Protein AF-A0A822IF97-F1 (afdb_monomer_lite)

pLDDT: mean 88.43, std 11.33, range [44.56, 98.5]

Foldseek 3Di:
DAQPAAEWEKFLFPCVVDVDPLQVVFQPDKAWPAWDPAFKDLQAQDVLLVRARDIAGDPDAGDTWTIIIRGGHRPDDPQVVQQSNQCVVVVVPPVPDGDDDDPDQDQADKDWDWDACGPSYGIYIYIHHHGDRPDPALLVNLVSQLSSLLDPPGDPLSGRLSRLVVSVVSVTDIPSSVSNQVNNCVVQVHDHSVVSSVSSVVVSVVVFDPLVVLLCCLVVPVLVVLVVLLCCCVPPPLVVLVCLLVVLVVQLVVQLVVLVPDDDDPPDDNVVSNVVSNVRSVVSSLQSLLQSQLVLLVSLLVSLVSLLVVLLVCCLRGVDDPVCNPPPVCSDPVNSQVSCVVVVDHLCPQPLNVLSVLSVLSSCCLVPFFDPSVVVNCVVPVLQQDEPVCSPPPVCPPPPDRDGTDCSNSSHRGGQDSVSSVVSSVSSSVSSNSVSVSVVVD

Radius of gyration: 36.89 Å; chains: 1; bounding box: 85×54×101 Å

Sequence (442 aa):
MKNMYEIGILAYGSLIEEPGEEIVPLVRERLCNVSTPFSVEFARSSSSRCGAPTLVPVERGGAPVQAVILVLDATLNIERAEDLLWRRETRNEGGGKHYKPARIIGPNNVVIKRLNDFYGVKKVLYTYIKSNIETLTPQHLADLAICSSRDKECRSGRDGISYLASVKSHGIVTPLMKDYETAILDKTGTKTLNEALKKIKAQALVIWLDPEYWSDYFKQVFCKHIATFMDSIANRVLPTFTQIESEAEAVAEREWERLCGLPASEYSDMGDLAERAQEAGIDYYQSLEAVRQSLINITATAMYHMFEQQILFFHRKQLLQPTEKDSNRSVSMEEFKSRLTSKGICIEKLSIWPKVNELRVVANVVKHAEGASARELRSLRPDLFDHPAIRKHPLFKFRRDRPPVYLPLAGEDIYITIDDLHVYGSALISFWEEFAKAIDGH

Structure (mmCIF, N/CA/C/O backbone):
data_AF-A0A822IF97-F1
#
_entry.id   AF-A0A822IF97-F1
#
loop_
_atom_site.group_PDB
_atom_site.id
_atom_site.type_symbol
_atom_site.label_atom_id
_atom_site.label_alt_id
_atom_site.label_comp_id
_atom_site.label_asym_id
_atom_site.label_entity_id
_atom_site.label_seq_id
_atom_site.pdbx_PDB_ins_code
_atom_site.Cartn_x
_atom_site.Cartn_y
_atom_site.Cartn_z
_atom_site.occupancy
_atom_site.B_iso_or_equiv
_atom_site.auth_seq_id
_atom_site.auth_comp_id
_atom_site.auth_asym_id
_atom_site.auth_atom_id
_atom_site.pdbx_PDB_model_num
ATOM 1 N N . MET A 1 1 ? -33.472 -26.837 52.175 1.00 47.44 1 MET A N 1
ATOM 2 C CA . MET A 1 1 ? -33.866 -26.784 50.749 1.00 47.44 1 MET A CA 1
ATOM 3 C C . MET A 1 1 ? -32.910 -27.682 49.984 1.00 47.44 1 MET A C 1
ATOM 5 O O . MET A 1 1 ? -31.723 -27.632 50.267 1.00 47.44 1 MET A O 1
ATOM 9 N N . LYS A 1 2 ? -33.414 -28.583 49.135 1.00 52.03 2 LYS A N 1
ATOM 10 C CA . LYS A 1 2 ? -32.572 -29.513 48.366 1.00 52.03 2 LYS A CA 1
ATOM 11 C C . LYS A 1 2 ? -31.867 -28.703 47.272 1.00 52.03 2 LYS A C 1
ATOM 13 O O . LYS A 1 2 ? -32.556 -28.042 46.503 1.00 52.03 2 LYS A O 1
ATOM 18 N N . ASN A 1 3 ? -30.536 -28.718 47.232 1.00 59.28 3 ASN A N 1
ATOM 19 C CA . ASN A 1 3 ? -29.794 -28.098 46.134 1.00 59.28 3 ASN A CA 1
ATOM 20 C C . ASN A 1 3 ? -30.145 -28.820 44.831 1.00 59.28 3 ASN A C 1
ATOM 22 O O . ASN A 1 3 ? -30.134 -30.051 44.793 1.00 59.28 3 ASN A O 1
ATOM 26 N N . MET A 1 4 ? -30.488 -28.054 43.797 1.00 74.56 4 MET A N 1
ATOM 27 C CA . MET A 1 4 ? -30.891 -28.587 42.491 1.00 74.56 4 MET A CA 1
ATOM 28 C C . MET A 1 4 ? -29.689 -28.723 41.548 1.00 74.56 4 MET A C 1
ATOM 30 O O . MET A 1 4 ? -29.712 -29.547 40.640 1.00 74.56 4 MET A O 1
ATOM 34 N N . TYR A 1 5 ? -28.613 -27.972 41.821 1.00 85.75 5 TYR A N 1
ATOM 35 C CA . TYR A 1 5 ? -27.390 -27.952 41.023 1.00 85.75 5 TYR A CA 1
ATOM 36 C C . TYR A 1 5 ? -26.131 -27.989 41.900 1.00 85.75 5 TYR A C 1
ATOM 38 O O . TYR A 1 5 ? -26.105 -27.440 43.006 1.00 85.75 5 TYR A O 1
ATOM 46 N N . GLU A 1 6 ? -25.064 -28.609 41.392 1.00 90.69 6 GLU A N 1
ATOM 47 C CA . GLU A 1 6 ? -23.808 -28.784 42.135 1.00 90.69 6 GLU A CA 1
ATOM 48 C C . GLU A 1 6 ? -22.864 -27.575 42.003 1.00 90.69 6 GLU A C 1
ATOM 50 O O . GLU A 1 6 ? -22.404 -27.055 43.022 1.00 90.69 6 GLU A O 1
ATOM 55 N N . ILE A 1 7 ? -22.585 -27.097 40.781 1.00 94.88 7 ILE A N 1
ATOM 56 C CA . ILE A 1 7 ? -21.593 -26.037 40.523 1.00 94.88 7 ILE A CA 1
ATOM 57 C C . ILE A 1 7 ? -22.157 -24.971 39.577 1.00 94.88 7 ILE A C 1
ATOM 59 O O . ILE A 1 7 ? -22.777 -25.290 38.564 1.00 94.88 7 ILE A O 1
ATOM 63 N N . GLY A 1 8 ? -21.887 -23.698 39.871 1.00 96.06 8 GLY A N 1
ATOM 64 C CA . GLY A 1 8 ? -22.164 -22.586 38.964 1.00 96.06 8 GLY A CA 1
ATOM 65 C C . GLY A 1 8 ? -21.112 -21.478 39.012 1.00 96.06 8 GLY A C 1
ATOM 66 O O . GLY A 1 8 ? -20.292 -21.424 39.927 1.00 96.06 8 GLY A O 1
ATOM 67 N N . ILE A 1 9 ? -21.145 -20.577 38.030 1.00 97.25 9 ILE A N 1
ATOM 68 C CA . ILE A 1 9 ? -20.306 -19.371 37.956 1.00 97.25 9 ILE A CA 1
ATOM 69 C C . ILE A 1 9 ? -21.207 -18.136 38.024 1.00 97.25 9 ILE A C 1
ATOM 71 O O . ILE A 1 9 ? -22.090 -17.974 37.186 1.00 97.25 9 ILE A O 1
ATOM 75 N N . LEU A 1 10 ? -20.979 -17.250 38.993 1.00 97.12 10 LEU A N 1
ATOM 76 C CA . LEU A 1 10 ? -21.680 -15.974 39.113 1.00 97.12 10 LEU A CA 1
ATOM 77 C C . LEU A 1 10 ? -21.065 -14.945 38.156 1.00 97.12 10 LEU A C 1
ATOM 79 O O . LEU A 1 10 ? -19.958 -14.452 38.377 1.00 97.12 10 LEU A O 1
ATOM 83 N N . ALA A 1 11 ? -21.811 -14.595 37.116 1.00 95.00 11 ALA A N 1
ATOM 84 C CA . ALA A 1 11 ? -21.452 -13.604 36.116 1.00 95.00 11 ALA A CA 1
ATOM 85 C C . ALA A 1 11 ? -22.204 -12.285 36.369 1.00 95.00 11 ALA A C 1
ATOM 87 O O . ALA A 1 11 ? -23.431 -12.249 36.348 1.00 95.00 11 ALA A O 1
ATOM 88 N N . TYR A 1 12 ? -21.465 -11.195 36.584 1.00 92.81 12 TYR A N 1
ATOM 89 C CA . TYR A 1 12 ? -21.990 -9.836 36.828 1.00 92.81 12 TYR A CA 1
ATOM 90 C C . TYR A 1 12 ? -21.290 -8.786 35.939 1.00 92.81 12 TYR A C 1
ATOM 92 O O . TYR A 1 12 ? -21.083 -7.639 36.321 1.00 92.81 12 TYR A O 1
ATOM 100 N N . GLY A 1 13 ? -20.862 -9.205 34.749 1.00 89.38 13 GLY A N 1
ATOM 101 C CA . GLY A 1 13 ? -20.104 -8.397 33.794 1.00 89.38 13 GLY A CA 1
ATOM 102 C C . GLY A 1 13 ? -19.954 -9.144 32.472 1.00 89.38 13 GLY A C 1
ATOM 103 O O . GLY A 1 13 ? -20.868 -9.852 32.058 1.00 89.38 13 GLY A O 1
ATOM 104 N N . SER A 1 14 ? -18.786 -9.066 31.827 1.00 88.06 14 SER A N 1
ATOM 105 C CA . SER A 1 14 ? -18.593 -9.649 30.486 1.00 88.06 14 SER A CA 1
ATOM 106 C C . SER A 1 14 ? -18.764 -11.163 30.382 1.00 88.06 14 SER A C 1
ATOM 108 O O . SER A 1 14 ? -18.995 -11.658 29.286 1.00 88.06 14 SER A O 1
ATOM 110 N N . LEU A 1 15 ? -18.686 -11.898 31.494 1.00 91.38 15 LEU A N 1
ATOM 111 C CA . LEU A 1 15 ? -19.001 -13.331 31.528 1.00 91.38 15 LEU A CA 1
ATOM 112 C C . LEU A 1 15 ? -20.465 -13.638 31.176 1.00 91.38 15 LEU A C 1
ATOM 114 O O . LEU A 1 15 ? -20.772 -14.777 30.839 1.00 91.38 15 LEU A O 1
ATOM 118 N N . ILE A 1 16 ? -21.373 -12.657 31.265 1.00 90.19 16 ILE A N 1
ATOM 119 C CA . ILE A 1 16 ? -22.780 -12.854 30.906 1.00 90.19 16 ILE A CA 1
ATOM 120 C C . ILE A 1 16 ? -22.902 -13.058 29.388 1.00 90.19 16 ILE A C 1
ATOM 122 O O . ILE A 1 16 ? -23.472 -14.063 28.963 1.00 90.19 16 ILE A O 1
ATOM 126 N N . GLU A 1 17 ? -22.319 -12.173 28.578 1.00 86.25 17 GLU A N 1
ATOM 127 C CA . GLU A 1 17 ? -22.324 -12.289 27.109 1.00 86.25 17 GLU A CA 1
ATOM 128 C C . GLU A 1 17 ? -21.291 -13.302 26.605 1.00 86.25 17 GLU A C 1
ATOM 130 O O . GLU A 1 17 ? -21.602 -14.158 25.780 1.00 86.25 17 GLU A O 1
ATOM 135 N N . GLU A 1 18 ? -20.068 -13.242 27.137 1.00 88.25 18 GLU A N 1
ATOM 136 C CA . GLU A 1 18 ? -18.925 -14.031 26.676 1.00 88.25 18 GLU A CA 1
ATOM 137 C C . GLU A 1 18 ? -18.343 -14.899 27.815 1.00 88.25 18 GLU A C 1
ATOM 139 O O . GLU A 1 18 ? -17.287 -14.560 28.370 1.00 88.25 18 GLU A O 1
ATOM 144 N N . PRO A 1 19 ? -18.960 -16.046 28.167 1.00 89.38 19 PRO A N 1
ATOM 145 C CA . PRO A 1 19 ? -18.396 -16.953 29.169 1.00 89.38 19 PRO A CA 1
ATOM 146 C C . PRO A 1 19 ? -17.024 -17.529 28.788 1.00 89.38 19 PRO A C 1
ATOM 148 O O . PRO A 1 19 ? -16.260 -17.876 29.677 1.00 89.38 19 PRO A O 1
ATOM 151 N N . GLY A 1 20 ? -16.684 -17.595 27.496 1.00 89.62 20 GLY A N 1
ATOM 152 C CA . GLY A 1 20 ? -15.437 -18.187 26.991 1.00 89.62 20 GLY A CA 1
ATOM 153 C C . GLY A 1 20 ? -15.649 -19.537 26.312 1.00 89.62 20 GLY A C 1
ATOM 154 O O . GLY A 1 20 ? -16.633 -20.227 26.580 1.00 89.62 20 GLY A O 1
ATOM 155 N N . GLU A 1 21 ? -14.724 -19.918 25.438 1.00 91.56 21 GLU A N 1
ATOM 156 C CA . GLU A 1 21 ? -14.827 -21.124 24.605 1.00 91.56 21 GLU A CA 1
ATOM 157 C C . GLU A 1 21 ? -14.781 -22.403 25.444 1.00 91.56 21 GLU A C 1
ATOM 159 O O . GLU A 1 21 ? -15.428 -23.388 25.102 1.00 91.56 21 GLU A O 1
ATOM 164 N N . GLU A 1 22 ? -14.071 -22.383 26.576 1.00 91.88 22 GLU A N 1
ATOM 165 C CA . GLU A 1 22 ? -14.015 -23.540 27.474 1.00 91.88 22 GLU A CA 1
ATOM 166 C C . GLU A 1 22 ? -15.252 -23.669 28.376 1.00 91.88 22 GLU A C 1
ATOM 168 O O . GLU A 1 22 ? -15.615 -24.779 28.763 1.00 91.88 22 GLU A O 1
ATOM 173 N N . ILE A 1 23 ? -15.891 -22.550 28.739 1.00 93.75 23 ILE A N 1
ATOM 174 C CA . ILE A 1 23 ? -17.024 -22.536 29.677 1.00 93.75 23 ILE A CA 1
ATOM 175 C C . ILE A 1 23 ? -18.343 -22.743 28.935 1.00 93.75 23 ILE A C 1
ATOM 177 O O . ILE A 1 23 ? -19.179 -23.507 29.411 1.00 93.75 23 ILE A O 1
ATOM 181 N N . VAL A 1 24 ? -18.534 -22.105 27.773 1.00 93.62 24 VAL A N 1
ATOM 182 C CA . VAL A 1 24 ? -19.789 -22.153 26.997 1.00 93.62 24 VAL A CA 1
ATOM 183 C C . VAL A 1 24 ? -20.318 -23.581 26.780 1.00 93.62 24 VAL A C 1
ATOM 185 O O . VAL A 1 24 ? -21.492 -23.796 27.080 1.00 93.62 24 VAL A O 1
ATOM 188 N N . PRO A 1 25 ? -19.511 -24.575 26.351 1.00 93.00 25 PRO A N 1
ATOM 189 C CA . PRO A 1 25 ? -19.992 -25.942 26.118 1.00 93.00 25 PRO A CA 1
ATOM 190 C C . PRO A 1 25 ? -20.470 -26.662 27.386 1.00 93.00 25 PRO A C 1
ATOM 192 O O . PRO A 1 25 ? -21.144 -27.685 27.302 1.00 93.00 25 PRO A O 1
ATOM 195 N N . LEU A 1 26 ? -20.087 -26.154 28.558 1.00 93.62 26 LEU A N 1
ATOM 196 C CA . LEU A 1 26 ? -20.357 -26.751 29.861 1.00 93.62 26 LEU A CA 1
ATOM 197 C C . LEU A 1 26 ? -21.537 -26.087 30.577 1.00 93.62 26 LEU A C 1
ATOM 199 O O . LEU A 1 26 ? -21.980 -26.602 31.604 1.00 93.62 26 LEU A O 1
ATOM 203 N N . VAL A 1 27 ? -22.044 -24.961 30.062 1.00 94.75 27 VAL A N 1
ATOM 204 C CA . VAL A 1 27 ? -23.209 -24.275 30.629 1.00 94.75 27 VAL A CA 1
ATOM 205 C C . VAL A 1 27 ? -24.471 -25.055 30.272 1.00 94.75 27 VAL A C 1
ATOM 207 O O . VAL A 1 27 ? -24.853 -25.151 29.108 1.00 94.75 27 VAL A O 1
ATOM 210 N N . ARG A 1 28 ? -25.141 -25.592 31.292 1.00 93.50 28 ARG A N 1
ATOM 211 C CA . ARG A 1 28 ? -26.421 -26.299 31.159 1.00 93.50 28 ARG A CA 1
ATOM 212 C C . ARG A 1 28 ? -27.606 -25.354 31.255 1.00 93.50 28 ARG A C 1
ATOM 214 O O . ARG A 1 28 ? -28.579 -25.513 30.527 1.00 93.50 28 ARG A O 1
ATOM 221 N N . GLU A 1 29 ? -27.508 -24.375 32.145 1.00 93.94 29 GLU A N 1
ATOM 222 C CA . GLU A 1 29 ? -28.594 -23.449 32.435 1.00 93.94 29 GLU A CA 1
ATOM 223 C C . GLU A 1 29 ? -28.049 -22.090 32.880 1.00 93.94 29 GLU A C 1
ATOM 225 O O . GLU A 1 29 ? -26.932 -21.979 33.392 1.00 93.94 29 GLU A O 1
ATOM 230 N N . ARG A 1 30 ? -28.842 -21.038 32.674 1.00 94.75 30 ARG A N 1
ATOM 231 C CA . ARG A 1 30 ? -28.550 -19.680 33.135 1.00 94.75 30 ARG A CA 1
ATOM 232 C C . ARG A 1 30 ? -29.645 -19.246 34.098 1.00 94.75 30 ARG A C 1
ATOM 234 O O . ARG A 1 30 ? -30.759 -18.958 33.670 1.00 94.75 30 ARG A O 1
ATOM 241 N N . LEU A 1 31 ? -29.322 -19.182 35.386 1.00 94.25 31 LEU A N 1
ATOM 242 C CA . LEU A 1 31 ? -30.243 -18.673 36.398 1.00 94.25 31 LEU A CA 1
ATOM 243 C C . LEU A 1 31 ? -30.178 -17.145 36.392 1.00 94.25 31 LEU A C 1
ATOM 245 O O . LEU A 1 31 ? -29.184 -16.550 36.819 1.00 94.25 31 LEU A O 1
ATOM 249 N N . CYS A 1 32 ? -31.229 -16.525 35.865 1.00 91.38 32 CYS A N 1
ATOM 250 C CA . CYS A 1 32 ? -31.416 -15.077 35.857 1.00 91.38 32 CYS A CA 1
ATOM 251 C C . CYS A 1 32 ? -31.975 -14.581 37.203 1.00 91.38 32 CYS A C 1
ATOM 253 O O . CYS A 1 32 ? -32.321 -15.371 38.078 1.00 91.38 32 CYS A O 1
ATOM 255 N N . ASN A 1 33 ? -32.103 -13.260 37.355 1.00 87.31 33 ASN A N 1
ATOM 256 C CA . ASN A 1 33 ? -32.670 -12.612 38.546 1.00 87.31 33 ASN A CA 1
ATOM 257 C C . ASN A 1 33 ? -31.870 -12.840 39.843 1.00 87.31 33 ASN A C 1
ATOM 259 O O . ASN A 1 33 ? -32.414 -12.775 40.943 1.00 87.31 33 ASN A O 1
ATOM 263 N N . VAL A 1 34 ? -30.563 -13.079 39.722 1.00 93.81 34 VAL A N 1
ATOM 264 C CA . VAL A 1 34 ? -29.655 -13.224 40.863 1.00 93.81 34 VAL A CA 1
ATOM 265 C C . VAL A 1 34 ? -29.108 -11.850 41.245 1.00 93.81 34 VAL A C 1
ATOM 267 O O . VAL A 1 34 ? -28.776 -11.059 40.366 1.00 93.81 34 VAL A O 1
ATOM 270 N N . SER A 1 35 ? -28.994 -11.561 42.541 1.00 95.50 35 SER A N 1
ATOM 271 C CA . SER A 1 35 ? -28.269 -10.387 43.050 1.00 95.50 35 SER A CA 1
ATOM 272 C C . SER A 1 35 ? -26.910 -10.806 43.594 1.00 95.50 35 SER A C 1
ATOM 274 O O . SER A 1 35 ? -26.833 -11.795 44.322 1.00 95.50 35 SER A O 1
ATOM 276 N N . THR A 1 36 ? -25.843 -10.055 43.310 1.00 96.06 36 THR A N 1
ATOM 277 C CA . THR A 1 36 ? -24.531 -10.307 43.929 1.00 96.06 36 THR A CA 1
ATOM 278 C C . THR A 1 36 ? -24.619 -10.187 45.459 1.00 96.06 36 THR A C 1
ATOM 280 O O . THR A 1 36 ? -25.330 -9.319 45.962 1.00 96.06 36 THR A O 1
ATOM 283 N N . PRO A 1 37 ? -23.899 -11.015 46.239 1.00 95.19 37 PRO A N 1
ATOM 284 C CA . PRO A 1 37 ? -23.889 -10.907 47.704 1.00 95.19 37 PRO A CA 1
ATOM 285 C C . PRO A 1 37 ? -22.910 -9.839 48.225 1.00 95.19 37 PRO A C 1
ATOM 287 O O . PRO A 1 37 ? -22.706 -9.709 49.428 1.00 95.19 37 PRO A O 1
ATOM 290 N N . PHE A 1 38 ? -22.265 -9.106 47.320 1.00 95.12 38 PHE A N 1
ATOM 291 C CA . PHE A 1 38 ? -21.295 -8.052 47.594 1.00 95.12 38 PHE A CA 1
ATOM 292 C C . PHE A 1 38 ? -21.590 -6.840 46.713 1.00 95.12 38 PHE A C 1
ATOM 294 O O . PHE A 1 38 ? -22.201 -6.971 45.647 1.00 95.12 38 PHE A O 1
ATOM 301 N N . SER A 1 39 ? -21.111 -5.677 47.145 1.00 96.06 39 SER A N 1
ATOM 302 C CA . SER A 1 39 ? -21.191 -4.448 46.364 1.00 96.06 39 SER A CA 1
ATOM 303 C C . SER A 1 39 ? -20.260 -4.493 45.156 1.00 96.06 39 SER A C 1
ATOM 305 O O . SER A 1 39 ? -19.117 -4.943 45.260 1.00 96.06 39 SER A O 1
ATOM 307 N N . VAL A 1 40 ? -20.743 -4.004 44.016 1.00 96.06 40 VAL A N 1
ATOM 308 C CA . VAL A 1 40 ? -20.001 -3.898 42.756 1.00 96.06 40 VAL A CA 1
ATOM 309 C C . VAL A 1 40 ? -20.011 -2.445 42.283 1.00 96.06 40 VAL A C 1
ATOM 311 O O . VAL A 1 40 ? -21.006 -1.738 42.445 1.00 96.06 40 VAL A O 1
ATOM 314 N N . GLU A 1 41 ? -18.897 -1.995 41.703 1.00 96.19 41 GLU A N 1
ATOM 315 C CA . GLU A 1 41 ? -18.779 -0.686 41.049 1.00 96.19 41 GLU A CA 1
ATOM 316 C C . GLU A 1 41 ? -17.734 -0.727 39.916 1.00 96.19 41 GLU A C 1
ATOM 318 O O . GLU A 1 41 ? -16.892 -1.632 39.871 1.00 96.19 41 GLU A O 1
ATOM 323 N N . PHE A 1 42 ? -17.755 0.258 39.010 1.00 95.31 42 PHE A N 1
ATOM 324 C CA . PHE A 1 42 ? -16.718 0.506 37.998 1.00 95.31 42 PHE A CA 1
ATOM 325 C C . PHE A 1 42 ? -15.401 1.007 38.618 1.00 95.31 42 PHE A C 1
ATOM 327 O O . PHE A 1 42 ? -14.911 2.082 38.298 1.00 95.31 42 PHE A O 1
ATOM 334 N N . ALA A 1 43 ? -14.805 0.235 39.523 1.00 94.12 43 ALA A N 1
ATOM 335 C CA . ALA A 1 43 ? -13.655 0.663 40.322 1.00 94.12 43 ALA A CA 1
ATOM 336 C C . ALA A 1 43 ? -12.300 0.132 39.819 1.00 94.12 43 ALA A C 1
ATOM 338 O O . ALA A 1 43 ? -11.286 0.220 40.523 1.00 94.12 43 ALA A O 1
ATOM 339 N N . ARG A 1 44 ? -12.255 -0.439 38.609 1.00 92.38 44 ARG A N 1
ATOM 340 C CA . ARG A 1 44 ? -11.013 -0.947 38.016 1.00 92.38 44 ARG A CA 1
ATOM 341 C C . ARG A 1 44 ? -10.821 -0.518 36.567 1.00 92.38 44 ARG A C 1
ATOM 343 O O . ARG A 1 44 ? -11.662 -0.816 35.728 1.00 92.38 44 ARG A O 1
ATOM 350 N N . SER A 1 45 ? -9.674 0.072 36.253 1.00 90.44 45 SER A N 1
ATOM 351 C CA . SER A 1 45 ? -9.196 0.273 34.887 1.00 90.44 45 SER A CA 1
ATOM 352 C C . SER A 1 45 ? -8.554 -1.016 34.361 1.00 90.44 45 SER A C 1
ATOM 354 O O . SER A 1 45 ? -7.679 -1.606 35.008 1.00 90.44 45 SER A O 1
ATOM 356 N N . SER A 1 46 ? -9.014 -1.481 33.198 1.00 87.19 46 SER A N 1
ATOM 357 C CA . SER A 1 46 ? -8.575 -2.731 32.573 1.00 87.19 46 SER A CA 1
ATOM 358 C C . SER A 1 46 ? -7.694 -2.458 31.358 1.00 87.19 46 SER A C 1
ATOM 360 O O . SER A 1 46 ? -8.177 -2.007 30.323 1.00 87.19 46 SER A O 1
ATOM 362 N N . SER A 1 47 ? -6.407 -2.812 31.435 1.00 84.50 47 SER A N 1
ATOM 363 C CA . SER A 1 47 ? -5.476 -2.751 30.289 1.00 84.50 47 SER A CA 1
ATOM 364 C C . SER A 1 47 ? -5.970 -3.579 29.103 1.00 84.50 47 SER A C 1
ATOM 366 O O . SER A 1 47 ? -5.870 -3.196 27.946 1.00 84.50 47 SER A O 1
ATOM 368 N N . SER A 1 48 ? -6.605 -4.701 29.416 1.00 82.25 48 SER A N 1
ATOM 369 C CA . SER A 1 48 ? -7.191 -5.635 28.466 1.00 82.25 48 SER A CA 1
ATOM 370 C C . SER A 1 48 ? -8.368 -5.034 27.664 1.00 82.25 48 SER A C 1
ATOM 372 O O . SER A 1 48 ? -8.751 -5.585 26.626 1.00 82.25 48 SER A O 1
ATOM 374 N N . ARG A 1 49 ? -8.927 -3.925 28.168 1.00 86.00 49 ARG A N 1
ATOM 375 C CA . ARG A 1 49 ? -9.960 -3.065 27.578 1.00 86.00 49 ARG A CA 1
ATOM 376 C C . ARG A 1 49 ? -9.446 -1.627 27.415 1.00 86.00 49 ARG A C 1
ATOM 378 O O . ARG A 1 49 ? -10.206 -0.671 27.525 1.00 86.00 49 ARG A O 1
ATOM 385 N N . CYS A 1 50 ? -8.142 -1.466 27.191 1.00 88.31 50 CYS A N 1
ATOM 386 C CA . CYS A 1 50 ? -7.554 -0.186 26.781 1.00 88.31 50 CYS A CA 1
ATOM 387 C C . CYS A 1 50 ? -7.771 0.912 27.828 1.00 88.31 50 CYS A C 1
ATOM 389 O O . CYS A 1 50 ? -8.154 2.036 27.529 1.00 88.31 50 CYS A O 1
ATOM 391 N N . GLY A 1 51 ? -7.640 0.536 29.099 1.00 87.56 51 GLY A N 1
ATOM 392 C CA . GLY A 1 51 ? -7.842 1.436 30.228 1.00 87.56 51 GLY A CA 1
ATOM 393 C C . GLY A 1 51 ? -9.305 1.667 30.620 1.00 87.56 51 GLY A C 1
ATOM 394 O O . GLY A 1 51 ? -9.547 2.436 31.550 1.00 87.56 51 GLY A O 1
ATOM 395 N N . ALA A 1 52 ? -10.275 0.995 29.984 1.00 92.56 52 ALA A N 1
ATOM 396 C CA . ALA A 1 52 ? -11.694 1.147 30.309 1.00 92.56 52 ALA A CA 1
ATOM 397 C C . ALA A 1 52 ? -11.996 0.846 31.787 1.00 92.56 52 ALA A C 1
ATOM 399 O O . ALA A 1 52 ? -11.447 -0.124 32.334 1.00 92.56 52 ALA A O 1
ATOM 400 N N . PRO A 1 53 ? -12.938 1.578 32.406 1.00 94.50 53 PRO A N 1
ATOM 401 C CA . PRO A 1 53 ? -13.518 1.183 33.679 1.00 94.50 53 PRO A CA 1
ATOM 402 C C . PRO A 1 53 ? -14.271 -0.147 33.568 1.00 94.50 53 PRO A C 1
ATOM 404 O O . PRO A 1 53 ? -15.024 -0.383 32.624 1.00 94.50 53 PRO A O 1
ATOM 407 N N . THR A 1 54 ? -14.098 -1.015 34.560 1.00 93.56 54 THR A N 1
ATOM 408 C CA . THR A 1 54 ? -14.692 -2.353 34.635 1.00 93.56 54 THR A CA 1
ATOM 409 C C . THR A 1 54 ? -15.292 -2.629 36.005 1.00 93.56 54 THR A C 1
ATOM 411 O O . THR A 1 54 ? -14.827 -2.093 37.013 1.00 93.56 54 THR A O 1
ATOM 414 N N . LEU A 1 55 ? -16.329 -3.469 36.020 1.00 94.62 55 LEU A N 1
ATOM 415 C CA . LEU A 1 55 ? -17.046 -3.861 37.231 1.00 94.62 55 LEU A CA 1
ATOM 416 C C . LEU A 1 55 ? -16.194 -4.801 38.078 1.00 94.62 55 LEU A C 1
ATOM 418 O O . LEU A 1 55 ? -15.747 -5.844 37.598 1.00 94.62 55 LEU A O 1
ATOM 422 N N . VAL A 1 56 ? -16.010 -4.452 39.346 1.00 93.50 56 VAL A N 1
ATOM 423 C CA . VAL A 1 56 ? -15.311 -5.280 40.332 1.00 93.50 56 VAL A CA 1
ATOM 424 C C . VAL A 1 56 ? -16.023 -5.223 41.684 1.00 93.50 56 VAL A C 1
ATOM 426 O O . VAL A 1 56 ? -16.689 -4.226 41.975 1.00 93.50 56 VAL A O 1
ATOM 429 N N . PRO A 1 57 ? -15.888 -6.259 42.531 1.00 93.94 57 PRO A N 1
ATOM 430 C CA . PRO A 1 57 ? -16.335 -6.185 43.915 1.00 93.94 57 PRO A CA 1
ATOM 431 C C . PRO A 1 57 ? -15.591 -5.076 44.675 1.00 93.94 57 PRO A C 1
ATOM 433 O O . PRO A 1 57 ? -14.371 -4.949 44.544 1.00 93.94 57 PRO A O 1
ATOM 436 N N . VAL A 1 58 ? -16.306 -4.304 45.495 1.00 91.81 58 VAL A N 1
ATOM 437 C CA . VAL A 1 58 ? -15.750 -3.197 46.291 1.00 91.81 58 VAL A CA 1
ATOM 438 C C . VAL A 1 58 ? -16.111 -3.328 47.770 1.00 91.81 58 VAL A C 1
ATOM 440 O O . VAL A 1 58 ? -17.196 -3.784 48.121 1.00 91.81 58 VAL A O 1
ATOM 443 N N . GLU A 1 59 ? -15.192 -2.924 48.650 1.00 86.94 59 GLU A N 1
ATOM 444 C CA . GLU A 1 59 ? -15.411 -2.924 50.108 1.00 86.94 59 GLU A CA 1
ATOM 445 C C . GLU A 1 59 ? -16.141 -1.665 50.600 1.00 86.94 59 GLU A C 1
ATOM 447 O O . GLU A 1 59 ? -16.797 -1.689 51.638 1.00 86.94 59 GLU A O 1
ATOM 452 N N . ARG A 1 60 ? -16.009 -0.549 49.872 1.00 84.69 60 ARG A N 1
ATOM 453 C CA . ARG A 1 60 ? -16.635 0.742 50.184 1.00 84.69 60 ARG A CA 1
ATOM 454 C C . ARG A 1 60 ? -17.270 1.316 48.922 1.00 84.69 60 ARG A C 1
ATOM 456 O O . ARG A 1 60 ? -16.641 1.307 47.867 1.00 84.69 60 ARG A O 1
ATOM 463 N N . GLY A 1 61 ? -18.485 1.842 49.053 1.00 86.88 61 GLY A N 1
ATOM 464 C CA . GLY A 1 61 ? -19.294 2.276 47.912 1.00 86.88 61 GLY A CA 1
ATOM 465 C C . GLY A 1 61 ? -19.903 1.100 47.139 1.00 86.88 61 GLY A C 1
ATOM 466 O O . GLY A 1 61 ? -19.909 -0.036 47.618 1.00 86.88 61 GLY A O 1
ATOM 467 N N . GLY A 1 62 ? -20.425 1.384 45.945 1.00 92.56 62 GLY A N 1
ATOM 468 C CA . GLY A 1 62 ? -21.110 0.394 45.114 1.00 92.56 62 GLY A CA 1
ATOM 469 C C . GLY A 1 62 ? -22.433 -0.100 45.711 1.00 92.56 62 GLY A C 1
ATOM 470 O O . GLY A 1 62 ? -22.888 0.365 46.756 1.00 92.56 62 GLY A O 1
ATOM 471 N N . ALA A 1 63 ? -23.055 -1.056 45.030 1.00 95.31 63 ALA A N 1
ATOM 472 C CA . ALA A 1 63 ? -24.250 -1.749 45.509 1.00 95.31 63 ALA A CA 1
ATOM 473 C C . ALA A 1 63 ? -24.269 -3.192 44.986 1.00 95.31 63 ALA A C 1
ATOM 475 O O . ALA A 1 63 ? -23.578 -3.485 44.005 1.00 95.31 63 ALA A O 1
ATOM 476 N N . PRO A 1 64 ? -25.017 -4.107 45.621 1.00 96.25 64 PRO A N 1
ATOM 477 C CA . PRO A 1 64 ? -25.389 -5.370 44.998 1.00 96.25 64 PRO A CA 1
ATOM 478 C C . PRO A 1 64 ? -26.030 -5.136 43.627 1.00 96.25 64 PRO A C 1
ATOM 480 O O . PRO A 1 64 ? -26.866 -4.244 43.484 1.00 96.25 64 PRO A O 1
ATOM 483 N N . VAL A 1 65 ? -25.640 -5.925 42.628 1.00 95.88 65 VAL A N 1
ATOM 484 C CA . VAL A 1 65 ? -26.119 -5.766 41.249 1.00 95.88 65 VAL A CA 1
ATOM 485 C C . VAL A 1 65 ? -26.758 -7.034 40.709 1.00 95.88 65 VAL A C 1
ATOM 487 O O . VAL A 1 65 ? -26.502 -8.138 41.196 1.00 95.88 65 VAL A O 1
ATOM 490 N N . GLN A 1 66 ? -27.558 -6.866 39.656 1.00 94.81 66 GLN A N 1
ATOM 491 C CA . GLN A 1 66 ? -28.090 -7.969 38.869 1.00 94.81 66 GLN A CA 1
ATOM 492 C C . GLN A 1 66 ? -26.947 -8.818 38.288 1.00 94.81 66 GLN A C 1
ATOM 494 O O . GLN A 1 66 ? -25.968 -8.301 37.751 1.00 94.81 66 GLN A O 1
ATOM 499 N N . ALA A 1 67 ? -27.086 -10.132 38.397 1.00 95.12 67 ALA A N 1
ATOM 500 C CA . ALA A 1 67 ? -26.138 -11.130 37.939 1.00 95.12 67 ALA A CA 1
ATOM 501 C C . ALA A 1 67 ? -26.876 -12.346 37.361 1.00 95.12 67 ALA A C 1
ATOM 503 O O . ALA A 1 67 ? -28.093 -12.502 37.505 1.00 95.12 67 ALA A O 1
ATOM 504 N N . VAL A 1 68 ? -26.107 -13.225 36.725 1.00 96.12 68 VAL A N 1
ATOM 505 C CA . VAL A 1 68 ? -26.558 -14.513 36.196 1.00 96.12 68 VAL A CA 1
ATOM 506 C C . VAL A 1 68 ? -25.662 -15.606 36.761 1.00 96.12 68 VAL A C 1
ATOM 508 O O . VAL A 1 68 ? -24.441 -15.455 36.762 1.00 96.12 68 VAL A O 1
ATOM 511 N N . ILE A 1 69 ? -26.236 -16.718 37.219 1.00 96.94 69 ILE A N 1
ATOM 512 C CA . ILE A 1 69 ? -25.444 -17.915 37.533 1.00 96.94 69 ILE A CA 1
ATOM 513 C C . ILE A 1 69 ? -25.441 -18.826 36.309 1.00 96.94 69 ILE A C 1
ATOM 515 O O . ILE A 1 69 ? -26.486 -19.314 35.884 1.00 96.94 69 ILE A O 1
ATOM 519 N N . LEU A 1 70 ? -24.256 -19.061 35.750 1.00 96.44 70 LEU A N 1
ATOM 520 C CA . LEU A 1 70 ? -24.021 -20.069 34.722 1.00 96.44 70 LEU A CA 1
ATOM 521 C C . LEU A 1 70 ? -23.891 -21.424 35.417 1.00 96.44 70 LEU A C 1
ATOM 523 O O . LEU A 1 70 ? -22.863 -21.707 36.033 1.00 96.44 70 LEU A O 1
ATOM 527 N N . VAL A 1 71 ? -24.939 -22.238 35.368 1.00 95.69 71 VAL A N 1
ATOM 528 C CA . VAL A 1 71 ? -24.945 -23.582 35.948 1.00 95.69 71 VAL A CA 1
ATOM 529 C C . VAL A 1 71 ? -24.136 -24.504 35.048 1.00 95.69 71 VAL A C 1
ATOM 531 O O . VAL A 1 71 ? -24.406 -24.599 33.848 1.00 95.69 71 VAL A O 1
ATOM 534 N N . LEU A 1 72 ? -23.145 -25.173 35.629 1.00 94.00 72 LEU A N 1
ATOM 535 C CA . LEU A 1 72 ? -22.238 -26.051 34.901 1.00 94.00 72 LEU A CA 1
ATOM 536 C C . LEU A 1 72 ? -22.701 -27.511 34.952 1.00 94.00 72 LEU A C 1
ATOM 538 O O . LEU A 1 72 ? -23.488 -27.905 35.814 1.00 94.00 72 LEU A O 1
ATOM 542 N N . ASP A 1 73 ? -22.187 -28.319 34.029 1.00 87.81 73 ASP A N 1
ATOM 543 C CA . ASP A 1 73 ? -22.407 -29.764 34.004 1.00 87.81 73 ASP A CA 1
ATOM 544 C C . ASP A 1 73 ? -22.055 -30.439 35.345 1.00 87.81 73 ASP A C 1
ATOM 546 O O . ASP A 1 73 ? -20.991 -30.201 35.917 1.00 87.81 73 ASP A O 1
ATOM 550 N N . ALA A 1 74 ? -22.936 -31.323 35.825 1.00 77.19 74 ALA A N 1
ATOM 551 C CA . ALA A 1 74 ? -22.787 -32.021 37.104 1.00 77.19 74 ALA A CA 1
ATOM 552 C C . ALA A 1 74 ? -21.582 -32.980 37.161 1.00 77.19 74 ALA A C 1
ATOM 554 O O . ALA A 1 74 ? -21.181 -33.396 38.246 1.00 77.19 74 ALA A O 1
ATOM 555 N N . THR A 1 75 ? -20.997 -33.334 36.015 1.00 80.50 75 THR A N 1
ATOM 556 C CA . THR A 1 75 ? -19.783 -34.161 35.942 1.00 80.50 75 THR A CA 1
ATOM 557 C C . THR A 1 75 ? -18.500 -33.384 36.247 1.00 80.50 75 THR A C 1
ATOM 559 O O . THR A 1 75 ? -17.445 -33.991 36.442 1.00 80.50 75 THR A O 1
ATOM 562 N N . LEU A 1 76 ? -18.560 -32.049 36.309 1.00 87.94 76 LEU A N 1
ATOM 563 C CA . LEU A 1 76 ? -17.415 -31.218 36.670 1.00 87.94 76 LEU A CA 1
ATOM 564 C C . LEU A 1 76 ? -17.149 -31.261 38.172 1.00 87.94 76 LEU A C 1
ATOM 566 O O . LEU A 1 76 ? -18.053 -31.159 38.997 1.00 87.94 76 LEU A O 1
ATOM 570 N N . ASN A 1 77 ? -15.869 -31.338 38.525 1.00 90.62 77 ASN A N 1
ATOM 571 C CA . ASN A 1 77 ? -15.424 -31.079 39.885 1.00 90.62 77 ASN A CA 1
ATOM 572 C C . ASN A 1 77 ? -15.116 -29.582 40.078 1.00 90.62 77 ASN A C 1
ATOM 574 O O . ASN A 1 77 ? -14.962 -28.816 39.122 1.00 90.62 77 ASN A O 1
ATOM 578 N N . ILE A 1 78 ? -15.030 -29.164 41.343 1.00 90.69 78 ILE A N 1
ATOM 579 C CA . ILE A 1 78 ? -14.832 -27.755 41.701 1.00 90.69 78 ILE A CA 1
ATOM 580 C C . ILE A 1 78 ? -13.492 -27.204 41.204 1.00 90.69 78 ILE A C 1
ATOM 582 O O . ILE A 1 78 ? -13.446 -26.081 40.721 1.00 90.69 78 ILE A O 1
ATOM 586 N N . GLU A 1 79 ? -12.427 -28.003 41.261 1.00 91.38 79 GLU A N 1
ATOM 587 C CA . GLU A 1 79 ? -11.074 -27.601 40.855 1.00 91.38 79 GLU A CA 1
ATOM 588 C C . GLU A 1 79 ? -11.022 -27.272 39.361 1.00 91.38 79 GLU A C 1
ATOM 590 O O . GLU A 1 79 ? -10.537 -26.216 38.959 1.00 91.38 79 GLU A O 1
ATOM 595 N N . ARG A 1 80 ? -11.629 -28.121 38.527 1.00 91.81 80 ARG A N 1
ATOM 596 C CA . ARG A 1 80 ? -11.726 -27.876 37.089 1.00 91.81 80 ARG A CA 1
ATOM 597 C C . ARG A 1 80 ? -12.580 -26.649 36.784 1.00 91.81 80 ARG A C 1
ATOM 599 O O . ARG A 1 80 ? -12.249 -25.909 35.864 1.00 91.81 80 ARG A O 1
ATOM 606 N N . ALA A 1 81 ? -13.652 -26.408 37.539 1.00 93.12 81 ALA A N 1
ATOM 607 C CA . ALA A 1 81 ? -14.465 -25.202 37.382 1.00 93.12 81 ALA A CA 1
ATOM 608 C C . ALA A 1 81 ? -13.690 -23.918 37.747 1.00 93.12 81 ALA A C 1
ATOM 610 O O . ALA A 1 81 ? -13.828 -22.902 37.064 1.00 93.12 81 ALA A O 1
ATOM 611 N N . GLU A 1 82 ? -12.833 -23.965 38.770 1.00 94.25 82 GLU A N 1
ATOM 612 C CA . GLU A 1 82 ? -11.940 -22.852 39.123 1.00 94.25 82 GLU A CA 1
ATOM 613 C C . GLU A 1 82 ? -10.892 -22.591 38.050 1.00 94.25 82 GLU A C 1
ATOM 615 O O . GLU A 1 82 ? -10.664 -21.439 37.682 1.00 94.25 82 GLU A O 1
ATOM 620 N N . ASP A 1 83 ? -10.297 -23.655 37.520 1.00 93.44 83 ASP A N 1
ATOM 621 C CA . ASP A 1 83 ? -9.334 -23.577 36.432 1.00 93.44 83 ASP A CA 1
ATOM 622 C C . ASP A 1 83 ? -9.935 -22.912 35.187 1.00 93.44 83 ASP A C 1
ATOM 624 O O . ASP A 1 83 ? -9.321 -22.015 34.609 1.00 93.44 83 ASP A O 1
ATOM 628 N N . LEU A 1 84 ? -11.145 -23.330 34.797 1.00 93.31 84 LEU A N 1
ATOM 629 C CA . LEU A 1 84 ? -11.887 -22.777 33.660 1.00 93.31 84 LEU A CA 1
ATOM 630 C C . LEU A 1 84 ? -12.126 -21.272 33.838 1.00 93.31 84 LEU A C 1
ATOM 632 O O . LEU A 1 84 ? -11.776 -20.469 32.970 1.00 93.31 84 LEU A O 1
ATOM 636 N N . LEU A 1 85 ? -12.671 -20.877 34.992 1.00 94.19 85 LEU A N 1
ATOM 637 C CA . LEU A 1 85 ? -12.968 -19.478 35.296 1.00 94.19 85 LEU A CA 1
ATOM 638 C C . LEU A 1 85 ? -11.697 -18.625 35.374 1.00 94.19 85 LEU A C 1
ATOM 640 O O . LEU A 1 85 ? -11.642 -17.524 34.828 1.00 94.19 85 LEU A O 1
ATOM 644 N N . TRP A 1 86 ? -10.643 -19.134 36.007 1.00 93.88 86 TRP A N 1
ATOM 645 C CA . TRP A 1 86 ? -9.377 -18.418 36.107 1.00 93.88 86 TRP A CA 1
ATOM 646 C C . TRP A 1 86 ? -8.693 -18.248 34.745 1.00 93.88 86 TRP A C 1
ATOM 648 O O . TRP A 1 86 ? -8.192 -17.158 34.441 1.00 93.88 86 TRP A O 1
ATOM 658 N N . ARG A 1 87 ? -8.685 -19.285 33.895 1.00 92.12 87 ARG A N 1
ATOM 659 C CA . ARG A 1 87 ? -8.145 -19.185 32.530 1.00 92.12 87 ARG A CA 1
ATOM 660 C C . ARG A 1 87 ? -8.916 -18.162 31.710 1.00 92.12 87 ARG A C 1
ATOM 662 O O . ARG A 1 87 ? -8.278 -17.367 31.022 1.00 92.12 87 ARG A O 1
ATOM 669 N N . ARG A 1 88 ? -10.243 -18.113 31.845 1.00 92.00 88 ARG A N 1
ATOM 670 C CA . ARG A 1 88 ? -11.083 -17.112 31.180 1.00 92.00 88 ARG A CA 1
ATOM 671 C C . ARG A 1 88 ? -10.695 -15.682 31.562 1.00 92.00 88 ARG A C 1
ATOM 673 O O . ARG A 1 88 ? -10.385 -14.869 30.692 1.00 92.00 88 ARG A O 1
ATOM 680 N N . GLU A 1 89 ? -10.630 -15.382 32.855 1.00 89.94 89 GL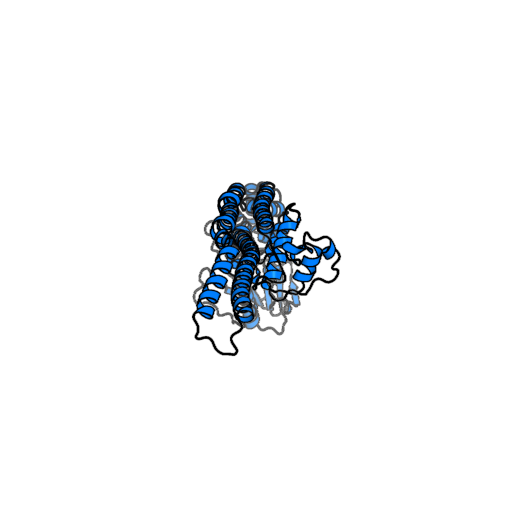U A N 1
ATOM 681 C CA . GLU A 1 89 ? -10.318 -14.029 33.340 1.00 89.94 89 GLU A CA 1
ATOM 682 C C . GLU A 1 89 ? -8.877 -13.587 33.073 1.00 89.94 89 GLU A C 1
ATOM 684 O O . GLU A 1 89 ? -8.590 -12.397 32.940 1.00 89.94 89 GLU A O 1
ATOM 689 N N . THR A 1 90 ? -7.952 -14.542 32.982 1.00 86.62 90 THR A N 1
ATOM 690 C CA . THR A 1 90 ? -6.539 -14.271 32.685 1.00 86.62 90 THR A CA 1
ATOM 691 C C . THR A 1 90 ? -6.184 -14.433 31.207 1.00 86.62 90 THR A C 1
ATOM 693 O O . THR A 1 90 ? -5.022 -14.243 30.849 1.00 86.62 90 THR A O 1
ATOM 696 N N . ARG A 1 91 ? -7.164 -14.747 30.344 1.00 84.12 91 ARG A N 1
ATOM 697 C CA . ARG A 1 91 ? -7.000 -15.005 28.899 1.00 84.12 91 ARG A CA 1
ATOM 698 C C . ARG A 1 91 ? -6.007 -16.134 28.575 1.00 84.12 91 ARG A C 1
ATOM 700 O O . ARG A 1 91 ? -5.248 -16.037 27.617 1.00 84.12 91 ARG A O 1
ATOM 707 N N . ASN A 1 92 ? -6.007 -17.197 29.376 1.00 85.62 92 ASN A N 1
ATOM 708 C CA . ASN A 1 92 ? -5.184 -18.401 29.199 1.00 85.62 92 ASN A CA 1
ATOM 709 C C . ASN A 1 92 ? -6.004 -19.631 28.755 1.00 85.62 92 ASN A C 1
ATOM 711 O O . ASN A 1 92 ? -5.569 -20.760 28.988 1.00 85.62 92 ASN A O 1
ATOM 715 N N . GLU A 1 93 ? -7.188 -19.431 28.166 1.00 85.62 93 GLU A N 1
ATOM 716 C CA . GLU A 1 93 ? -8.006 -20.505 27.573 1.00 85.62 93 GLU A CA 1
ATOM 717 C C . GLU A 1 93 ? -7.179 -21.328 26.559 1.00 85.62 93 GLU A C 1
ATOM 719 O O . GLU A 1 93 ? -6.275 -20.808 25.905 1.00 85.62 93 GLU A O 1
ATOM 724 N N . GLY A 1 94 ? -7.414 -22.637 26.492 1.00 83.44 94 GLY A N 1
ATOM 725 C CA . GLY A 1 94 ? -6.656 -23.619 25.712 1.00 83.44 94 GLY A CA 1
ATOM 726 C C . GLY A 1 94 ? -5.296 -24.001 26.308 1.00 83.44 94 GLY A C 1
ATOM 727 O O . GLY A 1 94 ? -4.683 -24.972 25.875 1.00 83.44 94 GLY A O 1
ATOM 728 N N . GLY A 1 95 ? -4.808 -23.275 27.320 1.00 81.50 95 GLY A N 1
ATOM 729 C CA . GLY A 1 95 ? -3.443 -23.430 27.828 1.00 81.50 95 GLY A CA 1
ATOM 730 C C . GLY A 1 95 ? -3.219 -24.587 28.806 1.00 81.50 95 GLY A C 1
ATOM 731 O O . GLY A 1 95 ? -2.090 -24.764 29.256 1.00 81.50 95 GLY A O 1
ATOM 732 N N . GLY A 1 96 ? -4.267 -25.312 29.220 1.00 84.94 96 GLY A N 1
ATOM 733 C CA . GLY A 1 96 ? -4.172 -26.413 30.196 1.00 84.94 96 GLY A CA 1
ATOM 734 C C . GLY A 1 96 ? -3.636 -26.011 31.581 1.00 84.94 96 GLY A C 1
ATOM 735 O O . GLY A 1 96 ? -3.326 -26.865 32.403 1.00 84.94 96 GLY A O 1
ATOM 736 N N . LYS A 1 97 ? -3.495 -24.707 31.850 1.00 88.94 97 LYS A N 1
ATOM 737 C CA . LYS A 1 97 ? -2.944 -24.182 33.103 1.00 88.94 97 LYS A CA 1
ATOM 738 C C . LYS A 1 97 ? -3.947 -24.342 34.243 1.00 88.94 97 LYS A C 1
ATOM 740 O O . LYS A 1 97 ? -5.133 -24.071 34.058 1.00 88.94 97 LYS A O 1
ATOM 745 N N . HIS A 1 98 ? -3.435 -24.698 35.415 1.00 90.38 98 HIS A N 1
ATOM 746 C CA . HIS A 1 98 ? -4.213 -24.841 36.643 1.00 90.38 98 HIS A CA 1
ATOM 747 C C . HIS A 1 98 ? -4.136 -23.581 37.506 1.00 90.38 98 HIS A C 1
ATOM 749 O O . HIS A 1 98 ? -3.070 -22.967 37.643 1.00 90.38 98 HIS A O 1
ATOM 755 N N . TYR A 1 99 ? -5.260 -23.219 38.113 1.00 90.12 99 TYR A N 1
ATOM 756 C CA . TYR A 1 99 ? -5.363 -22.143 39.074 1.00 90.12 99 TYR A CA 1
ATOM 757 C C . TYR A 1 99 ? -4.587 -22.497 40.343 1.00 90.12 99 TYR A C 1
ATOM 759 O O . TYR A 1 99 ? -4.789 -23.534 40.972 1.00 90.12 99 TYR A O 1
ATOM 767 N N . LYS A 1 100 ? -3.681 -21.602 40.738 1.00 85.19 100 LYS A N 1
ATOM 768 C CA . LYS A 1 100 ? -2.965 -21.681 42.012 1.00 85.19 100 LYS A CA 1
ATOM 769 C C . LYS A 1 100 ? -3.240 -20.399 42.794 1.00 85.19 100 LYS A C 1
ATOM 771 O O . LYS A 1 100 ? -2.787 -19.336 42.360 1.00 85.19 100 LYS A O 1
ATOM 776 N N . PRO A 1 101 ? -3.962 -20.465 43.925 1.00 77.00 101 PRO A N 1
ATOM 777 C CA . PRO A 1 101 ? -4.203 -19.298 44.760 1.00 77.00 101 PRO A CA 1
ATOM 778 C C . PRO A 1 101 ? -2.876 -18.664 45.185 1.00 77.00 101 PRO A C 1
ATOM 780 O O . PRO A 1 101 ? -1.994 -19.335 45.727 1.00 77.00 101 PRO A O 1
ATOM 783 N N . ALA A 1 102 ? -2.711 -17.368 44.924 1.00 72.75 102 ALA A N 1
ATOM 784 C CA . ALA A 1 102 ? -1.516 -16.651 45.343 1.00 72.75 102 ALA A CA 1
ATOM 785 C C . ALA A 1 102 ? -1.497 -16.511 46.875 1.00 72.75 102 ALA A C 1
ATOM 787 O O . ALA A 1 102 ? -2.500 -16.126 47.473 1.00 72.75 102 ALA A O 1
ATOM 788 N N . ARG A 1 103 ? -0.343 -16.776 47.508 1.00 66.44 103 ARG A N 1
ATOM 789 C CA . ARG A 1 103 ? -0.160 -16.581 48.963 1.00 66.44 103 ARG A CA 1
ATOM 790 C C . ARG A 1 103 ? -0.273 -15.107 49.377 1.00 66.44 103 ARG A C 1
ATOM 792 O O . ARG A 1 103 ? -0.637 -14.825 50.510 1.00 66.44 103 ARG A O 1
ATOM 799 N N . ILE A 1 104 ? 0.031 -14.186 48.459 1.00 70.00 104 ILE A N 1
ATOM 800 C CA . ILE A 1 104 ? -0.102 -12.735 48.627 1.00 70.00 104 ILE A CA 1
ATOM 801 C C . ILE A 1 104 ? -0.938 -12.209 47.458 1.00 70.00 104 ILE A C 1
ATOM 803 O O . ILE A 1 104 ? -0.588 -12.422 46.297 1.00 70.00 104 ILE A O 1
ATOM 807 N N . ILE A 1 105 ? -2.049 -11.536 47.761 1.00 70.94 105 ILE A N 1
ATOM 808 C CA . ILE A 1 105 ? -2.950 -10.965 46.753 1.00 70.94 105 ILE A CA 1
ATOM 809 C C . ILE A 1 105 ? -2.439 -9.567 46.388 1.00 70.94 105 ILE A C 1
ATOM 811 O O . ILE A 1 105 ? -2.682 -8.594 47.101 1.00 70.94 105 ILE A O 1
ATOM 815 N N . GLY A 1 106 ? -1.711 -9.470 45.278 1.00 71.56 106 GLY A N 1
ATOM 816 C CA . GLY A 1 106 ? -1.338 -8.199 44.664 1.00 71.56 106 GLY A CA 1
ATOM 817 C C . GLY A 1 106 ? -2.502 -7.545 43.900 1.00 71.56 106 GLY A C 1
ATOM 818 O O . GLY A 1 106 ? -3.557 -8.154 43.699 1.00 71.56 106 GLY A O 1
ATOM 819 N N . PRO A 1 107 ? -2.327 -6.300 43.423 1.00 71.44 107 PRO A N 1
ATOM 820 C CA . PRO A 1 107 ? -3.396 -5.509 42.798 1.00 71.44 107 PRO A CA 1
ATOM 821 C C . PRO A 1 107 ? -3.905 -6.071 41.459 1.00 71.44 107 PRO A C 1
ATOM 823 O O . PRO A 1 107 ? -4.979 -5.683 41.000 1.00 71.44 107 PRO A O 1
ATOM 826 N N . ASN A 1 108 ? -3.155 -6.979 40.828 1.00 79.62 108 ASN A N 1
ATOM 827 C CA . ASN A 1 108 ? -3.479 -7.570 39.525 1.00 79.62 108 ASN A CA 1
ATOM 828 C C . ASN A 1 108 ? -3.793 -9.071 39.597 1.00 79.62 108 ASN A C 1
ATOM 830 O O . ASN A 1 108 ? -3.989 -9.707 38.564 1.00 79.62 108 ASN A O 1
ATOM 834 N N . ASN A 1 109 ? -3.834 -9.656 40.795 1.00 84.19 109 ASN A N 1
ATOM 835 C CA . ASN A 1 109 ? -4.128 -11.073 40.954 1.00 84.19 109 ASN A CA 1
ATOM 836 C C . ASN A 1 109 ? -5.637 -11.316 40.852 1.00 84.19 109 ASN A C 1
ATOM 838 O O . ASN A 1 109 ? -6.405 -10.828 41.680 1.00 84.19 109 ASN A O 1
ATOM 842 N N . VAL A 1 110 ? -6.046 -12.109 39.860 1.00 86.19 110 VAL A N 1
ATOM 843 C CA . VAL A 1 110 ? -7.401 -12.668 39.797 1.00 86.19 110 VAL A CA 1
ATOM 844 C C . VAL A 1 110 ? -7.504 -13.803 40.813 1.00 86.19 110 VAL A C 1
ATOM 846 O O . VAL A 1 110 ? -6.730 -14.764 40.769 1.00 86.19 110 VAL A O 1
ATOM 849 N N . VAL A 1 111 ? -8.462 -13.692 41.727 1.00 90.88 111 VAL A N 1
ATOM 850 C CA . VAL A 1 111 ? -8.763 -14.693 42.752 1.00 90.88 111 VAL A CA 1
ATOM 851 C C . VAL A 1 111 ? -10.137 -15.284 42.483 1.00 90.88 111 VAL A C 1
ATOM 853 O O . VAL A 1 111 ? -11.078 -14.541 42.224 1.00 90.88 111 VAL A O 1
ATOM 856 N N . ILE A 1 112 ? -10.272 -16.606 42.568 1.00 92.81 112 ILE A N 1
ATOM 857 C CA . ILE A 1 112 ? -11.580 -17.256 42.500 1.00 92.81 112 ILE A CA 1
ATOM 858 C C . ILE A 1 112 ? -12.103 -17.436 43.923 1.00 92.81 112 ILE A C 1
ATOM 860 O O . ILE A 1 112 ? -11.438 -18.025 44.774 1.00 92.81 112 ILE A O 1
ATOM 864 N N . LYS A 1 113 ? -13.281 -16.879 44.200 1.00 93.56 113 LYS A N 1
ATOM 865 C CA . LYS A 1 113 ? -13.982 -17.008 45.480 1.00 93.56 113 LYS A CA 1
ATOM 866 C C . LYS A 1 113 ? -15.193 -17.920 45.323 1.00 93.56 113 LYS A C 1
ATOM 868 O O . LYS A 1 113 ? -15.723 -18.095 44.228 1.00 93.56 113 LYS A O 1
ATOM 873 N N . ARG A 1 114 ? -15.611 -18.515 46.441 1.00 94.69 114 ARG A N 1
ATOM 874 C CA . ARG A 1 114 ? -16.668 -19.528 46.497 1.00 94.69 114 ARG A CA 1
ATOM 875 C C . ARG A 1 114 ? -17.804 -19.052 47.396 1.00 94.69 114 ARG A C 1
ATOM 877 O O . ARG A 1 114 ? -17.553 -18.535 48.482 1.00 94.69 114 ARG A O 1
ATOM 884 N N . LEU A 1 115 ? -19.033 -19.289 46.964 1.00 94.69 115 LEU A N 1
ATOM 885 C CA . LEU A 1 115 ? -20.253 -19.170 47.756 1.00 94.69 115 LEU A CA 1
ATOM 886 C C . LEU A 1 115 ? -20.856 -20.565 47.920 1.00 94.69 115 LEU A C 1
ATOM 888 O O . LEU A 1 115 ? -20.779 -21.387 47.004 1.00 94.69 115 LEU A O 1
ATOM 892 N N . ASN A 1 116 ? -21.441 -20.824 49.085 1.00 94.56 116 ASN A N 1
ATOM 893 C CA . ASN A 1 116 ? -22.122 -22.081 49.377 1.00 94.56 116 ASN A CA 1
ATOM 894 C C . ASN A 1 116 ? -23.630 -21.851 49.371 1.00 94.56 116 ASN A C 1
ATOM 896 O O . ASN A 1 116 ? -24.077 -20.822 49.874 1.00 94.56 116 ASN A O 1
ATOM 900 N N . ASP A 1 117 ? -24.373 -22.816 48.833 1.00 93.56 117 ASP A N 1
ATOM 901 C CA . ASP A 1 117 ? -25.839 -22.867 48.891 1.00 93.56 117 ASP A CA 1
ATOM 902 C C . ASP A 1 117 ? -26.499 -21.553 48.431 1.00 93.56 117 ASP A C 1
ATOM 904 O O . ASP A 1 117 ? -27.362 -20.977 49.094 1.00 93.56 117 ASP A O 1
ATOM 908 N N . PHE A 1 118 ? -26.056 -21.054 47.275 1.00 94.62 118 PHE A N 1
ATOM 909 C CA . PHE A 1 118 ? -26.444 -19.755 46.739 1.00 94.62 118 PHE A CA 1
ATOM 910 C C . PHE A 1 118 ? -27.435 -19.928 45.584 1.00 94.62 118 PHE A C 1
ATOM 912 O O . PHE A 1 118 ? -27.116 -20.572 44.587 1.00 94.62 118 PHE A O 1
ATOM 919 N N . TYR A 1 119 ? -28.649 -19.377 45.727 1.00 93.00 119 TYR A N 1
ATOM 920 C CA . TYR A 1 119 ? -29.739 -19.482 44.737 1.00 93.00 119 TYR A CA 1
ATOM 921 C C . TYR A 1 119 ? -30.007 -20.928 44.257 1.00 93.00 119 TYR A C 1
ATOM 923 O O . TYR A 1 119 ? -30.247 -21.180 43.081 1.00 93.00 119 TYR A O 1
ATOM 931 N N . GLY A 1 120 ? -29.954 -21.901 45.176 1.00 90.56 120 GLY A N 1
ATOM 932 C CA . GLY A 1 120 ? -30.219 -23.318 44.876 1.00 90.56 120 GLY A CA 1
ATOM 933 C C . GLY A 1 120 ? -29.048 -24.086 44.247 1.00 90.56 120 GLY A C 1
ATOM 934 O O . GLY A 1 120 ? -29.209 -25.264 43.911 1.00 90.56 120 GLY A O 1
ATOM 935 N N . VAL A 1 121 ? -27.877 -23.451 44.123 1.00 92.75 121 VAL A N 1
ATOM 936 C CA . VAL A 1 121 ? -26.626 -24.058 43.653 1.00 92.75 121 VAL A CA 1
ATOM 937 C C . VAL A 1 121 ? -25.677 -24.267 44.834 1.00 92.75 121 VAL A C 1
ATOM 939 O O . VAL A 1 121 ? -25.370 -23.335 45.579 1.00 92.75 121 VAL A O 1
ATOM 942 N N . LYS A 1 122 ? -25.178 -25.494 45.002 1.00 92.94 122 LYS A N 1
ATOM 943 C CA . LYS A 1 122 ? -24.358 -25.890 46.158 1.00 92.94 122 LYS A CA 1
ATOM 944 C C . LYS A 1 122 ? -23.031 -25.135 46.242 1.00 92.94 122 LYS A C 1
ATOM 946 O O . LYS A 1 122 ? -22.630 -24.735 47.335 1.00 92.94 122 LYS A O 1
ATOM 951 N N . LYS A 1 123 ? -22.338 -24.949 45.113 1.00 94.94 123 LYS A N 1
ATOM 952 C CA . LYS A 1 123 ? -21.093 -24.170 45.011 1.00 94.94 123 LYS A CA 1
ATOM 953 C C . LYS A 1 123 ? -21.181 -23.175 43.861 1.00 94.94 123 LYS A C 1
ATOM 955 O O . LYS A 1 123 ? -21.329 -23.573 42.712 1.00 94.94 123 LYS A O 1
ATOM 960 N N . VAL A 1 124 ? -21.023 -21.887 44.154 1.00 96.19 124 VAL A N 1
ATOM 961 C CA . VAL A 1 124 ? -20.974 -20.837 43.127 1.00 96.19 124 VAL A CA 1
ATOM 962 C C . VAL A 1 124 ? -19.622 -20.140 43.158 1.00 96.19 124 VAL A C 1
ATOM 964 O O . VAL A 1 124 ? -19.201 -19.626 44.194 1.00 96.19 124 VAL A O 1
ATOM 967 N N . LEU A 1 125 ? -18.936 -20.142 42.021 1.00 96.62 125 LEU A N 1
ATOM 968 C CA . LEU A 1 125 ? -17.643 -19.506 41.824 1.00 96.62 125 LEU A CA 1
ATOM 969 C C . LEU A 1 125 ? -17.823 -18.086 41.302 1.00 96.62 125 LEU A C 1
ATOM 971 O O . LEU A 1 125 ? -18.686 -17.833 40.466 1.00 96.62 125 LEU A O 1
ATOM 975 N N . TYR A 1 126 ? -16.989 -17.161 41.755 1.00 95.38 126 TYR A N 1
ATOM 976 C CA . TYR A 1 126 ? -16.948 -15.809 41.210 1.00 95.38 126 TYR A CA 1
ATOM 977 C C . TYR A 1 126 ? -15.538 -15.241 41.268 1.00 95.38 126 TYR A C 1
ATOM 979 O O . TYR A 1 126 ? -14.681 -15.711 42.021 1.00 95.38 126 TYR A O 1
ATOM 987 N N . THR A 1 127 ? -15.292 -14.226 40.455 1.00 92.81 127 THR A N 1
ATOM 988 C CA . THR A 1 127 ? -13.966 -13.643 40.295 1.00 92.81 127 THR A CA 1
ATOM 989 C C . THR A 1 127 ? -13.811 -12.471 41.254 1.00 92.81 127 THR A C 1
ATOM 991 O O . THR A 1 127 ? -14.733 -11.713 41.523 1.00 92.81 127 THR A O 1
ATOM 994 N N . TYR A 1 128 ? -12.637 -12.322 41.845 1.00 90.12 128 TYR A N 1
ATOM 995 C CA . TYR A 1 128 ? -12.310 -11.201 42.709 1.00 90.12 128 TYR A CA 1
ATOM 996 C C . TYR A 1 128 ? -10.982 -10.623 42.261 1.00 90.12 128 TYR A C 1
ATOM 998 O O . TYR A 1 128 ? -9.976 -11.327 42.169 1.00 90.12 128 TYR A O 1
ATOM 1006 N N . ILE A 1 129 ? -10.981 -9.324 42.004 1.00 88.00 129 ILE A N 1
ATOM 1007 C CA . ILE A 1 129 ? -9.783 -8.562 41.698 1.00 88.00 129 ILE A CA 1
ATOM 1008 C C . ILE A 1 129 ? -9.905 -7.200 42.368 1.00 88.00 129 ILE A C 1
ATOM 1010 O O . ILE A 1 129 ? -10.992 -6.627 42.434 1.00 88.00 129 ILE A O 1
ATOM 1014 N N . LYS A 1 130 ? -8.792 -6.701 42.905 1.00 87.50 130 LYS A N 1
ATOM 1015 C CA . LYS A 1 130 ? -8.779 -5.447 43.658 1.00 87.50 130 LYS A CA 1
ATOM 1016 C C . LYS A 1 130 ? -9.093 -4.258 42.739 1.00 87.50 130 LYS A C 1
ATOM 1018 O O . LYS A 1 130 ? -8.667 -4.239 41.577 1.00 87.50 130 LYS A O 1
ATOM 1023 N N . SER A 1 131 ? -9.800 -3.259 43.262 1.00 89.50 131 SER A N 1
ATOM 1024 C CA . SER A 1 131 ? -9.921 -1.950 42.615 1.00 89.50 131 SER A CA 1
ATOM 1025 C C . SER A 1 131 ? -8.539 -1.307 42.430 1.00 89.50 131 SER A C 1
ATOM 1027 O O . SER A 1 131 ? -7.619 -1.535 43.220 1.00 89.50 131 SER A O 1
ATOM 1029 N N . ASN A 1 132 ? -8.377 -0.537 41.355 1.00 88.94 132 ASN A N 1
ATOM 1030 C CA . ASN A 1 132 ? -7.142 0.204 41.055 1.00 88.94 132 ASN A CA 1
ATOM 1031 C C . ASN A 1 132 ? -7.406 1.648 40.594 1.00 88.94 132 ASN A C 1
ATOM 1033 O O . ASN A 1 132 ? -6.471 2.335 40.198 1.00 88.94 132 ASN A O 1
ATOM 1037 N N . ILE A 1 133 ? -8.664 2.097 40.632 1.00 87.50 133 ILE A N 1
ATOM 1038 C CA . ILE A 1 133 ? -9.031 3.494 40.404 1.00 87.50 133 ILE A CA 1
ATOM 1039 C C . ILE A 1 133 ? -9.076 4.176 41.770 1.00 87.50 133 ILE A C 1
ATOM 1041 O O . ILE A 1 133 ? -9.943 3.868 42.586 1.00 87.50 133 ILE A O 1
ATOM 1045 N N . GLU A 1 134 ? -8.125 5.072 42.029 1.00 78.44 134 GLU A N 1
ATOM 1046 C CA . GLU A 1 134 ? -8.018 5.776 43.314 1.00 78.44 134 GLU A CA 1
ATOM 1047 C C . GLU A 1 134 ? -9.097 6.856 43.464 1.00 78.44 134 GLU A C 1
ATOM 1049 O O . GLU A 1 134 ? -9.767 6.935 44.492 1.00 78.44 134 GLU A O 1
ATOM 1054 N N . THR A 1 135 ? -9.306 7.671 42.424 1.00 82.50 135 THR A N 1
ATOM 1055 C CA . THR A 1 135 ? -10.335 8.722 42.405 1.00 82.50 135 THR A CA 1
ATOM 1056 C C . THR A 1 135 ? -11.593 8.223 41.706 1.00 82.50 135 THR A C 1
ATOM 1058 O O . THR A 1 135 ? -11.769 8.377 40.498 1.00 82.50 135 THR A O 1
ATOM 1061 N N . LEU A 1 136 ? -12.481 7.601 42.478 1.00 90.19 136 LEU A N 1
ATOM 1062 C CA . LEU A 1 136 ? -13.719 7.027 41.963 1.00 90.19 136 LEU A CA 1
ATOM 1063 C C . LEU A 1 136 ? -14.822 8.092 41.843 1.00 90.19 136 LEU A C 1
ATOM 1065 O O . LEU A 1 136 ? -15.692 8.204 42.704 1.00 90.19 136 LEU A O 1
ATOM 1069 N N . THR A 1 137 ? -14.769 8.892 40.775 1.00 92.19 137 THR A N 1
ATOM 1070 C CA . THR A 1 137 ? -15.799 9.890 40.440 1.00 92.19 137 THR A CA 1
ATOM 1071 C C . THR A 1 137 ? -16.403 9.619 39.061 1.00 92.19 137 THR A C 1
ATOM 1073 O O . THR A 1 137 ? -15.689 9.145 38.173 1.00 92.19 137 THR A O 1
ATOM 1076 N N . PRO A 1 138 ? -17.684 9.967 38.828 1.00 94.94 138 PRO A N 1
ATOM 1077 C CA . PRO A 1 138 ? -18.315 9.829 37.513 1.00 94.94 138 PRO A CA 1
ATOM 1078 C C . PRO A 1 138 ? -17.508 10.465 36.368 1.00 94.94 138 PRO A C 1
ATOM 1080 O O . PRO A 1 138 ? -17.419 9.912 35.273 1.00 94.94 138 PRO A O 1
ATOM 1083 N N . GLN A 1 139 ? -16.832 11.579 36.656 1.00 93.56 139 GLN A N 1
ATOM 1084 C CA . GLN A 1 139 ? -16.110 12.375 35.663 1.00 93.56 139 GLN A CA 1
ATOM 1085 C C . GLN A 1 139 ? -14.818 11.679 35.256 1.00 93.56 139 GLN A C 1
ATOM 1087 O O . GLN A 1 139 ? -14.511 11.607 34.068 1.00 93.56 139 GLN A O 1
ATOM 1092 N N . HIS A 1 140 ? -14.108 11.108 36.231 1.00 91.12 140 HIS A N 1
ATOM 1093 C CA . HIS A 1 140 ? -12.913 10.322 35.966 1.00 91.12 140 HIS A CA 1
ATOM 1094 C C . HIS A 1 140 ? -13.242 9.018 35.223 1.00 91.12 140 HIS A C 1
ATOM 1096 O O . HIS A 1 140 ? -12.529 8.642 34.295 1.00 91.12 140 HIS A O 1
ATOM 1102 N N . LEU A 1 141 ? -14.359 8.361 35.564 1.00 94.12 141 LEU A N 1
ATOM 1103 C CA . LEU A 1 141 ? -14.845 7.192 34.823 1.00 94.12 141 LEU A CA 1
ATOM 1104 C C . LEU A 1 141 ? -15.164 7.546 33.366 1.00 94.12 141 LEU A C 1
ATOM 1106 O O . LEU A 1 141 ? -14.748 6.823 32.459 1.00 94.12 141 LEU A O 1
ATOM 1110 N N . ALA A 1 142 ? -15.837 8.678 33.134 1.00 94.88 142 ALA A N 1
ATOM 1111 C CA . ALA A 1 142 ? -16.119 9.184 31.793 1.00 94.88 142 ALA A CA 1
ATOM 1112 C C . ALA A 1 142 ? -14.836 9.442 30.996 1.00 94.88 142 ALA A C 1
ATOM 1114 O O . ALA A 1 142 ? -14.746 9.026 29.843 1.00 94.88 142 ALA A O 1
ATOM 1115 N N . ASP A 1 143 ? -13.819 10.047 31.614 1.00 88.56 143 ASP A N 1
ATOM 1116 C CA . ASP A 1 143 ? -12.523 10.277 30.969 1.00 88.56 143 ASP A CA 1
ATOM 1117 C C . ASP A 1 143 ? -11.834 8.968 30.575 1.00 88.56 143 ASP A C 1
ATOM 1119 O O . ASP A 1 143 ? -11.427 8.812 29.423 1.00 88.56 143 ASP A O 1
ATOM 1123 N N . LEU A 1 144 ? -11.771 7.986 31.479 1.00 89.94 144 LEU A N 1
ATOM 1124 C CA . LEU A 1 144 ? -11.203 6.667 31.181 1.00 89.94 144 LEU A CA 1
ATOM 1125 C C . LEU A 1 144 ? -11.954 5.959 30.044 1.00 89.94 144 LEU A C 1
ATOM 1127 O O . LEU A 1 144 ? -11.334 5.349 29.173 1.00 89.94 144 LEU A O 1
ATOM 1131 N N . ALA A 1 145 ? -13.283 6.051 30.021 1.00 93.62 145 ALA A N 1
ATOM 1132 C CA . ALA A 1 145 ? -14.108 5.426 28.995 1.00 93.62 145 ALA A CA 1
ATOM 1133 C C . ALA A 1 145 ? -13.943 6.080 27.622 1.00 93.62 145 ALA A C 1
ATOM 1135 O O . ALA A 1 145 ? -13.822 5.377 26.617 1.00 93.62 145 ALA A O 1
ATOM 1136 N N . ILE A 1 146 ? -13.901 7.414 27.575 1.00 89.50 146 ILE A N 1
ATOM 1137 C CA . ILE A 1 146 ? -13.669 8.180 26.347 1.00 89.50 146 ILE A CA 1
ATOM 1138 C C . ILE A 1 146 ? -12.256 7.910 25.823 1.00 89.50 146 ILE A C 1
ATOM 1140 O O . ILE A 1 146 ? -12.104 7.631 24.636 1.00 89.50 146 ILE A O 1
ATOM 1144 N N . CYS A 1 147 ? -11.237 7.930 26.689 1.00 85.56 147 CYS A N 1
ATOM 1145 C CA . CYS A 1 147 ? -9.859 7.596 26.320 1.00 85.56 147 CYS A CA 1
ATOM 1146 C C . CYS A 1 147 ? -9.754 6.170 25.769 1.00 85.56 147 CYS A C 1
ATOM 1148 O O . CYS A 1 147 ? -9.226 5.981 24.678 1.00 85.56 147 CYS A O 1
ATOM 1150 N N . SER A 1 148 ? -10.349 5.191 26.453 1.00 90.25 148 SER A N 1
ATOM 1151 C CA . SER A 1 148 ? -10.429 3.804 25.979 1.00 90.25 148 SER A CA 1
ATOM 1152 C C . SER A 1 148 ? -11.134 3.683 24.623 1.00 90.25 148 SER A C 1
ATOM 1154 O O . SER A 1 148 ? -10.702 2.924 23.763 1.00 90.25 148 SER A O 1
ATOM 1156 N N . SER A 1 149 ? -12.187 4.469 24.391 1.00 88.44 149 SER A N 1
ATOM 1157 C CA . SER A 1 149 ? -12.950 4.455 23.131 1.00 88.44 149 SER A CA 1
ATOM 1158 C C . SER A 1 149 ? -12.256 5.186 21.980 1.00 88.44 149 SER A C 1
ATOM 1160 O O . SER A 1 149 ? -12.631 4.999 20.822 1.00 88.44 149 SER A O 1
ATOM 1162 N N . ARG A 1 150 ? -11.251 6.015 22.288 1.00 81.94 150 ARG A N 1
ATOM 1163 C CA . ARG A 1 150 ? -10.328 6.622 21.315 1.00 81.94 150 ARG A CA 1
ATOM 1164 C C . ARG A 1 150 ? -9.159 5.704 20.971 1.00 81.94 150 ARG A C 1
ATOM 1166 O O . ARG A 1 150 ? -8.529 5.912 19.935 1.00 81.94 150 ARG A O 1
ATOM 1173 N N . ASP A 1 151 ? -8.856 4.735 21.830 1.00 72.88 151 ASP A N 1
ATOM 1174 C CA . ASP A 1 151 ? -7.720 3.842 21.657 1.00 72.88 151 ASP A CA 1
ATOM 1175 C C . ASP A 1 151 ? -7.937 2.912 20.453 1.00 72.88 151 ASP A C 1
ATOM 1177 O O . ASP A 1 151 ? -8.868 2.104 20.406 1.00 72.88 151 ASP A O 1
ATOM 1181 N N . LYS A 1 152 ? -7.058 3.046 19.454 1.00 63.81 152 LYS A N 1
ATOM 1182 C CA . LYS A 1 152 ? -7.121 2.302 18.190 1.00 63.81 152 LYS A CA 1
ATOM 1183 C C . LYS A 1 152 ? -6.704 0.839 18.348 1.00 63.81 152 LYS A C 1
ATOM 1185 O O . LYS A 1 152 ? -7.081 0.022 17.512 1.00 63.81 152 LYS A O 1
ATOM 1190 N N . GLU A 1 153 ? -5.961 0.499 19.401 1.00 64.56 153 GLU A N 1
ATOM 1191 C CA . GLU A 1 153 ? -5.598 -0.887 19.718 1.00 64.56 153 GLU A CA 1
ATOM 1192 C C . GLU A 1 153 ? -6.754 -1.630 20.408 1.00 64.56 153 GLU A C 1
ATOM 1194 O O . GLU A 1 153 ? -6.709 -2.853 20.597 1.00 64.56 153 GLU A O 1
ATOM 1199 N N . CYS A 1 154 ? -7.833 -0.912 20.745 1.00 71.25 154 CYS A N 1
ATOM 1200 C CA . CYS A 1 154 ? -8.993 -1.512 21.366 1.00 71.25 154 CYS A CA 1
ATOM 1201 C C . CYS A 1 154 ? -9.821 -2.341 20.398 1.00 71.25 154 CYS A C 1
ATOM 1203 O O . CYS A 1 154 ? -10.425 -1.842 19.449 1.00 71.25 154 CYS A O 1
ATOM 1205 N N . ARG A 1 155 ? -9.899 -3.646 20.685 1.00 74.00 155 ARG A N 1
ATOM 1206 C CA . ARG A 1 155 ? -10.773 -4.567 19.953 1.00 74.00 155 ARG A CA 1
ATOM 1207 C C . ARG A 1 155 ? -12.209 -4.044 19.967 1.00 74.00 155 ARG A C 1
ATOM 1209 O O . ARG A 1 155 ? -12.700 -3.604 21.007 1.00 74.00 155 ARG A O 1
ATOM 1216 N N . SER A 1 156 ? -12.880 -4.147 18.821 1.00 73.81 156 SER A N 1
ATOM 1217 C CA . SER A 1 156 ? -14.267 -3.701 18.664 1.00 73.81 156 SER A CA 1
ATOM 1218 C C . SER A 1 156 ? -15.162 -4.247 19.782 1.00 73.81 156 SER A C 1
ATOM 1220 O O . SER A 1 156 ? -15.082 -5.428 20.121 1.00 73.81 156 SER A O 1
ATOM 1222 N N . GLY A 1 157 ? -15.966 -3.371 20.390 1.00 78.06 157 GLY A N 1
ATOM 1223 C CA . GLY A 1 157 ? -16.875 -3.709 21.489 1.00 78.06 157 GLY A CA 1
ATOM 1224 C C . GLY A 1 157 ? -16.213 -3.863 22.864 1.00 78.06 157 GLY A C 1
ATOM 1225 O O . GLY A 1 157 ? -16.910 -4.070 23.856 1.00 78.06 157 GLY A O 1
ATOM 1226 N N . ARG A 1 158 ? -14.880 -3.754 22.969 1.00 83.81 158 ARG A N 1
ATOM 1227 C CA . ARG A 1 158 ? -14.165 -3.886 24.251 1.00 83.81 158 ARG A CA 1
ATOM 1228 C C . ARG A 1 158 ? -13.814 -2.565 24.921 1.00 83.81 158 ARG A C 1
ATOM 1230 O O . ARG 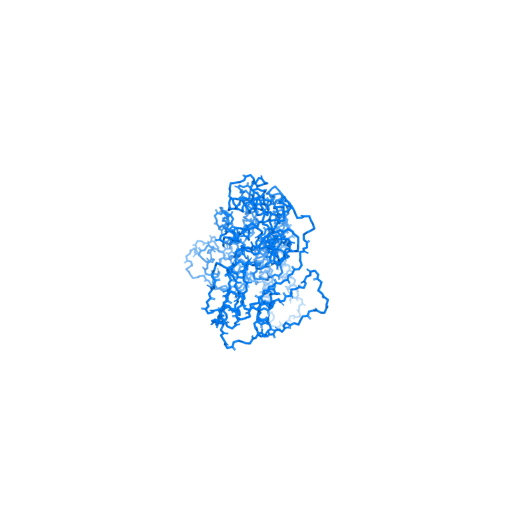A 1 158 ? -13.386 -2.615 26.072 1.00 83.81 158 ARG A O 1
ATOM 1237 N N . ASP A 1 159 ? -14.032 -1.440 24.247 1.00 91.88 159 ASP A N 1
ATOM 1238 C CA . ASP A 1 159 ? -13.836 -0.100 24.799 1.00 91.88 159 ASP A CA 1
ATOM 1239 C C . ASP A 1 159 ? -14.819 0.240 25.935 1.00 91.88 159 ASP A C 1
ATOM 1241 O O . ASP 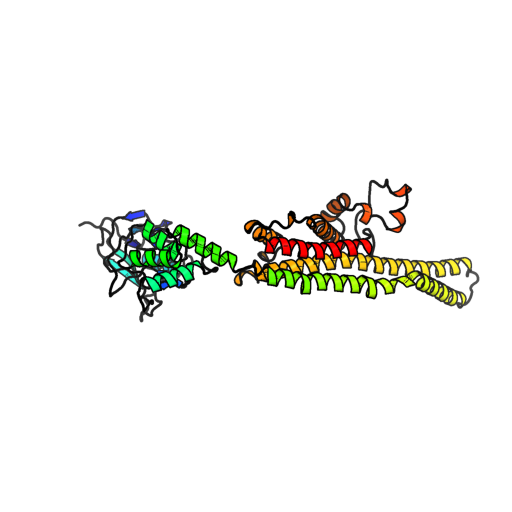A 1 159 ? -15.821 -0.446 26.151 1.00 91.88 159 ASP A O 1
ATOM 1245 N N . GLY A 1 160 ? -14.510 1.294 26.693 1.00 92.56 160 GLY A N 1
ATOM 1246 C CA . GLY A 1 160 ? -15.268 1.666 27.889 1.00 92.56 160 GLY A CA 1
ATOM 1247 C C . GLY A 1 160 ? -16.715 2.087 27.633 1.00 92.56 160 GLY A C 1
ATOM 1248 O O . GLY A 1 160 ? -17.581 1.744 28.438 1.00 92.56 160 GLY A O 1
ATOM 1249 N N . ILE A 1 161 ? -17.004 2.767 26.518 1.00 94.81 161 ILE A N 1
ATOM 1250 C CA . ILE A 1 161 ? -18.375 3.186 26.181 1.00 94.81 161 ILE A CA 1
ATOM 1251 C C . ILE A 1 161 ? -19.202 1.975 25.741 1.00 94.81 161 ILE A C 1
ATOM 1253 O O . ILE A 1 161 ? -20.326 1.792 26.213 1.00 94.81 161 ILE A O 1
ATOM 1257 N N . SER A 1 162 ? -18.629 1.107 24.903 1.00 93.19 162 SER A N 1
ATOM 1258 C CA . SER A 1 162 ? -19.260 -0.152 24.492 1.00 93.19 162 SER A CA 1
ATOM 1259 C C . SER A 1 162 ? -19.504 -1.073 25.688 1.00 93.19 162 SER A C 1
ATOM 1261 O O . SER A 1 162 ? -20.574 -1.668 25.803 1.00 93.19 162 SER A O 1
ATOM 1263 N N . TYR A 1 163 ? -18.547 -1.151 26.619 1.00 94.06 163 TYR A N 1
ATOM 1264 C CA . TYR A 1 163 ? -18.695 -1.951 27.832 1.00 94.06 163 TYR A CA 1
ATOM 1265 C C . TYR A 1 163 ? -19.799 -1.414 28.748 1.00 94.06 163 TYR A C 1
ATOM 1267 O O . TYR A 1 163 ? -20.618 -2.196 29.223 1.00 94.06 163 TYR A O 1
ATOM 1275 N N . LEU A 1 164 ? -19.874 -0.094 28.955 1.00 95.25 164 LEU A N 1
ATOM 1276 C CA . LEU A 1 164 ? -20.971 0.519 29.709 1.00 95.25 164 LEU A CA 1
ATOM 1277 C C . LEU A 1 164 ? -22.334 0.219 29.063 1.00 95.25 164 LEU A C 1
ATOM 1279 O O . LEU A 1 164 ? -23.270 -0.162 29.764 1.00 95.25 164 LEU A O 1
ATOM 1283 N N . ALA A 1 165 ? -22.440 0.343 27.737 1.00 93.62 165 ALA A N 1
ATOM 1284 C CA . ALA A 1 165 ? -23.670 0.045 27.007 1.00 93.62 165 ALA A CA 1
ATOM 1285 C C . ALA A 1 165 ? -24.091 -1.432 27.150 1.00 93.62 165 ALA A C 1
ATOM 1287 O O . ALA A 1 165 ? -25.261 -1.709 27.421 1.00 93.62 165 ALA A O 1
ATOM 1288 N N . SER A 1 166 ? -23.138 -2.368 27.043 1.00 92.50 166 SER A N 1
ATOM 1289 C CA . SER A 1 166 ? -23.370 -3.803 27.270 1.00 92.50 166 SER A CA 1
ATOM 1290 C C . SER A 1 166 ? -23.859 -4.064 28.697 1.00 92.50 166 SER A C 1
ATOM 1292 O O . SER A 1 166 ? -24.929 -4.644 28.885 1.00 92.50 166 SER A O 1
ATOM 1294 N N . VAL A 1 167 ? -23.162 -3.554 29.716 1.00 92.88 167 VAL A N 1
ATOM 1295 C CA . VAL A 1 167 ? -23.554 -3.706 31.127 1.00 92.88 167 VAL A CA 1
ATOM 1296 C C . VAL A 1 167 ? -24.978 -3.187 31.373 1.00 92.88 167 VAL A C 1
ATOM 1298 O O . VAL A 1 167 ? -25.788 -3.882 31.989 1.00 92.88 167 VAL A O 1
ATOM 1301 N N . LYS A 1 168 ? -25.312 -2.009 30.834 1.00 92.69 168 LYS A N 1
ATOM 1302 C CA . LYS A 1 168 ? -26.650 -1.409 30.945 1.00 92.69 168 LYS A CA 1
ATOM 1303 C C . LYS A 1 168 ? -27.731 -2.270 30.283 1.00 92.69 168 LYS A C 1
ATOM 1305 O O . LYS A 1 168 ? -28.820 -2.404 30.834 1.00 92.69 168 LYS A O 1
ATOM 1310 N N . SER A 1 169 ? -27.434 -2.892 29.140 1.00 91.31 169 SER A N 1
ATOM 1311 C CA . SER A 1 169 ? -28.380 -3.783 28.449 1.00 91.31 169 SER A CA 1
ATOM 1312 C C . SER A 1 169 ? -28.724 -5.053 29.243 1.00 91.31 169 SER A C 1
ATOM 1314 O O . SER A 1 169 ? -29.806 -5.604 29.066 1.00 91.31 169 SER A O 1
ATOM 1316 N N . HIS A 1 170 ? -27.861 -5.460 30.183 1.00 90.25 170 HIS A N 1
ATOM 1317 C CA . HIS A 1 170 ? -28.095 -6.585 31.099 1.00 90.25 170 HIS A CA 1
ATOM 1318 C C . HIS A 1 170 ? -28.848 -6.194 32.379 1.00 90.25 170 HIS A C 1
ATOM 1320 O O . HIS A 1 170 ? -28.961 -7.006 33.296 1.00 90.25 170 HIS A O 1
ATOM 1326 N N . GLY A 1 171 ? -29.336 -4.953 32.480 1.00 90.69 171 GLY A N 1
ATOM 1327 C CA . GLY A 1 171 ? -30.058 -4.471 33.661 1.00 90.69 171 GLY A CA 1
ATOM 1328 C C . GLY A 1 171 ? -29.179 -4.299 34.903 1.00 90.69 171 GLY A C 1
ATOM 1329 O O . GLY A 1 171 ? -29.695 -4.174 36.011 1.00 90.69 171 GLY A O 1
ATOM 1330 N N . ILE A 1 172 ? -27.854 -4.294 34.742 1.00 93.06 172 ILE A N 1
ATOM 1331 C CA . ILE A 1 172 ? -26.914 -4.027 35.831 1.00 93.06 172 ILE A 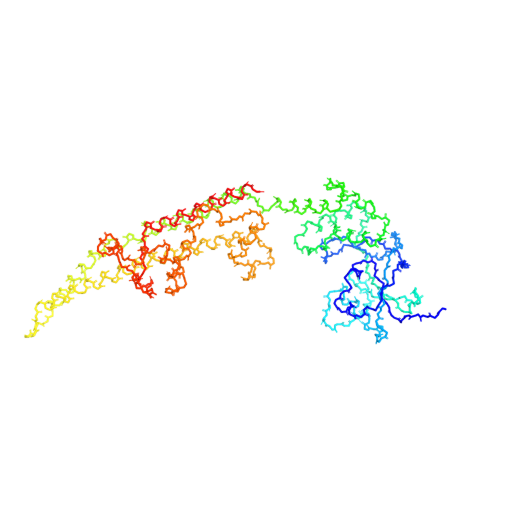CA 1
ATOM 1332 C C . ILE A 1 172 ? -26.923 -2.523 36.101 1.00 93.06 172 ILE A C 1
ATOM 1334 O O . ILE A 1 172 ? -26.757 -1.731 35.176 1.00 93.06 172 ILE A O 1
ATOM 1338 N N . VAL A 1 173 ? -27.087 -2.129 37.364 1.00 94.19 173 VAL A N 1
ATOM 1339 C CA . VAL A 1 173 ? -27.083 -0.724 37.792 1.00 94.19 173 VAL A CA 1
ATOM 1340 C C . VAL A 1 173 ? -26.190 -0.582 39.017 1.00 94.19 173 VAL A C 1
ATOM 1342 O O . VAL A 1 173 ? -26.431 -1.234 40.029 1.00 94.19 173 VAL A O 1
ATOM 1345 N N . THR A 1 174 ? -25.169 0.272 38.934 1.00 95.44 174 THR A N 1
ATOM 1346 C CA . THR A 1 174 ? -24.322 0.653 40.078 1.00 95.44 174 THR A CA 1
ATOM 1347 C C . THR A 1 174 ? -24.605 2.102 40.487 1.00 95.44 174 THR A C 1
ATOM 1349 O O . THR A 1 174 ? -25.107 2.872 39.660 1.00 95.44 174 THR A O 1
ATOM 1352 N N . PRO A 1 175 ? -24.296 2.510 41.734 1.00 95.75 175 PRO A N 1
ATOM 1353 C CA . PRO A 1 175 ? -24.563 3.867 42.211 1.00 95.75 175 PRO A CA 1
ATOM 1354 C C . PRO A 1 175 ? -24.007 4.980 41.316 1.00 95.75 175 PRO A C 1
ATOM 1356 O O . PRO A 1 175 ? -24.708 5.959 41.076 1.00 95.75 175 PRO A O 1
ATOM 1359 N N . LEU A 1 176 ? -22.786 4.832 40.786 1.00 95.62 176 LEU A N 1
ATOM 1360 C CA . LEU A 1 176 ? -22.163 5.869 39.952 1.00 95.62 176 LEU A CA 1
ATOM 1361 C C . LEU A 1 176 ? -22.558 5.800 38.473 1.00 95.62 176 LEU A C 1
ATOM 1363 O O . LEU A 1 176 ? -22.245 6.723 37.722 1.00 95.62 176 LEU A O 1
ATOM 1367 N N . MET A 1 177 ? -23.230 4.734 38.029 1.00 94.94 177 MET A N 1
ATOM 1368 C CA . MET A 1 177 ? -23.439 4.456 36.604 1.00 94.94 177 MET A CA 1
ATOM 1369 C C . MET A 1 177 ? -24.202 5.569 35.878 1.00 94.94 177 MET A C 1
ATOM 1371 O O . MET A 1 177 ? -23.828 5.938 34.767 1.00 94.94 177 MET A O 1
ATOM 1375 N N . LYS A 1 178 ? -25.259 6.110 36.497 1.00 96.19 178 LYS A N 1
ATOM 1376 C CA . LYS A 1 178 ? -26.110 7.135 35.874 1.00 96.19 178 LYS A CA 1
ATOM 1377 C C . LYS A 1 178 ? -25.350 8.443 35.649 1.00 96.19 178 LYS A C 1
ATOM 1379 O O . LYS A 1 178 ? -25.425 9.027 34.567 1.00 96.19 178 LYS A O 1
ATOM 1384 N N . ASP A 1 179 ? -24.599 8.878 36.652 1.00 97.06 179 ASP A N 1
ATOM 1385 C CA . ASP A 1 179 ? -23.809 10.105 36.569 1.00 97.06 179 ASP A CA 1
ATOM 1386 C C . ASP A 1 179 ? -22.601 9.911 35.641 1.00 97.06 179 ASP A C 1
ATOM 1388 O O . ASP A 1 179 ? -22.234 10.825 34.911 1.00 97.06 179 ASP A O 1
ATOM 1392 N N . TYR A 1 180 ? -22.018 8.706 35.609 1.00 96.81 180 TYR A N 1
ATOM 1393 C CA . TYR A 1 180 ? -20.930 8.331 34.698 1.00 96.81 180 TYR A CA 1
ATOM 1394 C C . TYR A 1 180 ? -21.390 8.370 33.233 1.00 96.81 180 TYR A C 1
ATOM 1396 O O . TYR A 1 180 ? -20.710 8.953 32.388 1.00 96.81 180 TYR A O 1
ATOM 1404 N N . GLU A 1 181 ? -22.568 7.817 32.932 1.00 97.25 181 GLU A N 1
ATOM 1405 C CA . GLU A 1 181 ? -23.189 7.929 31.609 1.00 97.25 181 GLU A CA 1
ATOM 1406 C C . GLU A 1 181 ? -23.440 9.395 31.243 1.00 97.25 181 GLU A C 1
ATOM 1408 O O . GLU A 1 181 ? -23.021 9.835 30.174 1.00 97.25 181 GLU A O 1
ATOM 1413 N N . THR A 1 182 ? -24.055 10.162 32.147 1.00 97.19 182 THR A N 1
ATOM 1414 C CA . THR A 1 182 ? -24.337 11.592 31.933 1.00 97.19 182 THR A CA 1
ATOM 1415 C C . THR A 1 182 ? -23.051 12.365 31.633 1.00 97.19 182 THR A C 1
ATOM 1417 O O . THR A 1 182 ? -22.989 13.108 30.660 1.00 97.19 182 THR A O 1
ATOM 1420 N N . ALA A 1 183 ? -21.975 12.098 32.372 1.00 96.44 183 ALA A N 1
ATOM 1421 C CA . ALA A 1 183 ? -20.678 12.722 32.152 1.00 96.44 183 ALA A CA 1
ATOM 1422 C C . ALA A 1 183 ? -20.049 12.373 30.791 1.00 96.44 183 ALA A C 1
ATOM 1424 O O . ALA A 1 183 ? -19.403 13.234 30.189 1.00 96.44 183 ALA A O 1
ATOM 1425 N N . ILE A 1 184 ? -20.238 11.151 30.268 1.00 96.69 184 ILE A N 1
ATOM 1426 C CA . ILE A 1 184 ? -19.831 10.808 28.891 1.00 96.69 184 ILE A CA 1
ATOM 1427 C C . ILE A 1 184 ? -20.630 11.642 27.887 1.00 96.69 184 ILE A C 1
ATOM 1429 O O . ILE A 1 184 ? -20.052 12.209 26.955 1.00 96.69 184 ILE A O 1
ATOM 1433 N N . LEU A 1 185 ? -21.951 11.706 28.056 1.00 97.38 185 LEU A N 1
ATOM 1434 C CA . LEU A 1 185 ? -22.846 12.425 27.149 1.00 97.38 185 LEU A CA 1
ATOM 1435 C C . LEU A 1 185 ? -22.535 13.926 27.125 1.00 97.38 185 LEU A C 1
ATOM 1437 O O . LEU A 1 185 ? -22.386 14.490 26.041 1.00 97.38 185 LEU A O 1
ATOM 1441 N N . ASP A 1 186 ? -22.305 14.532 28.290 1.00 94.69 186 ASP A N 1
ATOM 1442 C CA . ASP A 1 186 ? -21.933 15.942 28.430 1.00 94.69 186 ASP A CA 1
ATOM 1443 C C . ASP A 1 186 ? -20.568 16.233 27.793 1.00 94.69 186 ASP A C 1
ATOM 1445 O O . ASP A 1 186 ? -20.449 17.124 26.951 1.00 94.69 186 ASP A O 1
ATOM 1449 N N . LYS A 1 187 ? -19.535 15.437 28.116 1.00 91.69 187 LYS A N 1
ATOM 1450 C CA . LYS A 1 187 ? -18.177 15.604 27.553 1.00 91.69 187 LYS A CA 1
ATOM 1451 C C . LYS A 1 187 ? -18.136 15.403 26.040 1.00 91.69 187 LYS A C 1
ATOM 1453 O O . LYS A 1 187 ? -17.275 15.963 25.364 1.00 91.69 187 LYS A O 1
ATOM 1458 N N . THR A 1 188 ? -19.036 14.586 25.498 1.00 91.00 188 THR A N 1
ATOM 1459 C CA . THR A 1 188 ? -19.123 14.342 24.053 1.00 91.00 188 THR A CA 1
ATOM 1460 C C . THR A 1 188 ? -20.136 15.242 23.356 1.00 91.00 188 THR A C 1
ATOM 1462 O O . THR A 1 188 ? -20.119 15.309 22.127 1.00 91.00 188 THR A O 1
ATOM 1465 N N . GLY A 1 189 ? -20.994 15.957 24.087 1.00 92.38 189 GLY A N 1
ATOM 1466 C CA . GLY A 1 189 ? -22.110 16.723 23.535 1.00 92.38 189 GLY A CA 1
ATOM 1467 C C . GLY A 1 189 ? -23.048 15.853 22.693 1.00 92.38 189 GLY A C 1
ATOM 1468 O O . GLY A 1 189 ? -23.356 16.215 21.557 1.00 92.38 189 GLY A O 1
ATOM 1469 N N . THR A 1 190 ? -23.416 14.671 23.194 1.00 94.94 190 THR A N 1
ATOM 1470 C CA . THR A 1 190 ? -24.306 13.711 22.511 1.00 94.94 190 THR A CA 1
ATOM 1471 C C . THR A 1 190 ? -25.466 13.294 23.410 1.00 94.94 190 THR A C 1
ATOM 1473 O O . THR A 1 190 ? -25.452 13.572 24.605 1.00 94.94 190 THR A O 1
ATOM 1476 N N . LYS A 1 191 ? -26.501 12.652 22.848 1.00 93.44 191 LYS A N 1
ATOM 1477 C CA . LYS A 1 191 ? -27.696 12.250 23.614 1.00 93.44 191 LYS A CA 1
ATOM 1478 C C . LYS A 1 191 ? -27.706 10.773 23.992 1.00 93.44 191 LYS A C 1
ATOM 1480 O O . LYS A 1 191 ? -28.463 10.378 24.872 1.00 93.44 191 LYS A O 1
ATOM 1485 N N . THR A 1 192 ? -26.902 9.948 23.322 1.00 95.25 192 THR A N 1
ATOM 1486 C CA . THR A 1 192 ? -26.834 8.503 23.574 1.00 95.25 192 THR A CA 1
ATOM 1487 C C . THR A 1 192 ? -25.396 7.991 23.547 1.00 95.25 192 THR A C 1
ATOM 1489 O O . THR A 1 192 ? -24.552 8.530 22.834 1.00 95.25 192 THR A O 1
ATOM 1492 N N . LEU A 1 193 ? -25.113 6.900 24.270 1.00 93.69 193 LEU A N 1
ATOM 1493 C CA . LEU A 1 193 ? -23.787 6.260 24.260 1.00 93.69 193 LEU A CA 1
ATOM 1494 C C . LEU A 1 193 ? -23.364 5.811 22.849 1.00 93.69 193 LEU A C 1
ATOM 1496 O O . LEU A 1 193 ? -22.189 5.888 22.499 1.00 93.69 193 LEU A O 1
ATOM 1500 N N . ASN A 1 194 ? -24.320 5.401 22.010 1.00 92.31 194 ASN A N 1
ATOM 1501 C CA . ASN A 1 194 ? -24.053 5.042 20.616 1.00 92.31 194 ASN A CA 1
ATOM 1502 C C . ASN A 1 194 ? -23.647 6.257 19.769 1.00 92.31 194 ASN A C 1
ATOM 1504 O O . ASN A 1 194 ? -22.738 6.152 18.944 1.00 92.31 194 ASN A O 1
ATOM 1508 N N . GLU A 1 195 ? -24.294 7.409 19.960 1.00 91.50 195 GLU A N 1
ATOM 1509 C CA . GLU A 1 195 ? -23.875 8.665 19.326 1.00 91.50 195 GLU A CA 1
ATOM 1510 C C . GLU A 1 195 ? -22.497 9.105 19.824 1.00 91.50 195 GLU A C 1
ATOM 1512 O O . GLU A 1 195 ? -21.649 9.453 19.002 1.00 91.50 195 GLU A O 1
ATOM 1517 N N . ALA A 1 196 ? -22.249 9.031 21.137 1.00 92.81 196 ALA A N 1
ATOM 1518 C CA . ALA A 1 196 ? -20.952 9.325 21.744 1.00 92.81 196 ALA A CA 1
ATOM 1519 C C . ALA A 1 196 ? -19.841 8.482 21.105 1.00 92.81 196 ALA A C 1
ATOM 1521 O O . ALA A 1 196 ? -18.834 9.023 20.646 1.00 92.81 196 ALA A O 1
ATOM 1522 N N . LEU A 1 197 ? -20.054 7.165 21.000 1.00 90.19 197 LEU A N 1
ATOM 1523 C CA . LEU A 1 197 ? -19.104 6.232 20.398 1.00 90.19 197 LEU A CA 1
ATOM 1524 C C . LEU A 1 197 ? -18.852 6.549 18.920 1.00 90.19 197 LEU A C 1
ATOM 1526 O O . LEU A 1 197 ? -17.698 6.617 18.499 1.00 90.19 197 LEU A O 1
ATOM 1530 N N . LYS A 1 198 ? -19.912 6.782 18.133 1.00 86.81 198 LYS A N 1
ATOM 1531 C CA . LYS A 1 198 ? -19.788 7.163 16.716 1.00 86.81 198 LYS A CA 1
ATOM 1532 C C . LYS A 1 198 ? -19.010 8.465 16.558 1.00 86.81 198 LYS A C 1
ATOM 1534 O O . LYS A 1 198 ? -18.097 8.523 15.740 1.00 86.81 198 LYS A O 1
ATOM 1539 N N . LYS A 1 199 ? -19.330 9.485 17.359 1.00 85.44 199 LYS A N 1
ATOM 1540 C CA . LYS A 1 199 ? -18.663 10.791 17.329 1.00 85.44 199 LYS A CA 1
ATOM 1541 C C . LYS A 1 199 ? -17.193 10.679 17.713 1.00 85.44 199 LYS A C 1
ATOM 1543 O O . LYS A 1 199 ? -16.354 11.225 17.012 1.00 85.44 199 LYS A O 1
ATOM 1548 N N . ILE A 1 200 ? -16.868 9.942 18.774 1.00 84.19 200 ILE A N 1
ATOM 1549 C CA . ILE A 1 200 ? -15.483 9.724 19.207 1.00 84.19 200 ILE A CA 1
ATOM 1550 C C . ILE A 1 200 ? -14.688 8.981 18.135 1.00 84.19 200 ILE A C 1
ATOM 1552 O O . ILE A 1 200 ? -13.582 9.405 17.801 1.00 84.19 200 ILE A O 1
ATOM 1556 N N . LYS A 1 201 ? -15.252 7.914 17.558 1.00 76.50 201 LYS A N 1
ATOM 1557 C CA . LYS A 1 201 ? -14.588 7.159 16.489 1.00 76.50 201 LYS A CA 1
ATOM 1558 C C . LYS A 1 201 ? -14.421 7.993 15.220 1.00 76.50 201 LYS A C 1
ATOM 1560 O O . LYS A 1 201 ? -13.369 7.907 14.602 1.00 76.50 201 LYS A O 1
ATOM 1565 N N . ALA A 1 202 ? -15.389 8.846 14.881 1.00 66.19 202 ALA A N 1
ATOM 1566 C CA . ALA A 1 202 ? -15.287 9.795 13.774 1.00 66.19 202 ALA A CA 1
ATOM 1567 C C . ALA A 1 202 ? -14.257 10.909 14.042 1.00 66.19 202 ALA A C 1
ATOM 1569 O O . ALA A 1 202 ? -13.466 11.235 13.170 1.00 66.19 202 ALA A O 1
ATOM 1570 N N . GLN A 1 203 ? -14.184 11.460 15.256 1.00 59.28 203 GLN A N 1
ATOM 1571 C CA . GLN A 1 203 ? -13.190 12.481 15.620 1.00 59.28 203 GLN A CA 1
ATOM 1572 C C . GLN A 1 203 ? -11.765 11.914 15.690 1.00 59.28 203 GLN A C 1
ATOM 1574 O O . GLN A 1 203 ? -10.820 12.582 15.287 1.00 59.28 203 GLN A O 1
ATOM 1579 N N . ALA A 1 204 ? -11.602 10.662 16.129 1.00 54.00 204 ALA A N 1
ATOM 1580 C CA . ALA A 1 204 ? -10.338 9.934 16.008 1.00 54.00 204 ALA A CA 1
ATOM 1581 C C . ALA A 1 204 ? -9.966 9.622 14.540 1.00 54.00 204 ALA A C 1
ATOM 1583 O O . ALA A 1 204 ? -8.800 9.333 14.251 1.00 54.00 204 ALA A O 1
ATOM 1584 N N . LEU A 1 205 ? -10.948 9.680 13.630 1.00 48.06 205 LEU A N 1
ATOM 1585 C CA . LEU A 1 205 ? -10.798 9.522 12.183 1.00 48.06 205 LEU A CA 1
ATOM 1586 C C . LEU A 1 205 ? -10.302 10.815 11.510 1.00 48.06 205 LEU A C 1
ATOM 1588 O O . LEU A 1 205 ? -9.446 10.731 10.638 1.00 48.06 205 LEU A O 1
ATOM 1592 N N . VAL A 1 206 ? -10.785 11.987 11.949 1.00 44.56 206 VAL A N 1
ATOM 1593 C CA . VAL A 1 206 ? -10.453 13.314 11.373 1.00 44.56 206 VAL A CA 1
ATOM 1594 C C . VAL A 1 206 ? -9.006 13.751 11.665 1.00 44.56 206 VAL A C 1
ATOM 1596 O O . VAL A 1 206 ? -8.452 14.570 10.950 1.00 44.56 206 VAL A O 1
ATOM 1599 N N . ILE A 1 207 ? -8.339 13.176 12.671 1.00 44.81 207 ILE A N 1
ATOM 1600 C CA . ILE A 1 207 ? -6.982 13.594 13.088 1.00 44.81 207 ILE A CA 1
ATOM 1601 C C . ILE A 1 207 ? -5.859 12.818 12.344 1.00 44.81 207 ILE A C 1
ATOM 1603 O O . ILE A 1 207 ? -4.707 12.862 12.762 1.00 44.81 207 ILE A O 1
ATOM 1607 N N . TRP A 1 208 ? -6.134 12.050 11.274 1.00 53.12 208 TRP A N 1
ATOM 1608 C CA . TRP A 1 208 ? -5.141 11.082 10.746 1.00 53.12 208 TRP A CA 1
ATOM 1609 C C . TRP A 1 208 ? -4.658 11.209 9.301 1.00 53.12 208 TRP A C 1
ATOM 1611 O O . TRP A 1 208 ? -3.725 10.502 8.938 1.00 53.12 208 TRP A O 1
ATOM 1621 N N . LEU A 1 209 ? -5.197 12.108 8.491 1.00 62.16 209 LEU A N 1
ATOM 1622 C CA . LEU A 1 209 ? -4.445 12.633 7.357 1.00 62.16 209 LEU A CA 1
ATOM 1623 C C . LEU A 1 209 ? -4.278 14.109 7.643 1.00 62.16 209 LEU A C 1
ATOM 1625 O O . LEU A 1 209 ? -5.275 14.804 7.730 1.00 62.16 209 LEU A O 1
ATOM 1629 N N . ASP A 1 210 ? -3.042 14.551 7.853 1.00 73.38 210 ASP A N 1
ATOM 1630 C CA . ASP A 1 210 ? -2.698 15.953 7.651 1.00 73.38 210 ASP A CA 1
ATOM 1631 C C . ASP A 1 210 ? -2.560 16.120 6.130 1.00 73.38 210 ASP A C 1
ATOM 1633 O O . ASP A 1 210 ? -1.546 15.676 5.566 1.00 73.38 210 ASP A O 1
ATOM 1637 N N . PRO A 1 211 ? -3.609 16.598 5.436 1.00 77.38 211 PRO A N 1
ATOM 1638 C CA . PRO A 1 211 ? -3.635 16.592 3.983 1.00 77.38 211 PRO A CA 1
ATOM 1639 C C . PRO A 1 211 ? -2.621 17.605 3.448 1.00 77.38 211 PRO A C 1
ATOM 1641 O O . PRO A 1 211 ? -1.925 17.315 2.481 1.00 77.38 211 PRO A O 1
ATOM 1644 N N . GLU A 1 212 ? -2.414 18.714 4.168 1.00 83.06 212 GLU A N 1
ATOM 1645 C CA . GLU A 1 212 ? -1.395 19.716 3.862 1.00 83.06 212 GLU A CA 1
ATOM 1646 C C . GLU A 1 212 ? 0.015 19.120 3.938 1.00 83.06 212 GLU A C 1
ATOM 1648 O O . GLU A 1 212 ? 0.779 19.235 2.974 1.00 83.06 212 GLU A O 1
ATOM 1653 N N . TYR A 1 213 ? 0.344 18.409 5.026 1.00 87.19 213 TYR A N 1
ATOM 1654 C CA . TYR A 1 213 ? 1.636 17.729 5.156 1.00 87.19 213 TYR A CA 1
ATOM 1655 C C . TYR A 1 213 ? 1.865 16.724 4.027 1.00 87.19 213 TYR A C 1
ATOM 1657 O O . TYR A 1 213 ? 2.942 16.702 3.433 1.00 87.19 213 TYR A O 1
ATOM 1665 N N . TRP A 1 214 ? 0.882 15.871 3.723 1.00 89.62 214 TRP A N 1
ATOM 1666 C CA . TRP A 1 214 ? 1.059 14.839 2.700 1.00 89.62 214 TRP A CA 1
ATOM 1667 C C . TRP A 1 214 ? 1.053 15.390 1.284 1.00 89.62 214 TRP A C 1
ATOM 1669 O O . TRP A 1 214 ? 1.852 14.933 0.473 1.00 89.62 214 TRP A O 1
ATOM 1679 N N . SER A 1 215 ? 0.220 16.385 0.994 1.00 90.75 215 SER A N 1
ATOM 1680 C CA . SER A 1 215 ? 0.211 17.101 -0.281 1.00 90.75 215 SER A CA 1
ATOM 1681 C C . SER A 1 215 ? 1.573 17.749 -0.543 1.00 90.75 215 SER A C 1
ATOM 1683 O O . SER A 1 215 ? 2.116 17.614 -1.644 1.00 90.75 215 SER A O 1
ATOM 1685 N N . ASP A 1 216 ? 2.182 18.373 0.473 1.00 91.50 216 ASP A N 1
ATOM 1686 C CA . ASP A 1 216 ? 3.544 18.899 0.362 1.00 91.50 216 ASP A CA 1
ATOM 1687 C C . ASP A 1 216 ? 4.587 17.776 0.251 1.00 91.50 216 ASP A C 1
ATOM 1689 O O . ASP A 1 216 ? 5.421 17.797 -0.652 1.00 91.50 216 ASP A O 1
ATOM 1693 N N . TYR A 1 217 ? 4.500 16.730 1.078 1.00 93.50 217 TYR A N 1
ATOM 1694 C CA . TYR A 1 217 ? 5.433 15.599 1.037 1.00 93.50 217 TYR A CA 1
ATOM 1695 C C . TYR A 1 217 ? 5.439 14.899 -0.329 1.00 93.50 217 TYR A C 1
ATOM 1697 O O . TYR A 1 217 ? 6.504 14.601 -0.877 1.00 93.50 217 TYR A O 1
ATOM 1705 N N . PHE A 1 218 ? 4.266 14.662 -0.918 1.00 95.44 218 PHE A N 1
ATOM 1706 C CA . PHE A 1 218 ? 4.138 14.083 -2.252 1.00 95.44 218 PHE A CA 1
ATOM 1707 C C . PHE A 1 218 ? 4.852 14.945 -3.293 1.00 95.44 218 PHE A C 1
ATOM 1709 O O . PHE A 1 218 ? 5.658 14.421 -4.060 1.00 95.44 218 PHE A O 1
ATOM 1716 N N . LYS A 1 219 ? 4.640 16.265 -3.274 1.00 94.56 219 LYS A N 1
ATOM 1717 C CA . LYS A 1 219 ? 5.280 17.195 -4.214 1.00 94.56 219 LYS A CA 1
ATOM 1718 C C . LYS A 1 219 ? 6.794 17.278 -4.007 1.00 94.56 219 LYS A C 1
ATOM 1720 O O . LYS A 1 219 ? 7.560 17.094 -4.954 1.00 94.56 219 LYS A O 1
ATOM 1725 N N . GLN A 1 220 ? 7.235 17.533 -2.778 1.00 94.62 220 GLN A N 1
ATOM 1726 C CA . GLN A 1 220 ? 8.635 17.839 -2.472 1.00 94.62 220 GLN A CA 1
ATOM 1727 C C . GLN A 1 220 ? 9.535 16.608 -2.449 1.00 94.62 220 GLN A C 1
ATOM 1729 O O . GLN A 1 220 ? 10.730 16.721 -2.730 1.00 94.62 220 GLN A O 1
ATOM 1734 N N . VAL A 1 221 ? 8.983 15.438 -2.118 1.00 95.56 221 VAL A N 1
ATOM 1735 C CA . VAL A 1 221 ? 9.754 14.201 -1.973 1.00 95.56 221 VAL A CA 1
ATOM 1736 C C . VAL A 1 221 ? 9.464 13.244 -3.120 1.00 95.56 221 VAL A C 1
ATOM 1738 O O . VAL A 1 221 ? 10.379 12.913 -3.871 1.00 95.56 221 VAL A O 1
ATOM 1741 N N . PHE A 1 222 ? 8.218 12.799 -3.299 1.00 97.62 222 PHE A N 1
ATOM 1742 C CA . PHE A 1 222 ? 7.910 11.746 -4.277 1.00 97.62 222 PHE A CA 1
ATOM 1743 C C . PHE A 1 222 ? 7.997 12.230 -5.723 1.00 97.62 222 PHE A C 1
ATOM 1745 O O . PHE A 1 222 ? 8.747 11.643 -6.508 1.00 97.62 222 PHE A O 1
ATOM 1752 N N . CYS A 1 223 ? 7.309 13.320 -6.069 1.00 97.88 223 CYS A N 1
ATOM 1753 C CA . CYS A 1 223 ? 7.339 13.885 -7.417 1.00 97.88 223 CYS A CA 1
ATOM 1754 C C . CYS A 1 223 ? 8.753 14.341 -7.790 1.00 97.88 223 CYS A C 1
ATOM 1756 O O . CYS A 1 223 ? 9.241 14.019 -8.873 1.00 97.88 223 CYS A O 1
ATOM 1758 N N . LYS A 1 224 ? 9.456 15.017 -6.870 1.00 97.38 224 LYS A N 1
ATOM 1759 C CA . LYS A 1 224 ? 10.846 15.441 -7.083 1.00 97.38 224 LYS A CA 1
ATOM 1760 C C . LYS A 1 224 ? 11.797 14.264 -7.296 1.00 97.38 224 LYS A C 1
ATOM 1762 O O . LYS A 1 224 ? 12.670 14.346 -8.159 1.00 97.38 224 LYS A O 1
ATOM 1767 N N . HIS A 1 225 ? 11.636 13.173 -6.546 1.00 97.25 225 HIS A N 1
ATOM 1768 C CA . HIS A 1 225 ? 12.443 11.969 -6.733 1.00 97.25 225 HIS A CA 1
ATOM 1769 C C . HIS A 1 225 ? 12.198 11.338 -8.112 1.00 97.25 225 HIS A C 1
ATOM 1771 O O . HIS A 1 225 ? 13.166 11.063 -8.816 1.00 97.25 225 HIS A O 1
ATOM 1777 N N . ILE A 1 226 ? 10.935 11.200 -8.540 1.00 97.69 226 ILE A N 1
ATOM 1778 C CA . ILE A 1 226 ? 10.591 10.690 -9.880 1.00 97.69 226 ILE A CA 1
ATOM 1779 C C . ILE A 1 226 ? 11.213 11.572 -10.971 1.00 97.69 226 ILE A C 1
ATOM 1781 O O . ILE A 1 226 ? 11.880 11.058 -11.867 1.00 97.69 226 ILE A O 1
ATOM 1785 N N . ALA A 1 227 ? 11.048 12.894 -10.875 1.00 97.38 227 ALA A N 1
ATOM 1786 C CA . ALA A 1 227 ? 11.593 13.838 -11.848 1.00 97.38 227 ALA A CA 1
ATOM 1787 C C . ALA A 1 227 ? 13.127 13.774 -11.927 1.00 97.38 227 ALA A C 1
ATOM 1789 O O . ALA A 1 227 ? 13.687 13.727 -13.017 1.00 97.38 227 ALA A O 1
ATOM 1790 N N . THR A 1 228 ? 13.805 13.709 -10.777 1.00 97.56 228 THR A N 1
ATOM 1791 C CA . THR A 1 228 ? 15.275 13.637 -10.708 1.00 97.56 228 THR A CA 1
ATOM 1792 C C . THR A 1 228 ? 15.803 12.318 -11.273 1.00 97.56 228 THR A C 1
ATOM 1794 O O . THR A 1 228 ? 16.827 12.299 -11.956 1.00 97.56 228 THR A O 1
ATOM 1797 N N . PHE A 1 229 ? 15.105 11.211 -11.003 1.00 96.94 229 PHE A N 1
ATOM 1798 C CA . PHE A 1 229 ? 15.427 9.905 -11.572 1.00 96.94 229 PHE A CA 1
ATOM 1799 C C . PHE A 1 229 ? 15.311 9.930 -13.102 1.00 96.94 229 PHE A C 1
ATOM 1801 O O . PHE A 1 229 ? 16.253 9.551 -13.796 1.00 96.94 229 PHE A O 1
ATOM 1808 N N . MET A 1 230 ? 14.198 10.455 -13.622 1.00 96.06 230 MET A N 1
ATOM 1809 C CA . MET A 1 230 ? 13.955 10.594 -15.061 1.00 96.06 230 MET A CA 1
ATOM 1810 C C . MET A 1 230 ? 14.999 11.468 -15.756 1.00 96.06 230 MET A C 1
ATOM 1812 O O . MET A 1 230 ? 15.555 11.063 -16.775 1.00 96.06 230 MET A O 1
ATOM 1816 N N . ASP A 1 231 ? 15.296 12.633 -15.183 1.00 95.44 231 ASP A N 1
ATOM 1817 C CA . ASP A 1 231 ? 16.321 13.547 -15.686 1.00 95.44 231 ASP A CA 1
ATOM 1818 C C . ASP A 1 231 ? 17.703 12.881 -15.719 1.00 95.44 231 ASP A C 1
ATOM 1820 O O . ASP A 1 231 ? 18.405 12.941 -16.725 1.00 95.44 231 ASP A O 1
ATOM 1824 N N . SER A 1 232 ? 18.064 12.151 -14.660 1.00 96.88 232 SER A N 1
ATOM 1825 C CA . SER A 1 232 ? 19.352 11.456 -14.591 1.00 96.88 232 SER A CA 1
ATOM 1826 C C . SER A 1 232 ? 19.495 10.396 -15.684 1.00 96.88 232 SER A C 1
ATOM 1828 O O . SER A 1 232 ? 20.543 10.316 -16.322 1.00 96.88 232 SER A O 1
ATOM 1830 N N . ILE A 1 233 ? 18.454 9.598 -15.937 1.00 95.31 233 ILE A N 1
ATOM 1831 C CA . ILE A 1 233 ? 18.496 8.595 -17.007 1.00 95.31 233 ILE A CA 1
ATOM 1832 C C . ILE A 1 233 ? 18.587 9.269 -18.379 1.00 95.31 233 ILE A C 1
ATOM 1834 O O . ILE A 1 233 ? 19.482 8.937 -19.157 1.00 95.31 233 ILE A O 1
ATOM 1838 N N . ALA A 1 234 ? 17.710 10.236 -18.658 1.00 92.56 234 ALA A N 1
ATOM 1839 C CA . ALA A 1 234 ? 17.608 10.868 -19.971 1.00 92.56 234 ALA A CA 1
ATOM 1840 C C . ALA A 1 234 ? 18.827 11.733 -20.324 1.00 92.56 234 ALA A C 1
ATOM 1842 O O . ALA A 1 234 ? 19.286 11.698 -21.461 1.00 92.56 234 ALA A O 1
ATOM 1843 N N . ASN A 1 235 ? 19.370 12.476 -19.355 1.00 94.12 235 ASN A N 1
ATOM 1844 C CA . ASN A 1 235 ? 20.385 13.501 -19.609 1.00 94.12 235 ASN A CA 1
ATOM 1845 C C . ASN A 1 235 ? 21.798 13.110 -19.163 1.00 94.12 235 ASN A C 1
ATOM 1847 O O . ASN A 1 235 ? 22.752 13.794 -19.529 1.00 94.12 235 ASN A O 1
ATOM 1851 N N . ARG A 1 236 ? 21.970 12.032 -18.384 1.00 95.12 236 ARG A N 1
ATOM 1852 C CA . ARG A 1 236 ? 23.303 11.605 -17.914 1.00 95.12 236 ARG A CA 1
ATOM 1853 C C . ARG A 1 236 ? 23.692 10.203 -18.346 1.00 95.12 236 ARG A C 1
ATOM 1855 O O . ARG A 1 236 ? 24.877 9.969 -18.549 1.00 95.12 236 ARG A O 1
ATOM 1862 N N . VAL A 1 237 ? 22.732 9.284 -18.452 1.00 95.81 237 VAL A N 1
ATOM 1863 C CA . VAL A 1 237 ? 23.028 7.878 -18.755 1.00 95.81 237 VAL A CA 1
ATOM 1864 C C . VAL A 1 237 ? 22.812 7.569 -20.231 1.00 95.81 237 VAL A C 1
ATOM 1866 O O . VAL A 1 237 ? 23.756 7.214 -20.917 1.00 95.81 237 VAL A O 1
ATOM 1869 N N . LEU A 1 238 ? 21.604 7.749 -20.764 1.00 93.88 238 LEU A N 1
ATOM 1870 C CA . LEU A 1 238 ? 21.319 7.418 -22.165 1.00 93.88 238 LEU A CA 1
ATOM 1871 C C . LEU A 1 238 ? 22.172 8.176 -23.202 1.00 93.88 238 LEU A C 1
ATOM 1873 O O . LEU A 1 238 ? 22.486 7.573 -24.230 1.00 93.88 238 LEU A O 1
ATOM 1877 N N . PRO A 1 239 ? 22.624 9.426 -22.965 1.00 95.12 239 PRO A N 1
ATOM 1878 C CA . PRO A 1 239 ? 23.492 10.120 -23.911 1.00 95.12 239 PRO A CA 1
ATOM 1879 C C . PRO A 1 239 ? 24.841 9.432 -24.155 1.00 95.12 239 PRO A C 1
ATOM 1881 O O . PRO A 1 239 ? 25.430 9.647 -25.214 1.00 95.12 239 PRO A O 1
ATOM 1884 N N . THR A 1 240 ? 25.317 8.570 -23.241 1.00 94.50 240 THR A N 1
ATOM 1885 C CA . THR A 1 240 ? 26.570 7.817 -23.443 1.00 94.50 240 THR A CA 1
ATOM 1886 C C . THR A 1 240 ? 26.483 6.822 -24.595 1.00 94.50 240 THR A C 1
ATOM 1888 O O . THR A 1 240 ? 27.508 6.357 -25.064 1.00 94.50 240 THR A O 1
ATOM 1891 N N . PHE A 1 241 ? 25.275 6.510 -25.067 1.00 94.94 241 PHE A N 1
ATOM 1892 C CA . PHE A 1 241 ? 25.025 5.583 -26.168 1.00 94.94 241 PHE A CA 1
ATOM 1893 C C . PHE A 1 241 ? 24.764 6.299 -27.505 1.00 94.94 241 PHE A C 1
ATOM 1895 O O . PHE A 1 241 ? 24.366 5.672 -28.479 1.00 94.94 241 PHE A O 1
ATOM 1902 N N . THR A 1 242 ? 24.949 7.621 -27.581 1.00 91.69 242 THR A N 1
ATOM 1903 C CA . THR A 1 242 ? 24.720 8.378 -28.831 1.00 91.69 242 THR A CA 1
ATOM 1904 C C . THR A 1 242 ? 25.823 8.190 -29.870 1.00 91.69 242 THR A C 1
ATOM 1906 O O . THR A 1 242 ? 25.619 8.535 -31.027 1.00 91.69 242 THR A O 1
ATOM 1909 N N . GLN A 1 243 ? 26.976 7.652 -29.465 1.00 94.31 243 GLN A N 1
ATOM 1910 C CA . GLN A 1 243 ? 28.160 7.479 -30.311 1.00 94.31 243 GLN A CA 1
ATOM 1911 C C . GLN A 1 243 ? 28.396 6.022 -30.737 1.00 94.31 243 GLN A C 1
ATOM 1913 O O . GLN A 1 243 ? 29.437 5.732 -31.310 1.00 94.31 243 GLN A O 1
ATOM 1918 N N . ILE A 1 244 ? 27.449 5.100 -30.508 1.00 95.56 244 ILE A N 1
ATOM 1919 C CA . ILE A 1 244 ? 27.660 3.673 -30.827 1.00 95.56 244 ILE A CA 1
ATOM 1920 C C . ILE A 1 244 ? 28.035 3.476 -32.307 1.00 95.56 244 ILE A C 1
ATOM 1922 O O . ILE A 1 244 ? 28.877 2.638 -32.611 1.00 95.56 244 ILE A O 1
ATOM 1926 N N . GLU A 1 245 ? 27.447 4.249 -33.227 1.00 94.56 245 GLU A N 1
ATOM 1927 C CA . GLU A 1 245 ? 27.770 4.167 -34.661 1.00 94.56 245 GLU A CA 1
ATOM 1928 C C . GLU A 1 245 ? 29.252 4.468 -34.932 1.00 94.56 245 GLU A C 1
ATOM 1930 O O . GLU A 1 245 ? 29.937 3.664 -35.561 1.00 94.56 245 GLU A O 1
ATOM 1935 N N . SER A 1 246 ? 29.778 5.571 -34.392 1.00 96.50 246 SER A N 1
ATOM 1936 C CA . SER A 1 246 ? 31.185 5.944 -34.580 1.00 96.50 246 SER A CA 1
ATOM 1937 C C . SER A 1 246 ? 32.142 5.012 -33.828 1.00 96.50 246 SER A C 1
ATOM 1939 O O . SER A 1 246 ? 33.239 4.720 -34.308 1.00 96.50 246 SER A O 1
ATOM 1941 N N . GLU A 1 247 ? 31.730 4.482 -32.674 1.00 97.19 247 GLU A N 1
ATOM 1942 C CA . GLU A 1 247 ? 32.482 3.459 -31.943 1.00 97.19 247 GLU A CA 1
ATOM 1943 C C . GLU A 1 247 ? 32.572 2.141 -32.732 1.00 97.19 247 GLU A C 1
ATOM 1945 O O . GLU A 1 247 ? 33.644 1.534 -32.789 1.00 97.19 247 GLU A O 1
ATOM 1950 N N . ALA A 1 248 ? 31.480 1.722 -33.378 1.00 97.50 248 ALA A N 1
ATOM 1951 C CA . ALA A 1 248 ? 31.420 0.526 -34.214 1.00 97.50 248 ALA A CA 1
ATOM 1952 C C . ALA A 1 248 ? 32.296 0.648 -35.469 1.00 97.50 248 ALA A C 1
ATOM 1954 O O . ALA A 1 248 ? 33.045 -0.278 -35.784 1.00 97.50 248 ALA A O 1
ATOM 1955 N N . GLU A 1 249 ? 32.271 1.803 -36.141 1.00 97.75 249 GLU A N 1
ATOM 1956 C CA . GLU A 1 249 ? 33.176 2.102 -37.259 1.00 97.75 249 GLU A CA 1
ATOM 1957 C C . GLU A 1 249 ? 34.647 2.005 -36.825 1.00 97.75 249 GLU A C 1
ATOM 1959 O O . GLU A 1 249 ? 35.458 1.362 -37.491 1.00 97.75 249 GLU A O 1
ATOM 1964 N N . ALA A 1 250 ? 34.990 2.551 -35.654 1.00 97.81 250 ALA A N 1
ATOM 1965 C CA . ALA A 1 250 ? 36.342 2.457 -35.106 1.00 97.81 250 ALA A CA 1
ATOM 1966 C C . ALA A 1 250 ? 36.738 1.027 -34.685 1.00 97.81 250 ALA A C 1
ATOM 1968 O O . ALA A 1 250 ? 37.927 0.703 -34.613 1.00 97.81 250 ALA A O 1
ATOM 1969 N N . VAL A 1 251 ? 35.781 0.160 -34.345 1.00 97.94 251 VAL A N 1
ATOM 1970 C CA . VAL A 1 251 ? 36.037 -1.274 -34.121 1.00 97.94 251 VAL A CA 1
ATOM 1971 C C . VAL A 1 251 ? 36.335 -1.972 -35.443 1.00 97.94 251 VAL A C 1
ATOM 1973 O O . VAL A 1 251 ? 37.336 -2.685 -35.515 1.00 97.94 251 VAL A O 1
ATOM 1976 N N . ALA A 1 252 ? 35.528 -1.724 -36.477 1.00 97.88 252 ALA A N 1
ATOM 1977 C CA . ALA A 1 252 ? 35.735 -2.300 -37.801 1.00 97.88 252 ALA A CA 1
ATOM 1978 C C . ALA A 1 252 ? 37.097 -1.898 -38.389 1.00 97.88 252 ALA A C 1
ATOM 1980 O O . ALA A 1 252 ? 37.851 -2.764 -38.827 1.00 97.88 252 ALA A O 1
ATOM 1981 N N . GLU A 1 253 ? 37.465 -0.614 -38.314 1.00 97.81 253 GLU A N 1
ATOM 1982 C CA . GLU A 1 253 ? 38.755 -0.123 -38.823 1.00 97.81 253 GLU A CA 1
ATOM 1983 C C . GLU A 1 253 ? 39.943 -0.766 -38.089 1.00 97.81 253 GLU A C 1
ATOM 1985 O O . GLU A 1 253 ? 40.888 -1.243 -38.711 1.00 97.81 253 GLU A O 1
ATOM 1990 N N . ARG A 1 254 ? 39.882 -0.867 -36.755 1.00 97.94 254 ARG A N 1
ATOM 1991 C CA . ARG A 1 254 ? 40.949 -1.521 -35.977 1.00 97.94 254 ARG A CA 1
ATOM 1992 C C . ARG A 1 254 ? 41.084 -3.004 -36.304 1.00 97.94 254 ARG A C 1
ATOM 1994 O O . ARG A 1 254 ? 42.200 -3.524 -36.325 1.00 97.94 254 ARG A O 1
ATOM 2001 N N . GLU A 1 255 ? 39.969 -3.696 -36.523 1.00 97.19 255 GLU A N 1
ATOM 2002 C CA . GLU A 1 255 ? 39.996 -5.106 -36.910 1.00 97.19 255 GLU A CA 1
ATOM 2003 C C . GLU A 1 255 ? 40.555 -5.277 -38.325 1.00 97.19 255 GLU A C 1
ATOM 2005 O O . GLU A 1 255 ? 41.366 -6.174 -38.559 1.00 97.19 255 GLU A O 1
ATOM 2010 N N . TRP A 1 256 ? 40.214 -4.370 -39.241 1.00 96.12 256 TRP A N 1
ATOM 2011 C CA . TRP A 1 256 ? 40.787 -4.317 -40.580 1.00 96.12 256 TRP A CA 1
ATOM 2012 C C . TRP A 1 256 ? 42.308 -4.129 -40.553 1.00 96.12 256 TRP A C 1
ATOM 2014 O O . TRP A 1 256 ? 43.038 -4.936 -41.138 1.00 96.12 256 TRP A O 1
ATOM 2024 N N . GLU A 1 257 ? 42.802 -3.127 -39.820 1.00 95.88 257 GLU A N 1
ATOM 2025 C CA . GLU A 1 257 ? 44.238 -2.884 -39.631 1.00 95.88 257 GLU A CA 1
ATOM 2026 C C . GLU A 1 257 ? 44.941 -4.117 -39.046 1.00 95.88 257 GLU A C 1
ATOM 2028 O O . GLU A 1 257 ? 46.006 -4.528 -39.521 1.00 95.88 257 GLU A O 1
ATOM 2033 N N . ARG A 1 258 ? 44.324 -4.755 -38.042 1.00 95.62 258 ARG A N 1
ATOM 2034 C CA . ARG A 1 258 ? 44.849 -5.969 -37.409 1.00 95.62 258 ARG A CA 1
ATOM 2035 C C . ARG A 1 258 ? 44.947 -7.127 -38.399 1.00 95.62 258 ARG A C 1
ATOM 2037 O O . ARG A 1 258 ? 45.966 -7.814 -38.402 1.00 95.62 258 ARG A O 1
ATOM 2044 N N . LEU A 1 259 ? 43.906 -7.367 -39.198 1.00 93.06 259 LEU A N 1
ATOM 2045 C CA . LEU A 1 259 ? 43.845 -8.460 -40.172 1.00 93.06 259 LEU A CA 1
ATOM 2046 C C . LEU A 1 259 ? 44.830 -8.246 -41.326 1.00 93.06 259 LEU A C 1
ATOM 2048 O O . LEU A 1 259 ? 45.547 -9.179 -41.684 1.00 93.06 259 LEU A O 1
ATOM 2052 N N . CYS A 1 260 ? 44.925 -7.023 -41.850 1.00 90.50 260 CYS A N 1
ATOM 2053 C CA . CYS A 1 260 ? 45.865 -6.674 -42.918 1.00 90.50 260 CYS A CA 1
ATOM 2054 C C . CYS A 1 260 ? 47.332 -6.705 -42.464 1.00 90.50 260 CYS A C 1
ATOM 2056 O O . CYS A 1 260 ? 48.227 -6.901 -43.282 1.00 90.50 260 CYS A O 1
ATOM 2058 N N . GLY A 1 261 ? 47.592 -6.523 -41.166 1.00 89.69 261 GLY A N 1
ATOM 2059 C CA . GLY A 1 261 ? 48.928 -6.644 -40.581 1.00 89.69 261 GLY A CA 1
ATOM 2060 C C . GLY A 1 261 ? 49.424 -8.086 -40.400 1.00 89.69 261 GLY A C 1
ATOM 2061 O O . GLY A 1 261 ? 50.588 -8.282 -40.043 1.00 89.69 261 GLY A O 1
ATOM 2062 N N . LEU A 1 262 ? 48.576 -9.101 -40.613 1.00 88.38 262 LEU A N 1
ATOM 2063 C CA . LEU A 1 262 ? 48.969 -10.508 -40.494 1.00 88.38 262 LEU A CA 1
ATOM 2064 C C . LEU A 1 262 ? 49.760 -10.979 -41.729 1.00 88.38 262 LEU A C 1
ATOM 2066 O O . LEU A 1 262 ? 49.523 -10.498 -42.837 1.00 88.38 262 LEU A O 1
ATOM 2070 N N . PRO A 1 263 ? 50.682 -11.952 -41.583 1.00 85.88 263 PRO A N 1
ATOM 2071 C CA . PRO A 1 263 ? 51.374 -12.538 -42.726 1.00 85.88 263 PRO A CA 1
ATOM 2072 C C . PRO A 1 263 ? 50.381 -13.129 -43.733 1.00 85.88 263 PRO A C 1
ATOM 2074 O O . PRO A 1 263 ? 49.571 -13.987 -43.379 1.00 85.88 263 PRO A O 1
ATOM 2077 N N . ALA A 1 264 ? 50.464 -12.686 -44.987 1.00 78.94 264 ALA A N 1
ATOM 2078 C CA . ALA A 1 264 ? 49.609 -13.185 -46.054 1.00 78.94 264 ALA A CA 1
ATOM 2079 C C . ALA A 1 264 ? 49.942 -14.648 -46.393 1.00 78.94 264 ALA A C 1
ATOM 2081 O O . ALA A 1 264 ? 51.111 -15.029 -46.502 1.00 78.94 264 ALA A O 1
ATOM 2082 N N . SER A 1 265 ? 48.904 -15.457 -46.590 1.00 80.12 265 SER A N 1
ATOM 2083 C CA . SER A 1 265 ? 48.996 -16.813 -47.134 1.00 80.12 265 SER A CA 1
ATOM 2084 C C . SER A 1 265 ? 48.426 -16.852 -48.553 1.00 80.12 265 SER A C 1
ATOM 2086 O O . SER A 1 265 ? 47.686 -15.957 -48.950 1.00 80.12 265 SER A O 1
ATOM 2088 N N . GLU A 1 266 ? 48.707 -17.913 -49.309 1.00 75.75 266 GLU A N 1
ATOM 2089 C CA . GLU A 1 266 ? 48.096 -18.137 -50.633 1.00 75.75 266 GLU A CA 1
ATOM 2090 C C . GLU A 1 266 ? 46.559 -18.287 -50.591 1.00 75.75 266 GLU A C 1
ATOM 2092 O O . GLU A 1 266 ? 45.908 -18.185 -51.626 1.00 75.75 266 GLU A O 1
ATOM 2097 N N . TYR A 1 267 ? 45.985 -18.483 -49.397 1.00 71.94 267 TYR A N 1
ATOM 2098 C CA . TYR A 1 267 ? 44.543 -18.568 -49.139 1.00 71.94 267 TYR A CA 1
ATOM 2099 C C . TYR A 1 267 ? 43.960 -17.282 -48.527 1.00 71.94 267 TYR A C 1
ATOM 2101 O O . TYR A 1 267 ? 42.808 -17.274 -48.105 1.00 71.94 267 TYR A O 1
ATOM 2109 N N . SER A 1 268 ? 44.747 -16.209 -48.403 1.00 78.56 268 SER A N 1
ATOM 2110 C CA . SER A 1 268 ? 44.284 -14.946 -47.822 1.00 78.56 268 SER A CA 1
ATOM 2111 C C . SER A 1 268 ? 43.529 -14.118 -48.866 1.00 78.56 268 SER A C 1
ATOM 2113 O O . SER A 1 268 ? 44.155 -13.474 -49.705 1.00 78.56 268 SER A O 1
ATOM 2115 N N . ASP A 1 269 ? 42.196 -14.120 -48.800 1.00 89.25 269 ASP A N 1
ATOM 2116 C CA . ASP A 1 269 ? 41.340 -13.245 -49.608 1.00 89.25 269 ASP A CA 1
ATOM 2117 C C . ASP A 1 269 ? 41.059 -11.923 -48.878 1.00 89.25 269 ASP A C 1
ATOM 2119 O O . ASP A 1 269 ? 40.573 -11.902 -47.749 1.00 89.25 269 ASP A O 1
ATOM 2123 N N . MET A 1 270 ? 41.349 -10.802 -49.538 1.00 88.00 270 MET A N 1
ATOM 2124 C CA . MET A 1 270 ? 41.069 -9.465 -49.009 1.00 88.00 270 MET A CA 1
ATOM 2125 C C . MET A 1 270 ? 39.567 -9.197 -48.857 1.00 88.00 270 MET A C 1
ATOM 2127 O O . MET A 1 270 ? 39.191 -8.421 -47.980 1.00 88.00 270 MET A O 1
ATOM 2131 N N . GLY A 1 271 ? 38.722 -9.832 -49.680 1.00 92.44 271 GLY A N 1
ATOM 2132 C CA . GLY A 1 271 ? 37.266 -9.774 -49.538 1.00 92.44 271 GLY A CA 1
ATOM 2133 C C . GLY A 1 271 ? 36.809 -10.354 -48.200 1.00 92.44 271 GLY A C 1
ATOM 2134 O O . GLY A 1 271 ? 36.164 -9.652 -47.423 1.00 92.44 271 GLY A O 1
ATOM 2135 N N . ASP A 1 272 ? 37.248 -11.576 -47.887 1.00 92.06 272 ASP A N 1
ATOM 2136 C CA . ASP A 1 272 ? 36.951 -12.251 -46.616 1.00 92.06 272 ASP A CA 1
ATOM 2137 C C . ASP A 1 272 ? 37.453 -11.453 -45.400 1.00 92.06 272 ASP A C 1
ATOM 2139 O O . ASP A 1 272 ? 36.789 -11.385 -44.364 1.00 92.06 272 ASP A O 1
ATOM 2143 N N . LEU A 1 273 ? 38.633 -10.826 -45.493 1.00 92.81 273 LEU A N 1
ATOM 2144 C CA . LEU A 1 273 ? 39.153 -9.985 -44.407 1.00 92.81 273 LEU A CA 1
ATOM 2145 C C . LEU A 1 273 ? 38.301 -8.724 -44.192 1.00 92.81 273 LEU A C 1
ATOM 2147 O O . LEU A 1 273 ? 38.119 -8.308 -43.047 1.00 92.81 273 LEU A O 1
ATOM 2151 N N . ALA A 1 274 ? 37.781 -8.126 -45.268 1.00 93.75 274 ALA A N 1
ATOM 2152 C CA . ALA A 1 274 ? 36.960 -6.919 -45.193 1.00 93.75 274 ALA A CA 1
ATOM 2153 C C . ALA A 1 274 ? 35.585 -7.231 -44.595 1.00 93.75 274 ALA A C 1
ATOM 2155 O O . ALA A 1 274 ? 35.120 -6.502 -43.720 1.00 93.75 274 ALA A O 1
ATOM 2156 N N . GLU A 1 275 ? 34.976 -8.346 -45.009 1.00 96.00 275 GLU A N 1
ATOM 2157 C CA . GLU A 1 275 ? 33.714 -8.829 -44.444 1.00 96.00 275 GLU A CA 1
ATOM 2158 C C . GLU A 1 275 ? 33.849 -9.091 -42.941 1.00 96.00 275 GLU A C 1
ATOM 2160 O O . GLU A 1 275 ? 33.048 -8.585 -42.161 1.00 96.00 275 GLU A O 1
ATOM 2165 N N . ARG A 1 276 ? 34.919 -9.770 -42.510 1.00 95.12 276 ARG A N 1
ATOM 2166 C CA . ARG A 1 276 ? 35.180 -10.025 -41.082 1.00 95.12 276 ARG A CA 1
ATOM 2167 C C . ARG A 1 276 ? 35.368 -8.751 -40.260 1.00 95.12 276 ARG A C 1
ATOM 2169 O O . ARG A 1 276 ? 34.899 -8.678 -39.127 1.00 95.12 276 ARG A O 1
ATOM 2176 N N . ALA A 1 277 ? 36.072 -7.757 -40.800 1.00 96.19 277 ALA A N 1
ATOM 2177 C CA . ALA A 1 277 ? 36.243 -6.473 -40.126 1.00 96.19 277 ALA A CA 1
ATOM 2178 C C . ALA A 1 277 ? 34.904 -5.730 -39.993 1.00 96.19 277 ALA A C 1
ATOM 2180 O O . ALA A 1 277 ? 34.584 -5.199 -38.928 1.00 96.19 277 ALA A O 1
ATOM 2181 N N . GLN A 1 278 ? 34.090 -5.743 -41.050 1.00 96.62 278 GLN A N 1
ATOM 2182 C CA . GLN A 1 278 ? 32.753 -5.162 -41.030 1.00 96.62 278 GLN A CA 1
ATOM 2183 C C . GLN A 1 278 ? 31.826 -5.888 -40.042 1.00 96.62 278 GLN A C 1
ATOM 2185 O O . GLN A 1 278 ? 31.120 -5.228 -39.279 1.00 96.62 278 GLN A O 1
ATOM 2190 N N . GLU A 1 279 ? 31.852 -7.222 -40.019 1.00 97.56 279 GLU A N 1
ATOM 2191 C CA . GLU A 1 279 ? 31.094 -8.056 -39.081 1.00 97.56 279 GLU A CA 1
ATOM 2192 C C . GLU A 1 279 ? 31.440 -7.703 -37.628 1.00 97.56 279 GLU A C 1
ATOM 2194 O O . GLU A 1 279 ? 30.538 -7.466 -36.830 1.00 97.56 279 GLU A O 1
ATOM 2199 N N . ALA A 1 280 ? 32.725 -7.506 -37.306 1.00 97.31 280 ALA A N 1
ATOM 2200 C CA . ALA A 1 280 ? 33.149 -7.083 -35.969 1.00 97.31 280 ALA A CA 1
ATOM 2201 C C . ALA A 1 280 ? 32.547 -5.729 -35.536 1.00 97.31 280 ALA A C 1
ATOM 2203 O O . ALA A 1 280 ? 32.177 -5.555 -34.371 1.00 97.31 280 ALA A O 1
ATOM 2204 N N . GLY A 1 281 ? 32.431 -4.767 -36.458 1.00 97.81 281 GLY A N 1
ATOM 2205 C CA . GLY A 1 281 ? 31.750 -3.496 -36.195 1.00 97.81 281 GLY A CA 1
ATOM 2206 C C . GLY A 1 281 ? 30.239 -3.666 -35.999 1.00 97.81 281 GLY A C 1
ATOM 2207 O O . GLY A 1 281 ? 29.669 -3.094 -35.069 1.00 97.81 281 GLY A O 1
ATOM 2208 N N . ILE A 1 282 ? 29.591 -4.485 -36.835 1.00 96.94 282 ILE A N 1
ATOM 2209 C CA . ILE A 1 282 ? 28.155 -4.792 -36.730 1.00 96.94 282 ILE A CA 1
ATOM 2210 C C . ILE A 1 282 ? 27.841 -5.461 -35.388 1.00 96.94 282 ILE A C 1
ATOM 2212 O O . ILE A 1 282 ? 26.926 -5.017 -34.691 1.00 96.94 282 ILE A O 1
ATOM 2216 N N . ASP A 1 283 ? 28.620 -6.468 -34.995 1.00 97.19 283 ASP A N 1
ATOM 2217 C CA . ASP A 1 283 ? 28.463 -7.187 -33.729 1.00 97.19 283 ASP A CA 1
ATOM 2218 C C . ASP A 1 283 ? 28.600 -6.247 -32.528 1.00 97.19 283 ASP A C 1
ATOM 2220 O O . ASP A 1 283 ? 27.819 -6.317 -31.570 1.00 97.19 283 ASP A O 1
ATOM 2224 N N . TYR A 1 284 ? 29.569 -5.327 -32.586 1.00 97.00 284 TYR A N 1
ATOM 2225 C CA . TYR A 1 284 ? 29.757 -4.308 -31.560 1.00 97.00 284 TYR A CA 1
ATOM 2226 C C . TYR A 1 284 ? 28.540 -3.385 -31.449 1.00 97.00 284 TYR A C 1
ATOM 2228 O O . TYR A 1 284 ? 28.011 -3.189 -30.350 1.00 97.00 284 TYR A O 1
ATOM 2236 N N . TYR A 1 285 ? 28.068 -2.856 -32.583 1.00 96.31 285 TYR A N 1
ATOM 2237 C CA . TYR A 1 285 ? 26.894 -1.988 -32.634 1.00 96.31 285 TYR A CA 1
ATOM 2238 C C . TYR A 1 285 ? 25.661 -2.686 -32.055 1.00 96.31 285 TYR A C 1
ATOM 2240 O O . TYR A 1 285 ? 25.003 -2.149 -31.165 1.00 96.31 285 TYR A O 1
ATOM 2248 N N . GLN A 1 286 ? 25.371 -3.905 -32.522 1.00 94.06 286 GLN A N 1
ATOM 2249 C CA . GLN A 1 286 ? 24.218 -4.685 -32.073 1.00 94.06 286 GLN A CA 1
ATOM 2250 C C . GLN A 1 286 ? 24.285 -4.972 -30.573 1.00 94.06 286 GLN A C 1
ATOM 2252 O O . GLN A 1 286 ? 23.287 -4.806 -29.870 1.00 94.06 286 GLN A O 1
ATOM 2257 N N . SER A 1 287 ? 25.466 -5.333 -30.068 1.00 94.19 287 SER A N 1
ATOM 2258 C CA . SER A 1 287 ? 25.675 -5.599 -28.645 1.00 94.19 287 SER A CA 1
ATOM 2259 C C . SER A 1 287 ? 25.411 -4.362 -27.784 1.00 94.19 287 SER A C 1
ATOM 2261 O O . SER A 1 287 ? 24.725 -4.455 -26.765 1.00 94.19 287 SER A O 1
ATOM 2263 N N . LEU A 1 288 ? 25.918 -3.186 -28.174 1.00 95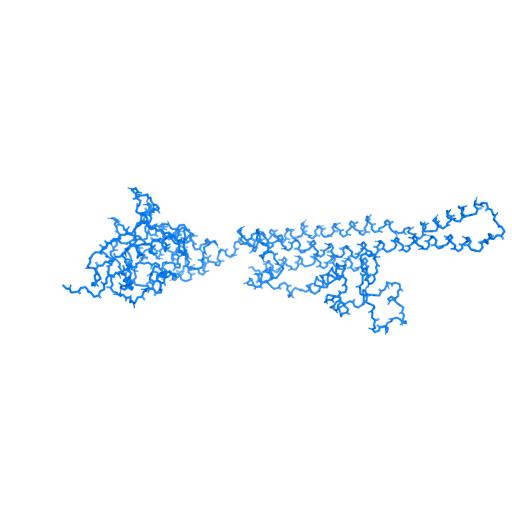.81 288 LEU A N 1
ATOM 2264 C CA . LEU A 1 288 ? 25.682 -1.962 -27.404 1.00 95.81 288 LEU A CA 1
ATOM 2265 C C . LEU A 1 288 ? 24.260 -1.421 -27.549 1.00 95.81 288 LEU A C 1
ATOM 2267 O O . LEU A 1 288 ? 23.714 -0.907 -26.572 1.00 95.81 288 LEU A O 1
ATOM 2271 N N . GLU A 1 289 ? 23.632 -1.570 -28.712 1.00 94.31 289 GLU A N 1
ATOM 2272 C CA . GLU A 1 289 ? 22.233 -1.187 -28.902 1.00 94.31 289 GLU A CA 1
ATOM 2273 C C . GLU A 1 289 ? 21.297 -2.068 -28.059 1.00 94.31 289 GLU A C 1
ATOM 2275 O O . GLU A 1 289 ? 20.385 -1.562 -27.401 1.00 94.31 289 GLU A O 1
ATOM 2280 N N . ALA A 1 290 ? 21.582 -3.369 -27.973 1.00 95.00 290 ALA A N 1
ATOM 2281 C CA . ALA A 1 290 ? 20.914 -4.297 -27.064 1.00 95.00 290 ALA A CA 1
ATOM 2282 C C . ALA A 1 290 ? 21.065 -3.873 -25.590 1.00 95.00 290 ALA A C 1
ATOM 2284 O O . ALA A 1 290 ? 20.080 -3.829 -24.844 1.00 95.00 290 ALA A O 1
ATOM 2285 N N . VAL A 1 291 ? 22.272 -3.474 -25.166 1.00 96.19 291 VAL A N 1
ATOM 2286 C CA . VAL A 1 291 ? 22.514 -2.923 -23.817 1.00 96.19 291 VAL A CA 1
ATOM 2287 C C . VAL A 1 291 ? 21.707 -1.641 -23.591 1.00 96.19 291 VAL A C 1
ATOM 2289 O O . VAL A 1 291 ? 21.054 -1.501 -22.551 1.00 96.19 291 VAL A O 1
ATOM 2292 N N . ARG A 1 292 ? 21.700 -0.721 -24.563 1.00 96.56 292 ARG A N 1
ATOM 2293 C CA . ARG A 1 292 ? 20.932 0.532 -24.505 1.00 96.56 292 ARG A CA 1
ATOM 2294 C C . ARG A 1 292 ? 19.438 0.255 -24.344 1.00 96.56 292 ARG A C 1
ATOM 2296 O O . ARG A 1 292 ? 18.795 0.837 -23.467 1.00 96.56 292 ARG A O 1
ATOM 2303 N N . GLN A 1 293 ? 18.883 -0.655 -25.142 1.00 96.50 293 GLN A N 1
ATOM 2304 C CA . GLN A 1 293 ? 17.470 -1.023 -25.076 1.00 96.50 293 GLN A CA 1
ATOM 2305 C C . GLN A 1 293 ? 17.122 -1.740 -23.764 1.00 96.50 293 GLN A C 1
ATOM 2307 O O . GLN A 1 293 ? 16.100 -1.427 -23.147 1.00 96.50 293 GLN A O 1
ATOM 2312 N N . SER A 1 294 ? 17.983 -2.646 -23.292 1.00 96.62 294 SER A N 1
ATOM 2313 C CA . SER A 1 294 ? 17.831 -3.311 -21.992 1.00 96.62 294 SER A CA 1
ATOM 2314 C C . SER A 1 294 ? 17.756 -2.298 -20.848 1.00 96.62 294 SER A C 1
ATOM 2316 O O . SER A 1 294 ? 16.864 -2.371 -19.999 1.00 96.62 294 SER A O 1
ATOM 2318 N N . LEU A 1 295 ? 18.618 -1.279 -20.866 1.00 97.19 295 LEU A N 1
ATOM 2319 C CA . LEU A 1 295 ? 18.613 -0.217 -19.866 1.00 97.19 295 LEU A CA 1
ATOM 2320 C C . LEU A 1 295 ? 17.301 0.579 -19.865 1.00 97.19 295 LEU A C 1
ATOM 2322 O O . LEU A 1 295 ? 16.753 0.865 -18.797 1.00 97.19 295 LEU A O 1
ATOM 2326 N N . ILE A 1 296 ? 16.764 0.906 -21.043 1.00 97.31 296 ILE A N 1
ATOM 2327 C CA . ILE A 1 296 ? 15.462 1.579 -21.167 1.00 97.31 296 ILE A CA 1
ATOM 2328 C C . ILE A 1 296 ? 14.346 0.686 -20.603 1.00 97.31 296 ILE A C 1
ATOM 2330 O O . ILE A 1 296 ? 13.524 1.146 -19.804 1.00 97.31 296 ILE A O 1
ATOM 2334 N N . ASN A 1 297 ? 14.355 -0.606 -20.937 1.00 97.62 297 ASN A N 1
ATOM 2335 C CA . ASN A 1 297 ? 13.369 -1.570 -20.451 1.00 97.62 297 ASN A CA 1
ATOM 2336 C C . ASN A 1 297 ? 13.401 -1.713 -18.918 1.00 97.62 297 ASN A C 1
ATOM 2338 O O . ASN A 1 297 ? 12.365 -1.654 -18.244 1.00 97.62 297 ASN A O 1
ATOM 2342 N N . ILE A 1 298 ? 14.598 -1.851 -18.343 1.00 97.00 298 ILE A N 1
ATOM 2343 C CA . ILE A 1 298 ? 14.804 -1.940 -16.892 1.00 97.00 298 ILE A CA 1
ATOM 2344 C C . ILE A 1 298 ? 14.393 -0.637 -16.205 1.00 97.00 298 ILE A C 1
ATOM 2346 O O . ILE A 1 298 ? 13.818 -0.683 -15.118 1.00 97.00 298 ILE A O 1
ATOM 2350 N N . THR A 1 299 ? 14.616 0.518 -16.837 1.00 97.69 299 THR A N 1
ATOM 2351 C CA . THR A 1 299 ? 14.218 1.817 -16.279 1.00 97.69 299 THR A CA 1
ATOM 2352 C C . THR A 1 299 ? 12.709 1.884 -16.048 1.00 97.69 299 THR A C 1
ATOM 2354 O O . THR A 1 299 ? 12.290 2.268 -14.957 1.00 97.69 299 THR A O 1
ATOM 2357 N N . ALA A 1 300 ? 11.882 1.428 -16.996 1.00 97.62 300 ALA A N 1
ATOM 2358 C CA . ALA A 1 300 ? 10.428 1.362 -16.797 1.00 97.62 300 ALA A CA 1
ATOM 2359 C C . ALA A 1 300 ? 10.053 0.496 -15.577 1.00 97.62 300 ALA A C 1
ATOM 2361 O O . ALA A 1 300 ? 9.205 0.866 -14.762 1.00 97.62 300 ALA A O 1
ATOM 2362 N N . THR A 1 301 ? 10.743 -0.634 -15.409 1.00 97.62 301 THR A N 1
ATOM 2363 C CA . THR A 1 301 ? 10.557 -1.533 -14.260 1.00 97.62 301 THR A CA 1
ATOM 2364 C C . THR A 1 301 ? 10.957 -0.864 -12.944 1.00 97.62 301 THR A C 1
ATOM 2366 O O . THR A 1 301 ? 10.219 -0.927 -11.958 1.00 97.62 301 THR A O 1
ATOM 2369 N N . ALA A 1 302 ? 12.098 -0.172 -12.928 1.00 97.62 302 ALA A N 1
ATOM 2370 C CA . ALA A 1 302 ? 12.587 0.564 -11.768 1.00 97.62 302 ALA A CA 1
ATOM 2371 C C . ALA A 1 302 ? 11.626 1.691 -11.359 1.00 97.62 302 ALA A C 1
ATOM 2373 O O . ALA A 1 302 ? 11.349 1.851 -10.172 1.00 97.62 302 ALA A O 1
ATOM 2374 N N . MET A 1 303 ? 11.057 2.419 -12.325 1.00 97.56 303 MET A N 1
ATOM 2375 C CA . MET A 1 303 ? 10.067 3.468 -12.064 1.00 97.56 303 MET A CA 1
ATOM 2376 C C . MET A 1 303 ? 8.815 2.920 -11.384 1.00 97.56 303 MET A C 1
ATOM 2378 O O . MET A 1 303 ? 8.358 3.492 -10.393 1.00 97.56 303 MET A O 1
ATOM 2382 N N . TYR A 1 304 ? 8.278 1.800 -11.879 1.00 97.56 304 TYR A N 1
ATOM 2383 C CA . TYR A 1 304 ? 7.108 1.178 -11.263 1.00 97.56 304 TYR A CA 1
ATOM 2384 C C . TYR A 1 304 ? 7.395 0.716 -9.832 1.00 97.56 304 TYR A C 1
ATOM 2386 O O . TYR A 1 304 ? 6.615 0.996 -8.924 1.00 97.56 304 TYR A O 1
ATOM 2394 N N . HIS A 1 305 ? 8.526 0.046 -9.602 1.00 95.75 305 HIS A N 1
ATOM 2395 C CA . HIS A 1 305 ? 8.875 -0.420 -8.260 1.00 95.75 305 HIS A CA 1
ATOM 2396 C C . HIS A 1 305 ? 9.195 0.726 -7.299 1.00 95.75 305 HIS A C 1
ATOM 2398 O O . HIS A 1 305 ? 8.837 0.649 -6.126 1.00 95.75 305 HIS A O 1
ATOM 2404 N N . MET A 1 306 ? 9.808 1.811 -7.775 1.00 97.12 306 MET A N 1
ATOM 2405 C CA . MET A 1 306 ? 9.981 3.027 -6.982 1.00 97.12 306 MET A CA 1
ATOM 2406 C C . MET A 1 306 ? 8.622 3.598 -6.562 1.00 97.12 306 MET A C 1
ATOM 2408 O O . MET A 1 306 ? 8.421 3.910 -5.390 1.00 97.12 306 MET A O 1
ATOM 2412 N N . PHE A 1 307 ? 7.672 3.691 -7.492 1.00 97.06 307 PHE A N 1
ATOM 2413 C CA . PHE A 1 307 ? 6.309 4.122 -7.193 1.00 97.06 307 PHE A CA 1
ATOM 2414 C C . PHE A 1 307 ? 5.607 3.195 -6.188 1.00 97.06 307 PHE A C 1
ATOM 2416 O O . PHE A 1 307 ? 5.033 3.660 -5.204 1.00 97.06 307 PHE A O 1
ATOM 2423 N N . GLU A 1 308 ? 5.701 1.880 -6.379 1.00 94.50 308 GLU A N 1
ATOM 2424 C CA . GLU A 1 308 ? 5.153 0.887 -5.454 1.00 94.50 308 GLU A CA 1
ATOM 2425 C C . GLU A 1 308 ? 5.741 1.056 -4.045 1.00 94.50 308 GLU A C 1
ATOM 2427 O O . GLU A 1 308 ? 5.006 1.080 -3.060 1.00 94.50 308 GLU A O 1
ATOM 2432 N N . GLN A 1 309 ? 7.051 1.275 -3.928 1.00 92.88 309 GLN A N 1
ATOM 2433 C CA . GLN A 1 309 ? 7.702 1.550 -2.646 1.00 92.88 309 GLN A CA 1
ATOM 2434 C C . GLN A 1 309 ? 7.209 2.851 -1.998 1.00 92.88 309 GLN A C 1
ATOM 2436 O O . GLN A 1 309 ? 7.022 2.882 -0.781 1.00 92.88 309 GLN A O 1
ATOM 2441 N N . GLN A 1 310 ? 6.962 3.907 -2.779 1.00 94.88 310 GLN A N 1
ATOM 2442 C CA . GLN A 1 310 ? 6.375 5.157 -2.282 1.00 94.88 310 GLN A CA 1
ATOM 2443 C C . GLN A 1 310 ? 4.947 4.936 -1.750 1.00 94.88 310 GLN A C 1
ATOM 2445 O O . GLN A 1 310 ? 4.618 5.398 -0.654 1.00 94.88 310 GLN A O 1
ATOM 2450 N N . ILE A 1 311 ? 4.124 4.159 -2.464 1.00 92.81 311 ILE A N 1
ATOM 2451 C CA . ILE A 1 311 ? 2.789 3.746 -2.002 1.00 92.81 311 ILE A CA 1
ATOM 2452 C C . ILE A 1 311 ? 2.886 2.963 -0.697 1.00 92.81 311 ILE A C 1
ATOM 2454 O O . ILE A 1 311 ? 2.193 3.279 0.270 1.00 92.81 311 ILE A O 1
ATOM 2458 N N . LEU A 1 312 ? 3.773 1.971 -0.631 1.00 88.00 312 LEU A N 1
ATOM 2459 C CA . LEU A 1 312 ? 3.964 1.162 0.569 1.00 88.00 312 LEU A CA 1
ATOM 2460 C C . LEU A 1 312 ? 4.497 1.990 1.742 1.00 88.00 312 LEU A C 1
ATOM 2462 O O . LEU A 1 312 ? 4.115 1.741 2.886 1.00 88.00 312 LEU A O 1
ATOM 2466 N N . PHE A 1 313 ? 5.345 2.989 1.487 1.00 88.81 313 PHE A N 1
ATOM 2467 C CA . PHE A 1 313 ? 5.788 3.935 2.507 1.00 88.81 313 PHE A CA 1
ATOM 2468 C C . PHE A 1 313 ? 4.603 4.715 3.077 1.00 88.81 313 PHE A C 1
ATOM 2470 O O . PHE A 1 313 ? 4.419 4.734 4.297 1.00 88.81 313 PHE A O 1
ATOM 2477 N N . PHE A 1 314 ? 3.774 5.306 2.214 1.00 88.50 314 PHE A N 1
ATOM 2478 C CA . PHE A 1 314 ? 2.577 6.023 2.644 1.00 88.50 314 PHE A CA 1
ATOM 2479 C C . PHE A 1 314 ? 1.619 5.091 3.399 1.00 88.50 314 PHE A C 1
ATOM 2481 O O . PHE A 1 314 ? 1.198 5.410 4.509 1.00 88.50 314 PHE A O 1
ATOM 2488 N N . HIS A 1 315 ? 1.366 3.889 2.878 1.00 84.06 315 HIS A N 1
ATOM 2489 C CA . HIS A 1 315 ? 0.547 2.859 3.523 1.00 84.06 315 HIS A CA 1
ATOM 2490 C C . HIS A 1 315 ? 1.063 2.506 4.924 1.00 84.06 315 HIS A C 1
ATOM 2492 O O . HIS A 1 315 ? 0.310 2.526 5.897 1.00 84.06 315 HIS A O 1
ATOM 2498 N N . ARG A 1 316 ? 2.372 2.280 5.078 1.00 78.69 316 ARG A N 1
ATOM 2499 C CA . ARG A 1 316 ? 3.011 2.010 6.378 1.00 78.69 316 ARG A CA 1
ATOM 2500 C C . ARG A 1 316 ? 2.929 3.184 7.344 1.00 78.69 316 ARG A C 1
ATOM 2502 O O . ARG A 1 316 ? 2.888 2.971 8.555 1.00 78.69 316 ARG A O 1
ATOM 2509 N N . LYS A 1 317 ? 2.970 4.418 6.847 1.00 79.06 317 LYS A N 1
ATOM 2510 C CA . LYS A 1 317 ? 2.920 5.612 7.695 1.00 79.06 317 LYS A CA 1
ATOM 2511 C C . LYS A 1 317 ? 1.492 5.998 8.073 1.00 79.06 317 LYS A C 1
ATOM 2513 O O . LYS A 1 317 ? 1.318 6.451 9.199 1.00 79.06 317 LYS A O 1
ATOM 2518 N N . GLN A 1 318 ? 0.516 5.776 7.188 1.00 77.12 318 GLN A N 1
ATOM 2519 C CA . GLN A 1 318 ? -0.828 6.365 7.281 1.00 77.12 318 GLN A CA 1
ATOM 2520 C C . GLN A 1 318 ? -2.009 5.407 7.173 1.00 77.12 318 GLN A C 1
ATOM 2522 O O . GLN A 1 318 ? -3.155 5.819 7.363 1.00 77.12 318 GLN A O 1
ATOM 2527 N N . LEU A 1 319 ? -1.790 4.120 6.923 1.00 70.69 319 LEU A N 1
ATOM 2528 C CA . LEU A 1 319 ? -2.882 3.145 6.826 1.00 70.69 319 LEU A CA 1
ATOM 2529 C C . LEU A 1 319 ? -2.657 1.893 7.680 1.00 70.69 319 LEU A C 1
ATOM 2531 O O . LEU A 1 319 ? -3.637 1.240 8.049 1.00 70.69 319 LEU A O 1
ATOM 2535 N N . LEU A 1 320 ? -1.407 1.579 8.032 1.00 67.56 320 LEU A N 1
ATOM 2536 C CA . LEU A 1 320 ? -1.054 0.450 8.892 1.00 67.56 320 LEU A CA 1
ATOM 2537 C C . LEU A 1 320 ? -0.906 0.839 10.364 1.00 67.56 320 LEU A C 1
ATOM 2539 O O . LEU A 1 320 ? -0.296 1.856 10.710 1.00 67.56 320 LEU A O 1
ATOM 2543 N N . GLN A 1 321 ? -1.418 -0.026 11.238 1.00 59.66 321 GLN A N 1
ATOM 2544 C CA . GLN A 1 321 ? -1.199 0.056 12.680 1.00 59.66 321 GLN A CA 1
ATOM 2545 C C . GLN A 1 321 ? 0.277 -0.240 13.008 1.00 59.66 321 GLN A C 1
ATOM 2547 O O . GLN A 1 321 ? 0.920 -0.990 12.274 1.00 59.66 321 GLN A O 1
ATOM 2552 N N . PRO A 1 322 ? 0.848 0.303 14.102 1.00 54.75 322 PRO A N 1
ATOM 2553 C CA . PRO A 1 322 ? 2.238 0.045 14.499 1.00 54.75 322 PRO A CA 1
ATOM 2554 C C . PRO A 1 322 ? 2.616 -1.442 14.560 1.00 54.75 322 PRO A C 1
ATOM 2556 O O . PRO A 1 322 ? 3.708 -1.801 14.138 1.00 54.75 322 PRO A O 1
ATOM 2559 N N . THR A 1 323 ? 1.694 -2.299 14.998 1.00 53.59 323 THR A N 1
ATOM 2560 C CA . THR A 1 323 ? 1.853 -3.760 15.088 1.00 53.59 323 THR A CA 1
ATOM 2561 C C . THR A 1 323 ? 1.762 -4.485 13.739 1.00 53.59 323 THR A C 1
ATOM 2563 O O . THR A 1 323 ? 2.158 -5.643 13.638 1.00 53.59 323 THR A O 1
ATOM 2566 N N . GLU A 1 324 ? 1.263 -3.822 12.691 1.00 57.88 324 GLU A N 1
ATOM 2567 C CA . GLU A 1 324 ? 1.099 -4.380 11.341 1.00 57.88 324 GLU A CA 1
ATOM 2568 C C . GLU A 1 324 ? 2.274 -4.043 10.408 1.00 57.88 324 GLU A C 1
ATOM 2570 O O . GLU A 1 324 ? 2.395 -4.652 9.344 1.00 57.88 324 GLU A O 1
ATOM 2575 N N . LYS A 1 325 ? 3.135 -3.082 10.780 1.00 55.06 325 LYS A N 1
ATOM 2576 C CA . LYS A 1 325 ? 4.197 -2.540 9.906 1.00 55.06 325 LYS A CA 1
ATOM 2577 C C . LYS A 1 325 ? 5.250 -3.574 9.506 1.00 55.06 325 LYS A C 1
ATOM 2579 O O . LYS A 1 325 ? 5.795 -3.466 8.406 1.00 55.06 325 LYS A O 1
ATOM 2584 N N . ASP A 1 326 ? 5.461 -4.577 10.357 1.00 56.75 326 ASP A N 1
ATOM 2585 C CA . ASP A 1 326 ? 6.452 -5.642 10.168 1.00 56.75 326 ASP A CA 1
ATOM 2586 C C . ASP A 1 326 ? 5.843 -6.942 9.609 1.00 56.75 326 ASP A C 1
ATOM 2588 O O . ASP A 1 326 ? 6.555 -7.914 9.361 1.00 56.75 326 ASP A O 1
ATOM 2592 N N . SER A 1 327 ? 4.524 -6.982 9.374 1.00 58.53 327 SER A N 1
ATOM 2593 C CA . SER A 1 327 ? 3.872 -8.135 8.750 1.00 58.53 327 SER A CA 1
ATOM 2594 C C . SER A 1 327 ? 3.892 -7.998 7.222 1.00 58.53 327 SER A C 1
ATOM 2596 O O . SER A 1 327 ? 3.312 -7.071 6.654 1.00 58.53 327 SER A O 1
ATOM 2598 N N . ASN A 1 328 ? 4.515 -8.958 6.527 1.00 57.41 328 ASN A N 1
ATOM 2599 C CA . ASN A 1 328 ? 4.565 -8.968 5.056 1.00 57.41 328 ASN A CA 1
ATOM 2600 C C . ASN A 1 328 ? 3.175 -9.053 4.401 1.00 57.41 328 ASN A C 1
ATOM 2602 O O . ASN A 1 328 ? 3.014 -8.641 3.258 1.00 57.41 328 ASN A O 1
ATOM 2606 N N . ARG A 1 329 ? 2.160 -9.571 5.107 1.00 56.22 329 ARG A N 1
ATOM 2607 C CA . ARG A 1 329 ? 0.808 -9.752 4.555 1.00 56.22 329 ARG A CA 1
ATOM 2608 C C . ARG A 1 329 ? 0.012 -8.445 4.491 1.00 56.22 329 ARG A C 1
ATOM 2610 O O . ARG A 1 329 ? -0.797 -8.287 3.585 1.00 56.22 329 ARG A O 1
ATOM 2617 N N . SER A 1 330 ? 0.255 -7.514 5.416 1.00 56.12 330 SER A N 1
ATOM 2618 C CA . SER A 1 330 ? -0.454 -6.223 5.477 1.00 56.12 330 SER A CA 1
ATOM 2619 C C . SER A 1 330 ? 0.157 -5.155 4.562 1.00 56.12 330 SER A C 1
ATOM 2621 O O . SER A 1 330 ? -0.459 -4.118 4.321 1.00 56.12 330 SER A O 1
ATOM 2623 N N . VAL A 1 331 ? 1.365 -5.388 4.044 1.00 66.12 331 VAL A N 1
ATOM 2624 C CA . VAL A 1 331 ? 2.108 -4.459 3.180 1.00 66.12 331 VAL A CA 1
ATOM 2625 C C . VAL A 1 331 ? 1.936 -4.897 1.720 1.00 66.12 331 VAL A C 1
ATOM 2627 O O . VAL A 1 331 ? 2.868 -5.388 1.091 1.00 66.12 331 VAL A O 1
ATOM 2630 N N . SER A 1 332 ? 0.719 -4.764 1.187 1.00 77.88 332 SER A N 1
ATOM 2631 C CA . SER A 1 332 ? 0.406 -5.093 -0.209 1.00 77.88 332 SER A CA 1
ATOM 2632 C C . SER A 1 332 ? -0.404 -3.989 -0.889 1.00 77.88 332 SER A C 1
ATOM 2634 O O . SER A 1 332 ? -1.114 -3.221 -0.235 1.00 77.88 332 SER A O 1
ATOM 2636 N N . MET A 1 333 ? -0.317 -3.927 -2.221 1.00 81.88 333 MET A N 1
ATOM 2637 C CA . MET A 1 333 ? -1.091 -2.980 -3.030 1.00 81.88 333 MET A CA 1
ATOM 2638 C C . MET A 1 333 ? -2.604 -3.236 -2.937 1.00 81.88 333 MET A C 1
ATOM 2640 O O . MET A 1 333 ? -3.401 -2.301 -2.987 1.00 81.88 333 MET A O 1
ATOM 2644 N N . GLU A 1 334 ? -3.014 -4.495 -2.774 1.00 83.62 334 GLU A N 1
ATOM 2645 C CA . GLU A 1 334 ? -4.425 -4.853 -2.589 1.00 83.62 334 GLU A CA 1
ATOM 2646 C C . GLU A 1 334 ? -4.961 -4.362 -1.244 1.00 83.62 334 GLU A C 1
ATOM 2648 O O . GLU A 1 334 ? -6.032 -3.757 -1.188 1.00 83.62 334 GLU A O 1
ATOM 2653 N N . GLU A 1 335 ? -4.189 -4.541 -0.168 1.00 81.81 335 GLU A N 1
ATOM 2654 C CA . GLU A 1 335 ? -4.569 -4.054 1.158 1.00 81.81 335 GLU A CA 1
ATOM 2655 C C . GLU A 1 335 ? -4.606 -2.521 1.189 1.00 81.81 335 GLU A C 1
ATOM 2657 O O . GLU A 1 335 ? -5.524 -1.929 1.759 1.00 81.81 335 GLU A O 1
ATOM 2662 N N . PHE A 1 336 ? -3.658 -1.865 0.513 1.00 84.75 336 PHE A N 1
ATOM 2663 C CA . PHE A 1 336 ? -3.661 -0.417 0.311 1.00 84.75 336 PHE A CA 1
ATOM 2664 C C . PHE A 1 336 ? -4.962 0.071 -0.347 1.00 84.75 336 PHE A C 1
ATOM 2666 O O . PHE A 1 336 ? -5.649 0.938 0.202 1.00 84.75 336 PHE A O 1
ATOM 2673 N N . LYS A 1 337 ? -5.351 -0.531 -1.480 1.00 85.56 337 LYS A N 1
ATOM 2674 C CA . LYS A 1 337 ? -6.603 -0.212 -2.190 1.00 85.56 337 LYS A CA 1
ATOM 2675 C C . LYS A 1 337 ? -7.838 -0.457 -1.329 1.00 85.56 337 LYS A C 1
ATOM 2677 O O . LYS A 1 337 ? -8.720 0.401 -1.270 1.00 85.56 337 LYS A O 1
ATOM 2682 N N . SER A 1 338 ? -7.900 -1.610 -0.663 1.00 80.88 338 SER A N 1
ATOM 2683 C CA . SER A 1 338 ? -9.017 -2.000 0.202 1.00 80.88 338 SER A CA 1
ATOM 2684 C C . SER A 1 338 ? -9.219 -0.988 1.334 1.00 80.88 338 SER A C 1
ATOM 2686 O O . SER A 1 338 ? -10.319 -0.459 1.523 1.00 80.88 338 SER A O 1
ATOM 2688 N N . ARG A 1 339 ? -8.132 -0.611 2.024 1.00 80.44 339 ARG A N 1
ATOM 2689 C CA . ARG A 1 339 ? -8.178 0.364 3.121 1.00 80.44 339 ARG A CA 1
ATOM 2690 C C . ARG A 1 339 ? -8.561 1.760 2.651 1.00 80.44 339 ARG A C 1
ATOM 2692 O O . ARG A 1 339 ? -9.375 2.395 3.315 1.00 80.44 339 ARG A O 1
ATOM 2699 N N . LEU A 1 340 ? -8.037 2.238 1.525 1.00 81.19 340 LEU A N 1
ATOM 2700 C CA . LEU A 1 340 ? -8.452 3.535 0.981 1.00 81.19 340 LEU A CA 1
ATOM 2701 C C . LEU A 1 340 ? -9.918 3.536 0.542 1.00 81.19 340 LEU A C 1
ATOM 2703 O O . LEU A 1 340 ? -10.649 4.471 0.865 1.00 81.19 340 LEU A O 1
ATOM 2707 N N . THR A 1 341 ? -10.378 2.455 -0.089 1.00 79.62 341 THR A N 1
ATOM 2708 C CA . THR A 1 341 ? -11.777 2.324 -0.518 1.00 79.62 341 THR A CA 1
ATOM 2709 C C . THR A 1 341 ? -12.723 2.334 0.682 1.00 79.62 341 THR A C 1
ATOM 2711 O O . THR A 1 341 ? -13.748 3.011 0.646 1.00 79.62 341 THR A O 1
ATOM 2714 N N . SER A 1 342 ? -12.349 1.679 1.790 1.00 72.31 342 SER A N 1
ATOM 2715 C CA . SER A 1 342 ? -13.104 1.745 3.053 1.00 72.31 342 SER A CA 1
ATOM 2716 C C . SER A 1 342 ? -13.201 3.163 3.639 1.00 72.31 342 SER A C 1
ATOM 2718 O O . SER A 1 342 ? -14.100 3.449 4.427 1.00 72.31 342 SER A O 1
ATOM 2720 N N . LYS A 1 343 ? -12.295 4.057 3.226 1.00 69.94 343 LYS A N 1
ATOM 2721 C CA . LYS A 1 343 ? -12.237 5.472 3.610 1.00 69.94 343 LYS A CA 1
ATOM 2722 C C . LYS A 1 343 ? -12.836 6.407 2.551 1.00 69.94 343 LYS A C 1
ATOM 2724 O O . LYS A 1 343 ? -12.719 7.616 2.688 1.00 69.94 343 LYS A O 1
ATOM 2729 N N . GLY A 1 344 ? -13.469 5.869 1.507 1.00 72.44 344 GLY A N 1
ATOM 2730 C CA . GLY A 1 344 ? -14.113 6.654 0.449 1.00 72.44 344 GLY A CA 1
ATOM 2731 C C . GLY A 1 344 ? -13.205 7.040 -0.723 1.00 72.44 344 GLY A C 1
ATOM 2732 O O . GLY A 1 344 ? -13.712 7.527 -1.731 1.00 72.44 344 GLY A O 1
ATOM 2733 N N . ILE A 1 345 ? -11.902 6.749 -0.656 1.00 82.62 345 ILE A N 1
ATOM 2734 C CA . ILE A 1 345 ? -10.942 7.075 -1.717 1.00 82.62 345 ILE A CA 1
ATOM 2735 C C . ILE A 1 345 ? -10.702 5.841 -2.584 1.00 82.62 345 ILE A C 1
ATOM 2737 O O . ILE A 1 345 ? -10.106 4.857 -2.150 1.00 82.62 345 ILE A O 1
ATOM 2741 N N . CYS A 1 346 ? -11.128 5.890 -3.844 1.00 86.69 346 CYS A N 1
ATOM 2742 C CA . CYS A 1 346 ? -10.892 4.814 -4.803 1.00 86.69 346 CYS A CA 1
ATOM 2743 C C . CYS A 1 346 ? -9.832 5.249 -5.820 1.00 86.69 346 CYS A C 1
ATOM 2745 O O . CYS A 1 346 ? -10.145 5.967 -6.769 1.00 86.69 346 CYS A O 1
ATOM 2747 N N . ILE A 1 347 ? -8.584 4.799 -5.639 1.00 88.94 347 ILE A N 1
ATOM 2748 C CA . ILE A 1 347 ? -7.464 5.183 -6.522 1.00 88.94 347 ILE A CA 1
ATOM 2749 C C . ILE A 1 347 ? -7.672 4.738 -7.974 1.00 88.94 347 ILE A C 1
ATOM 2751 O O . ILE A 1 347 ? -7.137 5.344 -8.891 1.00 88.94 347 ILE A O 1
ATOM 2755 N N . GLU A 1 348 ? -8.481 3.700 -8.189 1.00 90.50 348 GLU A N 1
ATOM 2756 C CA . GLU A 1 348 ? -8.780 3.175 -9.523 1.00 90.50 348 GLU A CA 1
ATOM 2757 C C . GLU A 1 348 ? -9.708 4.093 -10.328 1.00 90.50 348 GLU A C 1
ATOM 2759 O O . GLU A 1 348 ? -9.832 3.934 -11.539 1.00 90.50 348 GLU A O 1
ATOM 2764 N N . LYS A 1 349 ? -10.344 5.067 -9.662 1.00 91.94 349 LYS A N 1
ATOM 2765 C CA . LYS A 1 349 ? -11.153 6.114 -10.294 1.00 91.94 349 LYS A CA 1
ATOM 2766 C C . LYS A 1 349 ? -10.352 7.375 -10.627 1.00 91.94 349 LYS A C 1
ATOM 2768 O O . LYS A 1 349 ? -10.923 8.286 -11.221 1.00 91.94 349 LYS A O 1
ATOM 2773 N N . LEU A 1 350 ? -9.075 7.450 -10.238 1.00 93.19 350 LEU A N 1
ATOM 2774 C CA . LEU A 1 350 ? -8.206 8.561 -10.628 1.00 93.19 350 LEU A CA 1
ATOM 2775 C C . LEU A 1 350 ? -8.000 8.537 -12.142 1.00 93.19 350 LEU A C 1
ATOM 2777 O O . LEU A 1 350 ? -7.856 7.469 -12.742 1.00 93.19 350 LEU A O 1
ATOM 2781 N N . SER A 1 351 ? -7.974 9.715 -12.759 1.00 95.75 351 SER A N 1
ATOM 2782 C CA . SER A 1 351 ? -7.978 9.842 -14.217 1.00 95.75 351 SER A CA 1
ATOM 2783 C C . SER A 1 351 ? -6.707 9.262 -14.839 1.00 95.75 351 SER A C 1
ATOM 2785 O O . SER A 1 351 ? -6.746 8.640 -15.901 1.00 95.75 351 SER A O 1
ATOM 2787 N N . ILE A 1 352 ? -5.592 9.376 -14.116 1.00 96.94 352 ILE A N 1
ATOM 2788 C CA . ILE A 1 352 ? -4.279 8.887 -14.533 1.00 96.94 352 ILE A CA 1
ATOM 2789 C C . ILE A 1 352 ? -4.027 7.402 -14.228 1.00 96.94 352 ILE A C 1
ATOM 2791 O O . ILE A 1 352 ? -3.088 6.805 -14.763 1.00 96.94 352 ILE A O 1
ATOM 2795 N N . TRP A 1 353 ? -4.871 6.767 -13.407 1.00 96.31 353 TRP A N 1
ATOM 2796 C CA . TRP A 1 353 ? -4.684 5.380 -12.972 1.00 96.31 353 TRP A CA 1
ATOM 2797 C C . TRP A 1 353 ? -4.481 4.367 -14.115 1.00 96.31 353 TRP A C 1
ATOM 2799 O O . TRP A 1 353 ? -3.588 3.523 -13.989 1.00 96.31 353 TRP A O 1
ATOM 2809 N N . PRO A 1 354 ? -5.207 4.436 -15.253 1.00 97.00 354 PRO A N 1
ATOM 2810 C CA . PRO A 1 354 ? -4.993 3.509 -16.364 1.00 97.00 354 PRO A CA 1
ATOM 2811 C C . PRO A 1 354 ? -3.549 3.503 -16.879 1.00 97.00 354 PRO A C 1
ATOM 2813 O O . PRO A 1 354 ? -3.022 2.439 -17.197 1.00 97.00 354 PRO A O 1
ATOM 2816 N N . LYS A 1 355 ? -2.880 4.663 -16.905 1.00 97.88 355 LYS A N 1
ATOM 2817 C CA . LYS A 1 355 ? -1.493 4.771 -17.377 1.00 97.88 355 LYS A CA 1
ATOM 2818 C C . LYS A 1 355 ? -0.489 4.226 -16.357 1.00 97.88 355 LYS A C 1
ATOM 2820 O O . LYS A 1 355 ? 0.476 3.573 -16.742 1.00 97.88 355 LYS A O 1
ATOM 2825 N N . VAL A 1 356 ? -0.743 4.421 -15.061 1.00 97.62 356 VAL A N 1
ATOM 2826 C CA . VAL A 1 356 ? 0.039 3.783 -13.984 1.00 97.62 356 VAL A CA 1
ATOM 2827 C C . VAL A 1 356 ? -0.107 2.258 -14.042 1.00 97.62 356 VAL A C 1
ATOM 2829 O O . VAL A 1 356 ? 0.871 1.526 -13.895 1.00 97.62 356 VAL A O 1
ATOM 2832 N N . ASN A 1 357 ? -1.319 1.764 -14.311 1.00 96.44 357 ASN A N 1
ATOM 2833 C CA . ASN A 1 357 ? -1.559 0.336 -14.490 1.00 96.44 357 ASN A CA 1
ATOM 2834 C C . ASN A 1 357 ? -0.889 -0.211 -15.763 1.00 96.44 357 ASN A C 1
ATOM 2836 O O . ASN A 1 357 ? -0.347 -1.308 -15.716 1.00 96.44 357 ASN A O 1
ATOM 2840 N N . GLU A 1 358 ? -0.856 0.535 -16.870 1.00 98.19 358 GLU A N 1
ATOM 2841 C CA . GLU A 1 358 ? -0.076 0.165 -18.064 1.00 98.19 358 GLU A CA 1
ATOM 2842 C C . GLU A 1 358 ? 1.410 -0.023 -17.718 1.00 98.19 358 GLU A C 1
ATOM 2844 O O . GLU A 1 358 ? 1.985 -1.059 -18.052 1.00 98.19 358 GLU A O 1
ATOM 2849 N N . LEU A 1 359 ? 2.004 0.902 -16.952 1.00 98.44 359 LEU A N 1
ATOM 2850 C CA . LEU A 1 359 ? 3.391 0.788 -16.487 1.00 98.44 359 LEU A CA 1
ATOM 2851 C C . LEU A 1 359 ? 3.626 -0.467 -15.625 1.00 98.44 359 LEU A C 1
ATOM 2853 O O . LEU A 1 359 ? 4.642 -1.139 -15.799 1.00 98.44 359 LEU A O 1
ATOM 2857 N N . ARG A 1 360 ? 2.686 -0.829 -14.736 1.00 97.62 360 ARG A N 1
ATOM 2858 C CA . ARG A 1 360 ? 2.741 -2.094 -13.972 1.00 97.62 360 ARG A CA 1
ATOM 2859 C C . ARG A 1 360 ? 2.867 -3.298 -14.901 1.00 97.62 360 ARG A C 1
ATOM 2861 O O . ARG A 1 360 ? 3.660 -4.203 -14.649 1.00 97.62 360 ARG A O 1
ATOM 2868 N N . VAL A 1 361 ? 2.040 -3.337 -15.946 1.00 98.00 361 VAL A N 1
ATOM 2869 C CA . VAL A 1 361 ? 2.024 -4.448 -16.902 1.00 98.00 361 VAL A CA 1
ATOM 2870 C C . VAL A 1 361 ? 3.350 -4.495 -17.659 1.00 98.00 361 VAL A C 1
ATOM 2872 O O . VAL A 1 361 ? 3.941 -5.568 -17.753 1.00 98.00 361 VAL A O 1
ATOM 2875 N N . VAL A 1 362 ? 3.856 -3.346 -18.116 1.00 98.19 362 VAL A N 1
ATOM 2876 C CA . VAL A 1 362 ? 5.171 -3.232 -18.767 1.00 98.19 362 VAL A CA 1
ATOM 2877 C C . VAL A 1 362 ? 6.291 -3.759 -17.868 1.00 98.19 362 VAL A C 1
ATOM 2879 O O . VAL A 1 362 ? 7.051 -4.626 -18.295 1.00 98.19 362 VAL A O 1
ATOM 2882 N N . ALA A 1 363 ? 6.359 -3.301 -16.616 1.00 97.81 363 ALA A N 1
ATOM 2883 C CA . ALA A 1 363 ? 7.361 -3.742 -15.646 1.00 97.81 363 ALA A CA 1
ATOM 2884 C C . ALA A 1 363 ? 7.337 -5.268 -15.445 1.00 97.81 363 ALA A C 1
ATOM 2886 O O . ALA A 1 363 ? 8.378 -5.926 -15.429 1.00 97.81 363 ALA A O 1
ATOM 2887 N N . ASN A 1 364 ? 6.139 -5.854 -15.358 1.00 97.25 364 ASN A N 1
ATOM 2888 C CA . ASN A 1 364 ? 5.983 -7.299 -15.229 1.00 97.25 364 ASN A CA 1
ATOM 2889 C C . ASN A 1 364 ? 6.456 -8.059 -16.474 1.00 97.25 364 ASN A C 1
ATOM 2891 O O . ASN A 1 364 ? 7.073 -9.110 -16.319 1.00 97.25 364 ASN A O 1
ATOM 2895 N N . VAL A 1 365 ? 6.195 -7.553 -17.684 1.00 97.69 365 VAL A N 1
ATOM 2896 C CA . VAL A 1 365 ? 6.672 -8.184 -18.929 1.00 97.69 365 VAL A CA 1
ATOM 2897 C C . VAL A 1 365 ? 8.190 -8.114 -19.033 1.00 97.69 365 VAL A C 1
ATOM 2899 O O . VAL A 1 365 ? 8.817 -9.117 -19.345 1.00 97.69 365 VAL A O 1
ATOM 2902 N N . VAL A 1 366 ? 8.806 -6.976 -18.706 1.00 97.25 366 VAL A N 1
ATOM 2903 C CA . VAL A 1 366 ? 10.274 -6.862 -18.715 1.00 97.25 366 VAL A CA 1
ATOM 2904 C C . VAL A 1 366 ? 10.911 -7.834 -17.717 1.00 97.25 366 VAL A C 1
ATOM 2906 O O . VAL A 1 366 ? 11.924 -8.458 -18.016 1.00 97.25 366 VAL A O 1
ATOM 2909 N N . LYS A 1 367 ? 10.309 -7.998 -16.535 1.00 94.56 367 LYS A N 1
ATOM 2910 C CA . LYS A 1 367 ? 10.843 -8.856 -15.471 1.00 94.56 367 LYS A CA 1
ATOM 2911 C C . LYS A 1 367 ? 10.611 -10.351 -15.703 1.00 94.56 367 LYS A C 1
ATOM 2913 O O . LYS A 1 367 ? 11.440 -11.163 -15.299 1.00 94.56 367 LYS A O 1
ATOM 2918 N N . HIS A 1 368 ? 9.465 -10.718 -16.272 1.00 94.75 368 HIS A N 1
ATOM 2919 C CA . HIS A 1 368 ? 9.008 -12.110 -16.350 1.00 94.75 368 HIS A CA 1
ATOM 2920 C C . HIS A 1 368 ? 8.877 -12.651 -17.777 1.00 94.75 368 HIS A C 1
ATOM 2922 O O . HIS A 1 368 ? 8.558 -13.826 -17.929 1.00 94.75 368 HIS A O 1
ATOM 2928 N N . ALA A 1 369 ? 9.154 -11.829 -18.790 1.00 95.31 369 ALA A N 1
ATOM 2929 C CA . ALA A 1 369 ? 9.011 -12.159 -20.202 1.00 95.31 369 ALA A CA 1
ATOM 2930 C C . ALA A 1 369 ? 7.564 -12.584 -20.553 1.00 95.31 369 ALA A C 1
ATOM 2932 O O . ALA A 1 369 ? 6.599 -11.936 -20.123 1.00 95.31 369 ALA A O 1
ATOM 2933 N N . GLU A 1 370 ? 7.384 -13.624 -21.370 1.00 95.25 370 GLU A N 1
ATOM 2934 C CA . GLU A 1 370 ? 6.067 -14.110 -21.791 1.00 95.25 370 GLU A CA 1
ATOM 2935 C C . GLU A 1 370 ? 5.183 -14.561 -20.611 1.00 95.25 370 GLU A C 1
ATOM 2937 O O . GLU A 1 370 ? 5.629 -15.209 -19.666 1.00 95.25 370 GLU A O 1
ATOM 2942 N N . GLY A 1 371 ? 3.877 -14.272 -20.677 1.00 93.62 371 GLY A N 1
ATOM 2943 C CA . GLY A 1 371 ? 2.943 -14.681 -19.629 1.00 93.62 371 GLY A CA 1
ATOM 2944 C C . GLY A 1 371 ? 1.616 -13.928 -19.638 1.00 93.62 371 GLY A C 1
ATOM 2945 O O . GLY A 1 371 ? 1.165 -13.393 -20.651 1.00 93.62 371 GLY A O 1
ATOM 2946 N N . ALA A 1 372 ? 0.952 -13.886 -18.479 1.00 94.06 372 ALA A N 1
ATOM 2947 C CA . ALA A 1 372 ? -0.322 -13.179 -18.329 1.00 94.06 372 ALA A CA 1
ATOM 2948 C C . ALA A 1 372 ? -0.189 -11.679 -18.643 1.00 94.06 372 ALA A C 1
ATOM 2950 O O . ALA A 1 372 ? -0.965 -11.159 -19.443 1.00 94.06 372 ALA A O 1
ATOM 2951 N N . SER A 1 373 ? 0.836 -11.015 -18.098 1.00 94.62 373 SER A N 1
ATOM 2952 C CA . SER A 1 373 ? 1.091 -9.596 -18.369 1.00 94.62 373 SER A CA 1
ATOM 2953 C C . SER A 1 373 ? 1.483 -9.331 -19.825 1.00 94.62 373 SER A C 1
ATOM 2955 O O . SER A 1 373 ? 1.089 -8.305 -20.360 1.00 94.62 373 SER A O 1
ATOM 2957 N N . ALA A 1 374 ? 2.163 -10.257 -20.511 1.00 94.81 374 ALA A N 1
ATOM 2958 C CA . ALA A 1 374 ? 2.481 -10.088 -21.933 1.00 94.81 374 ALA A CA 1
ATOM 2959 C C . ALA A 1 374 ? 1.215 -10.129 -22.804 1.00 94.81 374 ALA A C 1
ATOM 2961 O O . ALA A 1 374 ? 1.046 -9.304 -23.700 1.00 94.81 374 ALA A O 1
ATOM 2962 N N . ARG A 1 375 ? 0.270 -11.031 -22.501 1.00 94.56 375 ARG A N 1
ATOM 2963 C CA . ARG A 1 375 ? -1.049 -11.068 -23.163 1.00 94.56 375 ARG A CA 1
ATOM 2964 C C . ARG A 1 375 ? -1.870 -9.801 -22.907 1.00 94.56 375 ARG A C 1
ATOM 2966 O O . ARG A 1 375 ? -2.478 -9.273 -23.837 1.00 94.56 375 ARG A O 1
ATOM 2973 N N . GLU A 1 376 ? -1.855 -9.302 -21.672 1.00 96.06 376 GLU A N 1
ATOM 2974 C CA . GLU A 1 376 ? -2.488 -8.027 -21.308 1.00 96.06 376 GLU A CA 1
ATOM 2975 C C . GLU A 1 376 ? -1.849 -6.863 -22.086 1.00 96.06 376 GLU A C 1
ATOM 2977 O O . GLU A 1 376 ? -2.551 -6.098 -22.747 1.00 96.06 376 GLU A O 1
ATOM 2982 N N . LEU A 1 377 ? -0.514 -6.784 -22.114 1.00 95.94 377 LEU A N 1
ATOM 2983 C CA . LEU A 1 377 ? 0.213 -5.713 -22.792 1.00 95.94 377 LEU A CA 1
ATOM 2984 C C . LEU A 1 377 ? -0.002 -5.719 -24.306 1.00 95.94 377 LEU A C 1
ATOM 2986 O O . LEU A 1 377 ? -0.147 -4.649 -24.884 1.00 95.94 377 LEU A O 1
ATOM 2990 N N . ARG A 1 378 ? -0.101 -6.886 -24.960 1.00 92.94 378 ARG A N 1
ATOM 2991 C CA . ARG A 1 378 ? -0.431 -6.960 -26.399 1.00 92.94 378 ARG A CA 1
ATOM 2992 C C . ARG A 1 378 ? -1.781 -6.326 -26.729 1.00 92.94 378 ARG A C 1
ATOM 2994 O O . ARG A 1 378 ? -1.962 -5.853 -27.847 1.00 92.94 378 ARG A O 1
ATOM 3001 N N . SER A 1 379 ? -2.710 -6.318 -25.775 1.00 92.69 379 SER A N 1
ATOM 3002 C CA . SER A 1 379 ? -4.019 -5.679 -25.940 1.00 92.69 379 SER A CA 1
ATOM 3003 C C . SER A 1 379 ? -3.952 -4.167 -25.697 1.00 92.69 379 SER A C 1
ATOM 3005 O O . SER A 1 379 ? -4.646 -3.414 -26.371 1.00 92.69 379 SER A O 1
ATOM 3007 N N . LEU A 1 380 ? -3.113 -3.724 -24.753 1.00 93.94 380 LEU A N 1
ATOM 3008 C CA . LEU A 1 380 ? -2.991 -2.315 -24.350 1.00 93.94 380 LEU A CA 1
ATOM 3009 C C . LEU A 1 380 ? -2.032 -1.508 -25.236 1.00 93.94 380 LEU A C 1
ATOM 3011 O O . LEU A 1 380 ? -2.361 -0.414 -25.685 1.00 93.94 380 LEU A O 1
ATOM 3015 N N . ARG A 1 381 ? -0.833 -2.045 -25.460 1.00 93.25 381 ARG A N 1
ATOM 3016 C CA . ARG A 1 381 ? 0.295 -1.422 -26.162 1.00 93.25 381 ARG A CA 1
ATOM 3017 C C . ARG A 1 381 ? 0.954 -2.418 -27.120 1.00 93.25 381 ARG A C 1
ATOM 3019 O O . ARG A 1 381 ? 2.112 -2.802 -26.939 1.00 93.25 381 ARG A O 1
ATOM 3026 N N . PRO A 1 382 ? 0.210 -2.870 -28.146 1.00 91.25 382 PRO A N 1
ATOM 3027 C CA . PRO A 1 382 ? 0.721 -3.788 -29.159 1.00 91.25 382 PRO A CA 1
ATOM 3028 C C . PRO A 1 382 ? 1.996 -3.281 -29.849 1.00 91.25 382 PRO A C 1
ATOM 3030 O O . PRO A 1 382 ? 2.841 -4.077 -30.242 1.00 91.25 382 PRO A O 1
ATOM 3033 N N . ASP A 1 383 ? 2.145 -1.965 -29.971 1.00 90.69 383 ASP A N 1
ATOM 3034 C CA . ASP A 1 383 ? 3.295 -1.300 -30.578 1.00 90.69 383 ASP A CA 1
ATOM 3035 C C . ASP A 1 383 ? 4.623 -1.593 -29.864 1.00 90.69 383 ASP A C 1
ATOM 3037 O O . ASP A 1 383 ? 5.663 -1.618 -30.519 1.00 90.69 383 ASP A O 1
ATOM 3041 N N . LEU A 1 384 ? 4.609 -1.874 -28.554 1.00 94.19 384 LEU A N 1
ATOM 3042 C CA . LEU A 1 384 ? 5.833 -2.091 -27.773 1.00 94.19 384 LEU A CA 1
ATOM 3043 C C . LEU A 1 384 ? 6.604 -3.360 -28.155 1.00 94.19 384 LEU A C 1
ATOM 3045 O O . LEU A 1 384 ? 7.786 -3.461 -27.850 1.00 94.19 384 LEU A O 1
ATOM 3049 N N . PHE A 1 385 ? 5.962 -4.293 -28.850 1.00 92.19 385 PHE A N 1
ATOM 3050 C CA . PHE A 1 385 ? 6.552 -5.558 -29.302 1.00 92.19 385 PHE A CA 1
ATOM 3051 C C . PHE A 1 385 ? 7.199 -5.458 -30.689 1.00 92.19 385 PHE A C 1
ATOM 3053 O O . PHE A 1 385 ? 7.786 -6.417 -31.181 1.00 92.19 385 PHE A O 1
ATOM 3060 N N . ASP A 1 386 ? 7.065 -4.307 -31.342 1.00 88.44 386 ASP A N 1
ATOM 3061 C CA . ASP A 1 386 ? 7.663 -4.043 -32.641 1.00 88.44 386 ASP A CA 1
ATOM 3062 C C . ASP A 1 386 ? 8.877 -3.122 -32.436 1.00 88.44 386 ASP A C 1
ATOM 3064 O O . ASP A 1 386 ? 8.777 -2.110 -31.731 1.00 88.44 386 ASP A O 1
ATOM 3068 N N . HIS A 1 387 ? 10.023 -3.449 -33.045 1.00 87.44 387 HIS A N 1
ATOM 3069 C CA . HIS A 1 387 ? 11.226 -2.613 -32.950 1.00 87.44 387 HIS A CA 1
ATOM 3070 C C . HIS A 1 387 ? 10.936 -1.192 -33.490 1.00 87.44 387 HIS A C 1
ATOM 3072 O O . HIS A 1 387 ? 10.244 -1.059 -34.509 1.00 87.44 387 HIS A O 1
ATOM 3078 N N . PRO A 1 388 ? 11.441 -0.102 -32.876 1.00 85.94 388 PRO A N 1
ATOM 3079 C CA . PRO A 1 388 ? 11.084 1.265 -33.268 1.00 85.94 388 PRO A CA 1
ATOM 3080 C C . PRO A 1 388 ? 11.330 1.576 -34.751 1.00 85.94 388 PRO A C 1
ATOM 3082 O O . PRO A 1 388 ? 10.529 2.278 -35.372 1.00 85.94 388 PRO A O 1
ATOM 3085 N N . ALA A 1 389 ? 12.379 0.987 -35.337 1.00 81.81 389 ALA A N 1
ATOM 3086 C CA . ALA A 1 389 ? 12.697 1.112 -36.763 1.00 81.81 389 ALA A CA 1
ATOM 3087 C C . ALA A 1 389 ? 11.601 0.551 -37.694 1.00 81.81 389 ALA A C 1
ATOM 3089 O O . ALA A 1 389 ? 11.397 1.076 -38.787 1.00 81.81 389 ALA A O 1
ATOM 3090 N N . ILE A 1 390 ? 10.855 -0.476 -37.264 1.00 79.44 390 ILE A N 1
ATOM 3091 C CA . ILE A 1 390 ? 9.818 -1.128 -38.084 1.00 79.44 390 ILE A CA 1
ATOM 3092 C C . ILE A 1 390 ? 8.396 -0.658 -37.756 1.00 79.44 390 ILE A C 1
ATOM 3094 O O . ILE A 1 390 ? 7.519 -0.771 -38.611 1.00 79.44 390 ILE A O 1
ATOM 3098 N N . ARG A 1 391 ? 8.154 -0.053 -36.580 1.00 78.62 391 ARG A N 1
ATOM 3099 C CA . ARG A 1 391 ? 6.830 0.483 -36.177 1.00 78.62 391 ARG A CA 1
ATOM 3100 C C . ARG A 1 391 ? 6.214 1.429 -37.201 1.00 78.62 391 ARG A C 1
ATOM 3102 O O . ARG A 1 391 ? 5.000 1.447 -37.396 1.00 78.62 391 ARG A O 1
ATOM 3109 N N . LYS A 1 392 ? 7.053 2.255 -37.831 1.00 68.81 392 LYS A N 1
ATOM 3110 C CA . LYS A 1 392 ? 6.626 3.277 -38.797 1.00 68.81 392 LYS A CA 1
ATOM 3111 C C . LYS A 1 392 ? 6.447 2.713 -40.211 1.00 68.81 392 LYS A C 1
ATOM 3113 O O . LYS A 1 392 ? 5.911 3.411 -41.070 1.00 68.81 392 LYS A O 1
ATOM 3118 N N . HIS A 1 393 ? 6.852 1.466 -40.462 1.00 69.62 393 HIS A N 1
ATOM 3119 C CA . HIS A 1 393 ? 6.857 0.892 -41.801 1.00 69.62 393 HIS A CA 1
ATOM 3120 C C . HIS A 1 393 ? 5.458 0.369 -42.208 1.00 69.62 393 HIS A C 1
ATOM 3122 O O . HIS A 1 393 ? 4.906 -0.505 -41.533 1.00 69.62 393 HIS A O 1
ATOM 3128 N N . PRO A 1 394 ? 4.869 0.828 -43.333 1.00 62.28 394 PRO A N 1
ATOM 3129 C CA . PRO A 1 394 ? 3.500 0.478 -43.737 1.00 62.28 394 PRO A CA 1
ATOM 3130 C C . PRO A 1 394 ? 3.240 -1.027 -43.897 1.00 62.28 394 PRO A C 1
ATOM 3132 O O . PRO A 1 394 ? 2.151 -1.494 -43.570 1.00 62.28 394 PRO A O 1
ATOM 3135 N N . LEU A 1 395 ? 4.242 -1.790 -44.356 1.00 65.00 395 LEU A N 1
ATOM 3136 C CA . LEU A 1 395 ? 4.135 -3.243 -44.571 1.00 65.00 395 LEU A CA 1
ATOM 3137 C C . LEU A 1 395 ? 4.007 -4.061 -43.273 1.00 65.00 395 LEU A C 1
ATOM 3139 O O . LEU A 1 395 ? 3.531 -5.191 -43.315 1.00 65.00 395 LEU A O 1
ATOM 3143 N N . PHE A 1 396 ? 4.394 -3.503 -42.122 1.00 60.84 396 PHE A N 1
ATOM 3144 C CA . PHE A 1 396 ? 4.393 -4.216 -40.838 1.00 60.84 396 PHE A CA 1
ATOM 3145 C C . PHE A 1 396 ? 3.158 -3.928 -39.976 1.00 60.84 396 PHE A C 1
ATOM 3147 O O . PHE A 1 396 ? 2.939 -4.612 -38.979 1.00 60.84 396 PHE A O 1
ATOM 3154 N N . LYS A 1 397 ? 2.275 -3.012 -40.406 1.00 55.59 397 LYS A N 1
ATOM 3155 C CA . LYS A 1 397 ? 1.004 -2.704 -39.720 1.00 55.59 397 LYS A CA 1
ATOM 3156 C C . LYS A 1 397 ? 0.035 -3.892 -39.618 1.00 55.59 397 LYS A C 1
ATOM 3158 O O . LYS A 1 397 ? -0.916 -3.824 -38.846 1.00 55.59 397 LYS A O 1
ATOM 3163 N N . PHE A 1 398 ? 0.261 -4.962 -40.383 1.00 53.28 398 PHE A N 1
ATOM 3164 C CA . PHE A 1 398 ? -0.644 -6.110 -40.492 1.00 53.28 398 PHE A CA 1
ATOM 3165 C C . PHE A 1 398 ? -0.084 -7.421 -39.917 1.00 53.28 398 PHE A C 1
ATOM 3167 O O . PHE A 1 398 ? -0.693 -8.473 -40.129 1.00 53.28 398 PHE A O 1
ATOM 3174 N N . ARG A 1 399 ? 1.038 -7.402 -39.176 1.00 59.66 399 ARG A N 1
ATOM 3175 C CA . ARG A 1 399 ? 1.479 -8.602 -38.444 1.00 59.66 399 ARG A CA 1
ATOM 3176 C C . ARG A 1 399 ? 0.463 -8.935 -37.349 1.00 59.66 399 ARG A C 1
ATOM 3178 O O . ARG A 1 399 ? 0.353 -8.227 -36.354 1.00 59.66 399 ARG A O 1
ATOM 3185 N N . ARG A 1 400 ? -0.297 -10.012 -37.567 1.00 54.75 400 ARG A N 1
ATOM 3186 C CA . ARG A 1 400 ? -1.263 -10.548 -36.594 1.00 54.75 400 ARG A CA 1
ATOM 3187 C C . ARG A 1 400 ? -0.572 -11.293 -35.455 1.00 54.75 400 ARG A C 1
ATOM 3189 O O . ARG A 1 400 ? -0.981 -11.136 -34.310 1.00 54.75 400 ARG A O 1
ATOM 3196 N N . ASP A 1 401 ? 0.503 -12.009 -35.770 1.00 63.88 401 ASP A N 1
ATOM 3197 C CA . ASP A 1 401 ? 1.254 -12.796 -34.798 1.00 63.88 401 ASP A CA 1
ATOM 3198 C C . ASP A 1 401 ? 2.557 -12.078 -34.459 1.00 63.88 401 ASP A C 1
ATOM 3200 O O . ASP A 1 401 ? 3.485 -11.993 -35.269 1.00 63.88 401 ASP A O 1
ATOM 3204 N N . ARG A 1 402 ? 2.594 -11.509 -33.254 1.00 73.25 402 ARG A N 1
ATOM 3205 C CA . ARG A 1 402 ? 3.825 -10.975 -32.674 1.00 73.25 402 ARG A CA 1
ATOM 3206 C C . ARG A 1 402 ? 4.560 -12.091 -31.946 1.00 73.25 402 ARG A C 1
ATOM 3208 O O . ARG A 1 402 ? 3.889 -12.876 -31.268 1.00 73.25 402 ARG A O 1
ATOM 3215 N N . PRO A 1 403 ? 5.894 -12.165 -32.071 1.00 75.12 403 PRO A N 1
ATOM 3216 C CA . PRO A 1 403 ? 6.661 -13.219 -31.436 1.00 75.12 403 PRO A CA 1
ATOM 3217 C C . PRO A 1 403 ? 6.475 -13.210 -29.907 1.00 75.12 403 PRO A C 1
ATOM 3219 O O . PRO A 1 403 ? 6.034 -12.208 -29.319 1.00 75.12 403 PRO A O 1
ATOM 3222 N N . PRO A 1 404 ? 6.735 -14.350 -29.254 1.00 87.44 404 PRO A N 1
ATOM 3223 C CA . PRO A 1 404 ? 6.725 -14.424 -27.805 1.00 87.44 404 PRO A CA 1
ATOM 3224 C C . PRO A 1 404 ? 7.888 -13.617 -27.220 1.00 87.44 404 PRO A C 1
ATOM 3226 O O . PRO A 1 404 ? 8.917 -13.462 -27.868 1.00 87.44 404 PRO A O 1
ATOM 3229 N N . VAL A 1 405 ? 7.720 -13.116 -25.998 1.00 91.44 405 VAL A N 1
ATOM 3230 C CA . VAL A 1 405 ? 8.768 -12.373 -25.284 1.00 91.44 405 VAL A CA 1
ATOM 3231 C C . VAL A 1 405 ? 9.661 -13.346 -24.530 1.00 91.44 405 VAL A C 1
ATOM 3233 O O . VAL A 1 405 ? 9.185 -14.054 -23.642 1.00 91.44 405 VAL A O 1
ATOM 3236 N N . TYR A 1 406 ? 10.956 -13.346 -24.829 1.00 92.00 406 TYR A N 1
ATOM 3237 C CA . TYR A 1 406 ? 11.938 -14.219 -24.191 1.00 92.00 406 TYR A CA 1
ATOM 3238 C C . TYR A 1 406 ? 13.084 -13.444 -23.554 1.00 92.00 406 TYR A C 1
ATOM 3240 O O . TYR A 1 406 ? 13.458 -13.754 -22.421 1.00 92.00 406 TYR A O 1
ATOM 3248 N N . LEU A 1 407 ? 13.623 -12.436 -24.244 1.00 93.00 407 LEU A N 1
ATOM 3249 C CA . LEU A 1 407 ? 14.878 -11.784 -23.866 1.00 93.00 407 LEU A CA 1
ATOM 3250 C C . LEU A 1 407 ? 14.749 -10.258 -23.658 1.00 93.00 407 LEU A C 1
ATOM 3252 O O . LEU A 1 407 ? 15.593 -9.491 -24.126 1.00 93.00 407 LEU A O 1
ATOM 3256 N N . PRO A 1 408 ? 13.774 -9.778 -22.858 1.00 91.69 408 PRO A N 1
ATOM 3257 C CA . PRO A 1 408 ? 13.579 -8.343 -22.629 1.00 91.69 408 PRO A CA 1
ATOM 3258 C C . PRO A 1 408 ? 14.783 -7.658 -21.967 1.00 91.69 408 PRO A C 1
ATOM 3260 O O . PRO A 1 408 ? 15.031 -6.473 -22.198 1.00 91.69 408 PRO A O 1
ATOM 3263 N N . LEU A 1 409 ? 15.548 -8.401 -21.159 1.00 91.25 409 LEU A N 1
ATOM 3264 C CA . LEU A 1 409 ? 16.775 -7.928 -20.509 1.00 91.25 409 LEU A CA 1
ATOM 3265 C C . LEU A 1 409 ? 18.018 -8.034 -21.404 1.00 91.25 409 LEU A C 1
ATOM 3267 O O . LEU A 1 409 ? 19.052 -7.470 -21.054 1.00 91.25 409 LEU A O 1
ATOM 3271 N N . ALA A 1 410 ? 17.922 -8.711 -22.549 1.00 92.75 410 ALA A N 1
ATOM 3272 C CA . ALA A 1 410 ? 18.925 -8.634 -23.608 1.00 92.75 410 ALA A CA 1
ATOM 3273 C C . ALA A 1 410 ? 18.587 -7.534 -24.631 1.00 92.75 410 ALA A C 1
ATOM 3275 O O . ALA A 1 410 ? 19.253 -7.436 -25.647 1.00 92.75 410 ALA A O 1
ATOM 3276 N N . GLY A 1 411 ? 17.558 -6.711 -24.382 1.00 91.50 411 GLY A N 1
ATOM 3277 C CA . GLY A 1 411 ? 17.146 -5.653 -25.307 1.00 91.50 411 GLY A CA 1
ATOM 3278 C C . GLY A 1 411 ? 16.287 -6.136 -26.480 1.00 91.50 411 GLY A C 1
ATOM 3279 O O . GLY A 1 411 ? 16.116 -5.393 -27.444 1.00 91.50 411 GLY A O 1
ATOM 3280 N N . GLU A 1 412 ? 15.724 -7.344 -26.402 1.00 91.75 412 GLU A N 1
ATOM 3281 C CA . GLU A 1 412 ? 14.904 -7.941 -27.460 1.00 91.75 412 GLU A CA 1
ATOM 3282 C C . GLU A 1 412 ? 13.428 -8.075 -27.057 1.00 91.75 412 GLU A C 1
ATOM 3284 O O . GLU A 1 412 ? 13.064 -7.948 -25.887 1.00 91.75 412 GLU A O 1
ATOM 3289 N N . ASP A 1 413 ? 12.567 -8.338 -28.044 1.00 92.94 413 ASP A N 1
ATOM 3290 C CA . ASP A 1 413 ? 11.132 -8.660 -27.936 1.00 92.94 413 ASP A CA 1
ATOM 3291 C C . ASP A 1 413 ? 10.198 -7.578 -27.356 1.00 92.94 413 ASP A C 1
ATOM 3293 O O . ASP A 1 413 ? 8.995 -7.578 -27.634 1.00 92.94 413 ASP A O 1
ATOM 3297 N N . ILE A 1 414 ? 10.726 -6.643 -26.565 1.00 94.50 414 ILE A N 1
ATOM 3298 C CA . ILE A 1 414 ? 10.023 -5.471 -26.048 1.00 94.50 414 ILE A CA 1
ATOM 3299 C C . ILE A 1 414 ? 10.915 -4.237 -26.154 1.00 94.50 414 ILE A C 1
ATOM 3301 O O . ILE A 1 414 ? 12.067 -4.223 -25.720 1.00 94.50 414 ILE A O 1
ATOM 3305 N N . TYR A 1 415 ? 10.354 -3.173 -26.717 1.00 95.44 415 TYR A N 1
ATOM 3306 C CA . TYR A 1 415 ? 11.103 -1.985 -27.100 1.00 95.44 415 TYR A CA 1
ATOM 3307 C C . TYR A 1 415 ? 10.459 -0.730 -26.514 1.00 95.44 415 TYR A C 1
ATOM 3309 O O . TYR A 1 415 ? 9.733 0.005 -27.183 1.00 95.44 415 TYR A O 1
ATOM 3317 N N . ILE A 1 416 ? 10.677 -0.474 -25.231 1.00 96.62 416 ILE A N 1
ATOM 3318 C CA . ILE A 1 416 ? 10.226 0.782 -24.621 1.00 96.62 416 ILE A CA 1
ATOM 3319 C C . ILE A 1 416 ? 11.075 1.927 -25.184 1.00 96.62 416 ILE A C 1
ATOM 3321 O O . ILE A 1 416 ? 12.271 1.755 -25.418 1.00 96.62 416 ILE A O 1
ATOM 3325 N N . THR A 1 417 ? 10.463 3.085 -25.436 1.00 95.25 417 THR A N 1
ATOM 3326 C CA . THR A 1 417 ? 11.176 4.280 -25.914 1.00 95.25 417 THR A CA 1
ATOM 3327 C C . THR A 1 417 ? 11.416 5.287 -24.791 1.00 95.25 417 THR A C 1
ATOM 3329 O O . THR A 1 417 ? 10.798 5.225 -23.730 1.00 95.25 417 THR A O 1
ATOM 3332 N N . ILE A 1 418 ? 12.302 6.254 -25.032 1.00 94.44 418 ILE A N 1
ATOM 3333 C CA . ILE A 1 418 ? 12.539 7.364 -24.098 1.00 94.44 418 ILE A CA 1
ATOM 3334 C C . ILE A 1 418 ? 11.255 8.186 -23.900 1.00 94.44 418 ILE A C 1
ATOM 3336 O O . ILE A 1 418 ? 10.923 8.544 -22.772 1.00 94.44 418 ILE A O 1
ATOM 3340 N N . ASP A 1 419 ? 10.482 8.401 -24.967 1.00 95.06 419 ASP A N 1
ATOM 3341 C CA . ASP A 1 419 ? 9.188 9.089 -24.896 1.00 95.06 419 ASP A CA 1
ATOM 3342 C C . ASP A 1 419 ? 8.187 8.321 -24.023 1.00 95.06 419 ASP A C 1
ATOM 3344 O O . ASP A 1 419 ? 7.490 8.925 -23.207 1.00 95.06 419 ASP A O 1
ATOM 3348 N N . ASP A 1 420 ? 8.152 6.987 -24.128 1.00 96.94 420 ASP A N 1
ATOM 3349 C CA . ASP A 1 420 ? 7.337 6.153 -23.239 1.00 96.94 420 ASP A CA 1
ATOM 3350 C C . ASP A 1 420 ? 7.752 6.343 -21.775 1.00 96.94 420 ASP A C 1
ATOM 3352 O O . ASP A 1 420 ? 6.889 6.531 -20.916 1.00 96.94 420 ASP A O 1
ATOM 3356 N N . LEU A 1 421 ? 9.060 6.347 -21.478 1.00 96.62 421 LEU A N 1
ATOM 3357 C CA . LEU A 1 421 ? 9.551 6.607 -20.121 1.00 96.62 421 LEU A CA 1
ATOM 3358 C C . LEU A 1 421 ? 9.114 7.989 -19.620 1.00 96.62 421 LEU A C 1
ATOM 3360 O O . LEU A 1 421 ? 8.670 8.103 -18.478 1.00 96.62 421 LEU A O 1
ATOM 3364 N N . HIS A 1 422 ? 9.184 9.031 -20.453 1.00 96.94 422 HIS A N 1
ATOM 3365 C CA . HIS A 1 422 ? 8.695 10.362 -20.085 1.00 96.94 422 HIS A CA 1
ATOM 3366 C C . HIS A 1 422 ? 7.197 10.358 -19.779 1.00 96.94 422 HIS A C 1
ATOM 3368 O O . HIS A 1 422 ? 6.792 10.864 -18.732 1.00 96.94 422 HIS A O 1
ATOM 3374 N N . VAL A 1 423 ? 6.383 9.727 -20.630 1.00 98.00 423 VAL A N 1
ATOM 3375 C CA . VAL A 1 423 ? 4.934 9.597 -20.414 1.00 98.00 423 VAL A CA 1
ATOM 3376 C C . VAL A 1 423 ? 4.639 8.872 -19.102 1.00 98.00 423 VAL A C 1
ATOM 3378 O O . VAL A 1 423 ? 3.802 9.328 -18.321 1.00 98.00 423 VAL A O 1
ATOM 3381 N N . TYR A 1 424 ? 5.336 7.771 -18.821 1.00 98.44 424 TYR A N 1
ATOM 3382 C CA . TYR A 1 424 ? 5.174 7.042 -17.566 1.00 98.44 424 TYR A CA 1
ATOM 3383 C C . TYR A 1 424 ? 5.635 7.859 -16.357 1.00 98.44 424 TYR A C 1
ATOM 3385 O O . TYR A 1 424 ? 4.946 7.875 -15.340 1.00 98.44 424 TYR A O 1
ATOM 3393 N N . GLY A 1 425 ? 6.750 8.583 -16.459 1.00 97.94 425 GLY A N 1
ATOM 3394 C CA . GLY A 1 425 ? 7.267 9.431 -15.384 1.00 97.94 425 GLY A CA 1
ATOM 3395 C C . GLY A 1 425 ? 6.296 10.550 -15.028 1.00 97.94 425 GLY A C 1
ATOM 3396 O O . GLY A 1 425 ? 5.967 10.735 -13.856 1.00 97.94 425 GLY A O 1
ATOM 3397 N N . SER A 1 4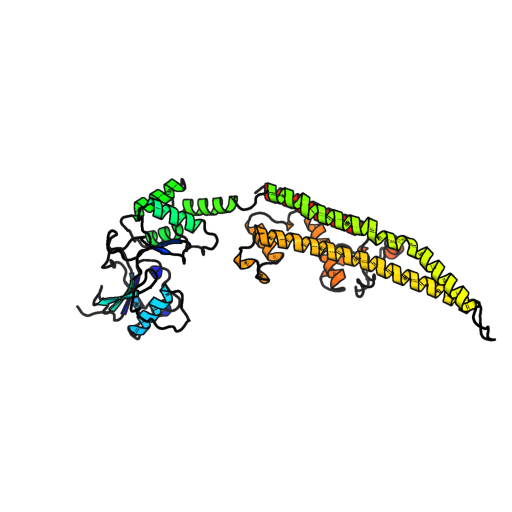26 ? 5.759 11.232 -16.042 1.00 98.12 426 SER A N 1
ATOM 3398 C CA . SER A 1 426 ? 4.704 12.230 -15.866 1.00 98.12 426 SER A CA 1
ATOM 3399 C C . SER A 1 426 ? 3.439 11.623 -15.261 1.00 98.12 426 SER A C 1
ATOM 3401 O O . SER A 1 426 ? 2.865 12.218 -14.356 1.00 98.12 426 SER A O 1
ATOM 3403 N N . ALA A 1 427 ? 3.035 10.420 -15.681 1.00 98.38 427 ALA A N 1
ATOM 3404 C CA . ALA A 1 427 ? 1.867 9.748 -15.115 1.00 98.38 427 ALA A CA 1
ATOM 3405 C C . ALA A 1 427 ? 2.027 9.424 -13.620 1.00 98.38 427 ALA A C 1
ATOM 3407 O O . ALA A 1 427 ? 1.077 9.583 -12.855 1.00 98.38 427 ALA A O 1
ATOM 3408 N N . LEU A 1 428 ? 3.222 9.015 -13.183 1.00 98.50 428 LEU A N 1
ATOM 3409 C CA . LEU A 1 428 ? 3.508 8.783 -11.764 1.00 98.50 428 LEU A CA 1
ATOM 3410 C C . LEU A 1 428 ? 3.466 10.081 -10.943 1.00 98.50 428 LEU A C 1
ATOM 3412 O O . LEU A 1 428 ? 2.964 10.079 -9.821 1.00 98.50 428 LEU A O 1
ATOM 3416 N N . ILE A 1 429 ? 3.952 11.195 -11.497 1.00 98.38 429 ILE A N 1
ATOM 3417 C CA . ILE A 1 429 ? 3.856 12.519 -10.859 1.00 98.38 429 ILE A CA 1
ATOM 3418 C C . ILE A 1 429 ? 2.388 12.948 -10.746 1.00 98.38 429 ILE A C 1
ATOM 3420 O O . ILE A 1 429 ? 1.922 13.266 -9.653 1.00 98.38 429 ILE A O 1
ATOM 3424 N N . SER A 1 430 ? 1.633 12.882 -11.846 1.00 98.00 430 SER A N 1
ATOM 3425 C CA . SER A 1 430 ? 0.214 13.246 -11.863 1.00 98.00 430 SER A CA 1
ATOM 3426 C C . SER A 1 430 ? -0.633 12.358 -10.953 1.00 98.00 430 SER A C 1
ATOM 3428 O O . SER A 1 430 ? -1.591 12.845 -10.361 1.00 98.00 430 SER A O 1
ATOM 3430 N N . PHE A 1 431 ? -0.266 11.084 -10.764 1.00 98.12 431 PHE A N 1
ATOM 3431 C CA . PHE A 1 431 ? -0.908 10.233 -9.762 1.00 98.12 431 PHE A CA 1
ATOM 3432 C C . PHE A 1 431 ? -0.818 10.851 -8.369 1.00 98.12 431 PHE A C 1
ATOM 3434 O O . PHE A 1 431 ? -1.835 10.956 -7.689 1.00 98.12 431 PHE A O 1
ATOM 3441 N N . TRP A 1 432 ? 0.370 11.281 -7.944 1.00 97.38 432 TRP A N 1
ATOM 3442 C CA . TRP A 1 432 ? 0.554 11.867 -6.618 1.00 97.38 432 TRP A CA 1
ATOM 3443 C C . TRP A 1 432 ? -0.172 13.205 -6.467 1.00 97.38 432 TRP A C 1
ATOM 3445 O O . TRP A 1 432 ? -0.710 13.489 -5.399 1.00 97.38 432 TRP A O 1
ATOM 3455 N N . GLU A 1 433 ? -0.257 13.998 -7.534 1.00 95.38 433 GLU A N 1
ATOM 3456 C CA . GLU A 1 433 ? -1.015 15.254 -7.552 1.00 95.38 433 GLU A CA 1
ATOM 3457 C C . GLU A 1 433 ? -2.533 15.039 -7.484 1.00 95.38 433 GLU A C 1
ATOM 3459 O O . GLU A 1 433 ? -3.230 15.750 -6.759 1.00 95.38 433 GLU A O 1
ATOM 3464 N N . GLU A 1 434 ? -3.069 14.069 -8.228 1.00 94.94 434 GLU A N 1
ATOM 3465 C CA . GLU A 1 434 ? -4.484 13.696 -8.151 1.00 94.94 434 GLU A CA 1
ATOM 3466 C C . GLU A 1 434 ? -4.821 13.059 -6.803 1.00 94.94 434 GLU A C 1
ATOM 3468 O O . GLU A 1 434 ? -5.854 13.371 -6.210 1.00 94.94 434 GLU A O 1
ATOM 3473 N N . PHE A 1 435 ? -3.934 12.206 -6.290 1.00 93.62 435 PHE A N 1
ATOM 3474 C CA . PHE A 1 435 ? -4.103 11.579 -4.990 1.00 93.62 435 PHE A CA 1
ATOM 3475 C C . PHE A 1 435 ? -4.077 12.612 -3.858 1.00 93.62 435 PHE A C 1
ATOM 3477 O O . PHE A 1 435 ? -4.917 12.522 -2.968 1.00 93.62 435 PHE A O 1
ATOM 3484 N N . ALA A 1 436 ? -3.207 13.629 -3.931 1.00 92.12 436 ALA A N 1
ATOM 3485 C CA . ALA A 1 436 ? -3.208 14.775 -3.016 1.00 92.12 436 ALA A CA 1
ATOM 3486 C C . ALA A 1 436 ? -4.582 15.470 -2.978 1.00 92.12 436 ALA A C 1
ATOM 3488 O O . ALA A 1 436 ? -5.169 15.657 -1.921 1.00 92.12 436 ALA A O 1
ATOM 3489 N N . LYS A 1 437 ? -5.161 15.771 -4.146 1.00 89.88 437 LYS A N 1
ATOM 3490 C CA . LYS A 1 437 ? -6.497 16.390 -4.221 1.00 89.88 437 LYS A CA 1
ATOM 3491 C C . LYS A 1 437 ? -7.591 15.482 -3.660 1.00 89.88 437 LYS A C 1
ATOM 3493 O O . LYS A 1 437 ? -8.541 15.968 -3.055 1.00 89.88 437 LYS A O 1
ATOM 3498 N N . ALA A 1 438 ? -7.471 14.173 -3.878 1.00 86.44 438 ALA A N 1
ATOM 3499 C CA . ALA A 1 438 ? -8.418 13.201 -3.351 1.00 86.44 438 ALA A CA 1
ATOM 3500 C C . ALA A 1 438 ? -8.350 13.105 -1.821 1.00 86.44 438 ALA A C 1
ATOM 3502 O O . ALA A 1 438 ? -9.392 12.938 -1.199 1.00 86.44 438 ALA A O 1
ATOM 3503 N N . ILE A 1 439 ? -7.165 13.228 -1.211 1.00 83.44 439 ILE A N 1
ATOM 3504 C CA . ILE A 1 439 ? -7.036 13.256 0.253 1.00 83.44 439 ILE A CA 1
ATOM 3505 C C . ILE A 1 439 ? -7.454 14.601 0.861 1.00 83.44 439 ILE A C 1
ATOM 3507 O O . ILE A 1 439 ? -7.993 14.588 1.956 1.00 83.44 439 ILE A O 1
ATOM 3511 N N . ASP A 1 440 ? -7.259 15.726 0.164 1.00 76.44 440 ASP A N 1
ATOM 3512 C CA . ASP A 1 440 ? -7.667 17.063 0.635 1.00 76.44 440 ASP A CA 1
ATOM 3513 C C . ASP A 1 440 ? -9.203 17.234 0.658 1.00 76.44 440 ASP A C 1
ATOM 3515 O O . ASP A 1 440 ? -9.737 18.073 1.382 1.00 76.44 440 ASP A O 1
ATOM 3519 N N . GLY A 1 441 ? -9.931 16.462 -0.160 1.00 61.62 441 GLY A N 1
ATOM 3520 C CA . GLY A 1 441 ? -11.395 16.503 -0.266 1.00 61.62 441 GLY A CA 1
ATOM 3521 C C . GLY A 1 441 ? -12.161 15.658 0.763 1.00 61.62 441 GLY A C 1
ATOM 3522 O O . GLY A 1 441 ? -13.392 15.603 0.686 1.00 61.62 441 GLY A O 1
ATOM 3523 N N . HIS A 1 442 ? -11.461 14.989 1.683 1.00 51.97 442 HIS A N 1
ATOM 3524 C CA . HIS A 1 442 ? -11.998 14.080 2.703 1.00 51.97 442 HIS A CA 1
ATOM 3525 C C . HIS A 1 442 ? -11.487 14.449 4.093 1.00 51.97 442 HIS A C 1
ATOM 3527 O O . HIS A 1 442 ? -12.257 14.222 5.057 1.00 51.97 442 HIS A O 1
#

Secondary structure (DSSP, 8-state):
---SEEEEEEESSTTTT---TTTGGGEEEEEEEEEPSS-EEEEEEEGGGTTEEEEEE-SSS-B--EEEEEEEPTT--HHHHHHHHHHHHHT-TTS-PPP---SS--TT--EEEEEEEETTEEEEEEEE-----SS--HHHHHHHHHHHHH-TTSPTT-SHHHHHHHHHHTT---TTHHHHHHHHHHHHT-SSHHHHHHHHHHHHHHTS--HHHHHHHIIIIIIHHHHHHHHHIIIIIGGGGTTHHHHHHHHHHHHHHHHHTSPP-TT--HHHHHHHHHHHHHHHHHHHHHHHHHHHHHHHHHHHHHHHHHHHHHHHHHTS-GGGTT-TTTSSHHHHHHHHHHTT--GGGSTTHHHHHHHHHHHHHHHH-SSHHHHHHHHH-GGGGS-HHHHT-GGGTT---PPPP--GGGT-S----HHHHHHHHHHHHHHHHHHHHHHHT-